Protein AF-A0A977PJN6-F1 (afdb_monomer)

Structure (mmCIF, N/CA/C/O backbone):
data_AF-A0A977PJN6-F1
#
_entry.id   AF-A0A977PJN6-F1
#
loop_
_atom_site.group_PDB
_atom_site.id
_atom_site.type_symbol
_atom_site.label_atom_id
_atom_site.label_alt_id
_atom_site.label_comp_id
_atom_site.label_asym_id
_atom_site.label_entity_id
_atom_site.label_seq_id
_atom_site.pdbx_PDB_ins_code
_atom_site.Cartn_x
_atom_site.Cartn_y
_atom_site.Cartn_z
_atom_site.occupancy
_atom_site.B_iso_or_equiv
_atom_site.auth_seq_id
_atom_site.auth_comp_id
_atom_site.auth_asym_id
_atom_site.auth_atom_id
_atom_site.pdbx_PDB_model_num
ATOM 1 N N . MET A 1 1 ? -22.874 15.555 20.069 1.00 63.44 1 MET A N 1
ATOM 2 C CA . MET A 1 1 ? -21.931 14.521 20.545 1.00 63.44 1 MET A CA 1
ATOM 3 C C . MET A 1 1 ? -20.586 14.813 19.922 1.00 63.44 1 MET A C 1
ATOM 5 O O . MET A 1 1 ? -20.568 15.215 18.762 1.00 63.44 1 MET A O 1
ATOM 9 N N . LYS A 1 2 ? -19.494 14.680 20.675 1.00 82.12 2 LYS A N 1
ATOM 10 C CA . LYS A 1 2 ? -18.153 14.865 20.120 1.00 82.12 2 LYS A CA 1
ATOM 11 C C . LYS A 1 2 ? -17.818 13.752 19.132 1.00 82.12 2 LYS A C 1
ATOM 13 O O . LYS A 1 2 ? -18.318 12.632 19.255 1.00 82.12 2 LYS A O 1
ATOM 18 N N . MET A 1 3 ? -16.994 14.097 18.150 1.00 92.12 3 MET A N 1
ATOM 19 C CA . MET A 1 3 ? -16.410 13.151 17.208 1.00 92.12 3 MET A CA 1
ATOM 20 C C . MET A 1 3 ? -15.090 12.651 17.791 1.00 92.12 3 MET A C 1
ATOM 22 O O . MET A 1 3 ? -14.146 13.425 17.964 1.00 92.12 3 MET A O 1
ATOM 26 N N . THR A 1 4 ? -15.030 11.356 18.067 1.00 97.44 4 THR A N 1
ATOM 27 C CA . THR A 1 4 ? -13.854 10.690 18.620 1.00 97.44 4 THR A CA 1
ATOM 28 C C . THR A 1 4 ? -13.229 9.807 17.551 1.00 97.44 4 THR A C 1
ATOM 30 O O . THR A 1 4 ? -13.922 9.043 16.880 1.00 97.44 4 THR A O 1
ATOM 33 N N . VAL A 1 5 ? -11.913 9.902 17.382 1.00 98.25 5 VAL A N 1
ATOM 34 C CA . VAL A 1 5 ? -11.160 9.032 16.474 1.00 98.25 5 VAL A CA 1
ATOM 35 C C . VAL A 1 5 ? -10.481 7.949 17.294 1.00 98.25 5 VAL A C 1
ATOM 37 O O . VAL A 1 5 ? -9.797 8.243 18.269 1.00 98.25 5 VAL A O 1
ATOM 40 N N . VAL A 1 6 ? -10.651 6.697 16.879 1.00 98.62 6 VAL A N 1
ATOM 41 C CA . VAL A 1 6 ? -9.994 5.523 17.460 1.00 98.62 6 VAL A CA 1
ATOM 42 C C . VAL A 1 6 ? -9.034 4.955 16.427 1.00 98.62 6 VAL A C 1
ATOM 44 O O . VAL A 1 6 ? -9.407 4.794 15.265 1.00 98.62 6 VAL A O 1
ATOM 47 N N . SER A 1 7 ? -7.811 4.615 16.826 1.00 98.19 7 SER A N 1
ATOM 48 C CA . SER A 1 7 ? -6.846 3.951 15.952 1.00 98.19 7 SER A CA 1
ATOM 49 C C . SER A 1 7 ? -6.126 2.784 16.613 1.00 98.19 7 SER A C 1
ATOM 51 O O . SER A 1 7 ? -5.936 2.751 17.826 1.00 98.19 7 SER A O 1
ATOM 53 N N . LEU A 1 8 ? -5.760 1.791 15.799 1.00 95.94 8 LEU A N 1
ATOM 54 C CA . LEU A 1 8 ? -5.166 0.530 16.228 1.00 95.94 8 LEU A CA 1
ATOM 55 C C . LEU A 1 8 ? -4.079 0.084 15.256 1.00 95.94 8 LEU A C 1
ATOM 57 O O . LEU A 1 8 ? -4.277 0.098 14.041 1.00 95.94 8 LEU A O 1
ATOM 61 N N . ASP A 1 9 ? -2.983 -0.432 15.799 1.00 94.75 9 ASP A N 1
ATOM 62 C CA . ASP A 1 9 ? -1.906 -1.037 15.017 1.00 94.75 9 ASP A CA 1
ATOM 63 C C . ASP A 1 9 ? -1.345 -2.281 15.724 1.00 94.75 9 ASP A C 1
ATOM 65 O O . ASP A 1 9 ? -1.322 -2.377 16.952 1.00 94.75 9 ASP A O 1
ATOM 69 N N . SER A 1 10 ? -0.832 -3.223 14.930 1.00 90.56 10 SER A N 1
ATOM 70 C CA . SER A 1 10 ? -0.009 -4.362 15.357 1.00 90.56 10 SER A CA 1
ATOM 71 C C . SER A 1 10 ? -0.725 -5.366 16.264 1.00 90.56 10 SER A C 1
ATOM 73 O O . SER A 1 10 ? -0.089 -6.051 17.065 1.00 90.56 10 SER A O 1
ATOM 75 N N . PHE A 1 11 ? -2.035 -5.525 16.079 1.00 88.31 11 PHE A N 1
ATOM 76 C CA . PHE A 1 11 ? -2.850 -6.544 16.752 1.00 88.31 11 PHE A CA 1
ATOM 77 C C . PHE A 1 11 ? -2.832 -7.906 16.039 1.00 88.31 11 PHE A C 1
ATOM 79 O O . PHE A 1 11 ? -3.692 -8.757 16.261 1.00 88.31 11 PHE A O 1
ATOM 86 N N . ASP A 1 12 ? -1.848 -8.136 15.168 1.00 82.44 12 ASP A N 1
ATOM 87 C CA . ASP A 1 12 ? -1.747 -9.384 14.424 1.00 82.44 12 ASP A CA 1
ATOM 88 C C . ASP A 1 12 ? -1.302 -10.536 15.338 1.00 82.44 12 ASP A C 1
ATOM 90 O O . ASP A 1 12 ? -0.269 -10.455 16.010 1.00 82.44 12 ASP A O 1
ATOM 94 N N . LEU A 1 13 ? -2.034 -11.644 15.296 1.00 72.62 13 LEU A N 1
ATOM 95 C CA . LEU A 1 13 ? -1.690 -12.926 15.894 1.00 72.62 13 LEU A CA 1
ATOM 96 C C . LEU A 1 13 ? -1.709 -14.010 14.820 1.00 72.62 13 LEU A C 1
ATOM 98 O O . LEU A 1 13 ? -2.738 -14.183 14.159 1.00 72.62 13 LEU A O 1
ATOM 102 N N . PRO A 1 14 ? -0.636 -14.810 14.687 1.00 60.66 14 PRO A N 1
ATOM 103 C CA . PRO A 1 14 ? -0.707 -16.037 13.906 1.00 60.66 14 PRO A CA 1
ATOM 104 C C . PRO A 1 14 ? -1.914 -16.868 14.373 1.00 60.66 14 PRO A C 1
ATOM 106 O O . PRO A 1 14 ? -1.996 -17.207 15.551 1.00 60.66 14 PRO A O 1
ATOM 109 N N . ARG A 1 15 ? -2.853 -17.162 13.462 1.00 57.38 15 ARG A N 1
ATOM 110 C CA . ARG A 1 15 ? -4.050 -18.002 13.686 1.00 57.38 15 ARG A CA 1
ATOM 111 C C . ARG A 1 15 ? -5.150 -17.453 14.607 1.00 57.38 15 ARG A C 1
ATOM 113 O O . ARG A 1 15 ? -6.141 -18.148 14.783 1.00 57.38 15 ARG A O 1
ATOM 120 N N . ALA A 1 16 ? -5.024 -16.248 15.172 1.00 60.56 16 ALA A N 1
ATOM 121 C CA . ALA A 1 16 ? -6.045 -15.705 16.087 1.00 60.56 16 ALA A CA 1
ATOM 122 C C . ALA A 1 16 ? -6.593 -14.317 15.706 1.00 60.56 16 ALA A C 1
ATOM 124 O O . ALA A 1 16 ? -7.636 -13.915 16.216 1.00 60.56 16 ALA A O 1
ATOM 125 N N . GLY A 1 17 ? -5.943 -13.577 14.800 1.00 73.56 17 GLY A N 1
ATOM 126 C CA . GLY A 1 17 ? -6.466 -12.291 14.334 1.00 73.56 17 GLY A CA 1
ATOM 127 C C . GLY A 1 17 ? -5.464 -11.479 13.519 1.00 73.56 17 GLY A C 1
ATOM 128 O O . GLY A 1 17 ? -4.260 -11.681 13.618 1.00 73.56 17 GLY A O 1
ATOM 129 N N . CYS A 1 18 ? -5.952 -10.536 12.721 1.00 87.12 18 CYS A N 1
ATOM 130 C CA . CYS A 1 18 ? -5.145 -9.458 12.148 1.00 87.12 18 CYS A CA 1
ATOM 131 C C . CYS A 1 18 ? -5.692 -8.106 12.616 1.00 87.12 18 CYS A C 1
ATOM 133 O O . CYS A 1 18 ? -6.829 -8.023 13.085 1.00 87.12 18 CYS A O 1
ATOM 135 N N . THR A 1 19 ? -4.906 -7.042 12.475 1.00 92.00 19 THR A N 1
ATOM 136 C CA . THR A 1 19 ? -5.280 -5.696 12.942 1.00 92.00 19 THR A CA 1
ATOM 137 C C . THR A 1 19 ? -6.628 -5.236 12.368 1.00 92.00 19 THR A C 1
ATOM 139 O O . THR A 1 19 ? -7.460 -4.708 13.103 1.00 92.00 19 THR A O 1
ATOM 142 N N . THR A 1 20 ? -6.907 -5.515 11.088 1.00 94.44 20 THR A N 1
ATOM 143 C CA . THR A 1 20 ? -8.197 -5.180 10.460 1.00 94.44 20 THR A CA 1
ATOM 144 C C . THR A 1 20 ? -9.359 -5.970 11.070 1.00 94.44 20 THR A C 1
ATOM 146 O O . THR A 1 20 ? -10.435 -5.410 11.276 1.00 94.44 20 THR A O 1
ATOM 149 N N . HIS A 1 21 ? -9.151 -7.249 11.403 1.00 93.19 21 HIS A N 1
ATOM 150 C CA . HIS A 1 21 ? -10.156 -8.098 12.047 1.00 93.19 21 HIS A CA 1
ATOM 151 C C . HIS A 1 21 ? -10.482 -7.601 13.459 1.00 93.19 21 HIS A C 1
ATOM 153 O O . HIS A 1 21 ? -11.649 -7.400 13.782 1.00 93.19 21 HIS A O 1
ATOM 159 N N . VAL A 1 22 ? -9.457 -7.327 14.273 1.00 93.56 22 VAL A N 1
ATOM 160 C CA . VAL A 1 22 ? -9.628 -6.825 15.648 1.00 93.56 22 VAL A CA 1
ATOM 161 C C . VAL A 1 22 ? -10.332 -5.469 15.655 1.00 93.56 22 VAL A C 1
ATOM 163 O O . VAL A 1 22 ? -11.282 -5.286 16.411 1.00 93.56 22 VAL A O 1
ATOM 166 N N . ALA A 1 23 ? -9.943 -4.549 14.768 1.00 95.88 23 ALA A N 1
ATOM 167 C CA . ALA A 1 23 ? -10.626 -3.264 14.631 1.00 95.88 23 ALA A CA 1
ATOM 168 C C . ALA A 1 23 ? -12.096 -3.428 14.206 1.00 95.88 23 ALA A C 1
ATOM 170 O O . ALA A 1 23 ? -12.966 -2.725 14.713 1.00 95.88 23 ALA A O 1
ATOM 171 N N . SER A 1 24 ? -12.390 -4.386 13.321 1.00 95.94 24 SER A N 1
ATOM 172 C CA . SER A 1 24 ? -13.764 -4.692 12.896 1.00 95.94 24 SER A CA 1
ATOM 173 C C . SER A 1 24 ? -14.629 -5.197 14.053 1.00 95.94 24 SER A C 1
ATOM 175 O O . SER A 1 24 ? -15.756 -4.738 14.226 1.00 95.94 24 SER A O 1
ATOM 177 N N . LEU A 1 25 ? -14.088 -6.089 14.887 1.00 95.25 25 LEU A N 1
ATOM 178 C CA . LEU A 1 25 ? -14.779 -6.570 16.083 1.00 95.25 25 LEU A CA 1
ATOM 179 C C . LEU A 1 25 ? -14.977 -5.455 17.120 1.00 95.25 25 LEU A C 1
ATOM 181 O O . LEU A 1 25 ? -16.052 -5.367 17.711 1.00 95.25 25 LEU A O 1
ATOM 185 N N . LEU A 1 26 ? -13.980 -4.582 17.304 1.00 96.88 26 LEU A N 1
ATOM 186 C CA . LEU A 1 26 ? -14.090 -3.430 18.198 1.00 96.88 26 LEU A CA 1
ATOM 187 C C . LEU A 1 26 ? -15.193 -2.465 17.739 1.00 96.88 26 LEU A C 1
ATOM 189 O O . LEU A 1 26 ? -15.989 -2.032 18.563 1.00 96.88 26 LEU A O 1
ATOM 193 N N . MET A 1 27 ? -15.293 -2.170 16.440 1.00 97.88 27 MET A N 1
ATOM 194 C CA . MET A 1 27 ? -16.377 -1.335 15.902 1.00 97.88 27 MET A CA 1
ATOM 195 C C . MET A 1 27 ? -17.762 -1.928 16.196 1.00 97.88 27 MET A C 1
ATOM 197 O O . MET A 1 27 ? -18.663 -1.207 16.617 1.00 97.88 27 MET A O 1
ATOM 201 N N . ILE A 1 28 ? -17.934 -3.247 16.037 1.00 96.31 28 ILE A N 1
ATOM 202 C CA . ILE A 1 28 ? -19.190 -3.937 16.382 1.00 96.31 28 ILE A CA 1
ATOM 203 C C . ILE A 1 28 ? -19.479 -3.834 17.884 1.00 96.31 28 ILE A C 1
ATOM 205 O O . ILE A 1 28 ? -20.625 -3.622 18.283 1.00 96.31 28 ILE A O 1
ATOM 209 N N . HIS A 1 29 ? -18.456 -4.009 18.721 1.00 97.31 29 HIS A N 1
ATOM 210 C CA . HIS A 1 29 ? -18.577 -3.910 20.173 1.00 97.31 29 HIS A CA 1
ATOM 211 C C . HIS A 1 29 ? -19.000 -2.506 20.617 1.00 97.31 29 HIS A C 1
ATOM 213 O O . HIS A 1 29 ? -19.984 -2.368 21.338 1.00 97.31 29 HIS A O 1
ATOM 219 N N . LEU A 1 30 ? -18.313 -1.473 20.126 1.00 97.50 30 LEU A N 1
ATOM 220 C CA . LEU A 1 30 ? -18.625 -0.072 20.407 1.00 97.50 30 LEU A CA 1
ATOM 221 C C . LEU A 1 30 ? -20.047 0.291 19.956 1.00 97.50 30 LEU A C 1
ATOM 223 O O . LEU A 1 30 ? -20.796 0.889 20.727 1.00 97.50 30 LEU A O 1
ATOM 227 N N . HIS A 1 31 ? -20.472 -0.179 18.780 1.00 96.38 31 HIS A N 1
ATOM 228 C CA . HIS A 1 31 ? -21.843 0.018 18.307 1.00 96.38 31 HIS A CA 1
ATOM 229 C C . HIS A 1 31 ? -22.889 -0.583 19.256 1.00 96.38 31 HIS A C 1
ATOM 231 O O . HIS A 1 31 ? -23.866 0.079 19.597 1.00 96.38 31 HIS A O 1
ATOM 237 N N . LYS A 1 32 ? -22.659 -1.798 19.774 1.00 97.25 32 LYS A N 1
ATOM 238 C CA . LYS A 1 32 ? -23.544 -2.423 20.780 1.00 97.25 32 LYS A CA 1
ATOM 239 C C . LYS A 1 32 ? -23.603 -1.654 22.103 1.00 97.25 32 LYS A C 1
ATOM 241 O O . LYS A 1 32 ? -24.547 -1.840 22.865 1.00 97.25 32 LYS A O 1
ATOM 246 N N . LYS A 1 33 ? -22.598 -0.824 22.388 1.00 97.50 33 LYS A N 1
ATOM 247 C CA . LYS A 1 33 ? -22.528 0.049 23.566 1.00 97.50 33 LYS A CA 1
ATOM 248 C C . LYS A 1 33 ? -23.128 1.438 23.328 1.00 97.50 33 LYS A C 1
ATOM 250 O O . LYS A 1 33 ? -23.164 2.231 24.258 1.00 97.50 33 LYS A O 1
ATOM 255 N N . GLY A 1 34 ? -23.635 1.710 22.124 1.00 96.62 34 GLY A N 1
ATOM 256 C CA . GLY A 1 34 ? -24.249 2.987 21.756 1.00 96.62 34 GLY A CA 1
ATOM 257 C C . GLY A 1 34 ? -23.306 3.969 21.055 1.00 96.62 34 GLY A C 1
ATOM 258 O O . GLY A 1 34 ? -23.731 5.078 20.746 1.00 96.62 34 GLY A O 1
ATOM 259 N N . PHE A 1 35 ? -22.061 3.571 20.770 1.00 96.69 35 PHE A N 1
ATOM 260 C CA . PHE A 1 35 ? -21.110 4.378 20.004 1.00 96.69 35 PHE A CA 1
ATOM 261 C C . PHE A 1 35 ? -21.193 4.023 18.508 1.00 96.69 35 PHE A C 1
ATOM 263 O O . PHE A 1 35 ? -20.710 2.987 18.053 1.00 96.69 35 PHE A O 1
ATOM 270 N N . GLU A 1 36 ? -21.837 4.874 17.723 1.00 94.50 36 GLU A N 1
ATOM 271 C CA . GLU A 1 36 ? -22.025 4.748 16.282 1.00 94.50 36 GLU A CA 1
ATOM 272 C C . GLU A 1 36 ? -20.773 5.148 15.494 1.00 94.50 36 GLU A C 1
ATOM 274 O O . GLU A 1 36 ? -20.259 6.261 15.629 1.00 94.50 36 GLU A O 1
ATOM 279 N N . VAL A 1 37 ? -20.333 4.254 14.604 1.00 94.69 37 VAL A N 1
ATOM 280 C CA . VAL A 1 37 ? -19.271 4.515 13.622 1.00 94.69 37 VAL A CA 1
ATOM 281 C C . VAL A 1 37 ? -19.798 5.441 12.521 1.00 94.69 37 VAL A C 1
ATOM 283 O O . VAL A 1 37 ? -20.848 5.166 11.944 1.00 94.69 37 VAL A O 1
ATOM 286 N N . GLN A 1 38 ? -19.076 6.524 12.225 1.00 93.62 38 GLN A N 1
ATOM 287 C CA . GLN A 1 38 ? -19.598 7.636 11.410 1.00 93.62 38 GLN A CA 1
ATOM 288 C C . GLN A 1 38 ? -19.337 7.507 9.894 1.00 93.62 38 GLN A C 1
ATOM 290 O O . GLN A 1 38 ? -20.147 7.958 9.088 1.00 93.62 38 GLN A O 1
ATOM 295 N N . ASP A 1 39 ? -18.231 6.883 9.481 1.00 94.44 39 ASP A N 1
ATOM 296 C CA . ASP A 1 39 ? -17.871 6.634 8.070 1.00 94.44 39 ASP A CA 1
ATOM 297 C C . ASP A 1 39 ? -17.080 5.313 7.973 1.00 94.44 39 ASP A C 1
ATOM 299 O O . ASP A 1 39 ? -16.794 4.652 8.976 1.00 94.44 39 ASP A O 1
ATOM 303 N N . PHE A 1 40 ? -16.700 4.911 6.762 1.00 96.94 40 PHE A N 1
ATOM 304 C CA . PHE A 1 40 ? -15.821 3.777 6.530 1.00 96.94 40 PHE A CA 1
ATOM 305 C C . PHE A 1 40 ? -14.515 3.904 7.339 1.00 96.94 40 PHE A C 1
ATOM 307 O O . PHE A 1 40 ? -13.831 4.933 7.249 1.00 96.94 40 PHE A O 1
ATOM 314 N N . PRO A 1 41 ? -14.094 2.842 8.049 1.00 98.06 41 PRO A N 1
ATOM 315 C CA . PRO A 1 41 ? -12.787 2.800 8.693 1.00 98.06 41 PRO A CA 1
ATOM 316 C C . PRO A 1 41 ? -11.669 2.976 7.661 1.00 98.06 41 PRO A C 1
ATOM 318 O O . PRO A 1 41 ? -11.770 2.549 6.509 1.00 98.06 41 PRO A O 1
ATOM 321 N N . ARG A 1 42 ? -10.560 3.576 8.076 1.00 98.12 42 ARG A N 1
ATOM 322 C CA . ARG A 1 42 ? -9.386 3.826 7.243 1.00 98.12 42 ARG A CA 1
ATOM 323 C C . ARG A 1 42 ? -8.342 2.746 7.482 1.00 98.12 42 ARG A C 1
ATOM 325 O O . ARG A 1 42 ? -7.829 2.626 8.587 1.00 98.12 42 ARG A O 1
ATOM 332 N N . LEU A 1 43 ? -8.004 1.990 6.441 1.00 97.50 43 LEU A N 1
ATOM 333 C CA . LEU A 1 43 ? -6.870 1.072 6.386 1.00 97.50 43 LEU A CA 1
ATOM 334 C C . LEU A 1 43 ? -5.685 1.784 5.740 1.00 97.50 43 LEU A C 1
ATOM 336 O O . LEU A 1 43 ? -5.644 2.001 4.527 1.00 97.50 43 LEU A O 1
ATOM 340 N N . VAL A 1 44 ? -4.698 2.125 6.559 1.00 97.00 44 VAL A N 1
ATOM 341 C CA . VAL A 1 44 ? -3.564 2.958 6.166 1.00 97.00 44 VAL A CA 1
ATOM 342 C C . VAL A 1 44 ? -2.301 2.114 6.132 1.00 97.00 44 VAL A C 1
ATOM 344 O O . VAL A 1 44 ? -1.832 1.629 7.160 1.00 97.00 44 VAL A O 1
ATOM 347 N N . ARG A 1 45 ? -1.736 1.936 4.938 1.00 94.56 45 ARG A N 1
ATOM 348 C CA . ARG A 1 45 ? -0.412 1.340 4.754 1.00 94.56 45 ARG A CA 1
ATOM 349 C C . ARG A 1 45 ? 0.662 2.375 5.069 1.00 94.56 45 ARG A C 1
ATOM 351 O O . ARG A 1 45 ? 0.542 3.525 4.661 1.00 94.56 45 ARG A O 1
ATOM 358 N N . LEU A 1 46 ? 1.709 1.972 5.772 1.00 93.56 46 LEU A N 1
ATOM 359 C CA . LEU A 1 46 ? 2.819 2.860 6.142 1.00 93.56 46 LEU A CA 1
ATOM 360 C C . LEU A 1 46 ? 4.096 2.473 5.387 1.00 93.56 46 LEU A C 1
ATOM 362 O O . LEU A 1 46 ? 4.048 1.653 4.467 1.00 93.56 46 LEU A O 1
ATOM 366 N N . ASN A 1 47 ? 5.234 3.052 5.777 1.00 93.19 47 ASN A N 1
ATOM 367 C CA . ASN A 1 47 ? 6.505 2.879 5.085 1.00 93.19 47 ASN A CA 1
ATOM 368 C C . ASN A 1 47 ? 6.846 1.385 4.839 1.00 93.19 47 ASN A C 1
ATOM 370 O O . ASN A 1 47 ? 6.968 0.610 5.799 1.00 93.19 47 ASN A O 1
ATOM 374 N N . PRO A 1 48 ? 6.999 0.960 3.566 1.00 89.31 48 PRO A N 1
ATOM 375 C CA . PRO A 1 48 ? 7.261 -0.430 3.192 1.00 89.31 48 PRO A CA 1
ATOM 376 C C . PRO A 1 48 ? 8.706 -0.867 3.481 1.00 89.31 48 PRO A C 1
ATOM 378 O O . PRO A 1 48 ? 9.016 -2.060 3.429 1.00 89.31 48 PRO A O 1
ATOM 381 N N . SER A 1 49 ? 9.596 0.081 3.775 1.00 88.62 49 SER A N 1
ATOM 382 C CA . SER A 1 49 ? 11.006 -0.159 4.071 1.00 88.62 49 SER A CA 1
ATOM 383 C C . SER A 1 49 ? 11.253 -0.580 5.525 1.00 88.62 49 SER A C 1
ATOM 385 O O . SER A 1 49 ? 12.327 -1.101 5.817 1.00 88.62 49 SER A O 1
ATOM 387 N N . VAL A 1 50 ? 10.283 -0.401 6.433 1.00 86.88 50 VAL A N 1
ATOM 388 C CA . VAL A 1 50 ? 10.437 -0.689 7.872 1.00 86.88 50 VAL A CA 1
ATOM 389 C C . VAL A 1 50 ? 10.670 -2.192 8.115 1.00 86.88 50 VAL A C 1
ATOM 391 O O . VAL A 1 50 ? 9.797 -3.002 7.799 1.00 86.88 50 VAL A O 1
ATOM 394 N N . PRO A 1 51 ? 11.805 -2.604 8.715 1.00 79.88 51 PRO A N 1
ATOM 395 C CA . PRO A 1 51 ? 12.225 -4.009 8.717 1.00 79.88 51 PRO A CA 1
ATOM 396 C C . PRO A 1 51 ? 11.504 -4.887 9.751 1.00 79.88 51 PRO A C 1
ATOM 398 O O . PRO A 1 51 ? 11.435 -6.100 9.575 1.00 79.88 51 PRO A O 1
ATOM 401 N N . TRP A 1 52 ? 10.963 -4.304 10.826 1.00 76.31 52 TRP A N 1
ATOM 402 C CA . TRP A 1 52 ? 10.251 -5.040 11.886 1.00 76.31 52 TRP A CA 1
ATOM 403 C C . TRP A 1 52 ? 8.738 -5.149 11.658 1.00 76.31 52 TRP A C 1
ATOM 405 O O . TRP A 1 52 ? 8.022 -5.666 12.517 1.00 76.31 52 TRP A O 1
ATOM 415 N N . LYS A 1 53 ? 8.231 -4.657 10.525 1.00 70.12 53 LYS A N 1
ATOM 416 C CA . LYS A 1 53 ? 6.827 -4.812 10.137 1.00 70.12 53 LYS A CA 1
ATOM 417 C C . LYS A 1 53 ? 6.673 -6.024 9.217 1.00 70.12 53 LYS A C 1
ATOM 419 O O . LYS A 1 53 ? 7.529 -6.319 8.386 1.00 70.12 53 LYS A O 1
ATOM 424 N N . THR A 1 54 ? 5.573 -6.752 9.386 1.00 57.81 54 THR A N 1
ATOM 425 C CA . THR A 1 54 ? 5.197 -7.866 8.507 1.00 57.81 54 THR A CA 1
ATOM 426 C C . THR A 1 54 ? 4.822 -7.351 7.113 1.00 57.81 54 THR A C 1
ATOM 428 O O . THR A 1 54 ? 4.593 -6.155 6.903 1.00 57.81 54 THR A O 1
ATOM 431 N N . ARG A 1 55 ? 4.738 -8.259 6.127 1.00 53.38 55 ARG A N 1
ATOM 432 C CA . ARG A 1 55 ? 4.155 -7.919 4.821 1.00 53.38 55 ARG A CA 1
ATOM 433 C C . ARG A 1 55 ? 2.735 -7.408 5.045 1.00 53.38 55 ARG A C 1
ATOM 435 O O . ARG A 1 55 ? 1.899 -8.137 5.566 1.00 53.38 55 ARG A O 1
ATOM 442 N N . GLY A 1 56 ? 2.493 -6.163 4.645 1.00 58.34 56 GLY A N 1
ATOM 443 C CA . GLY A 1 56 ? 1.202 -5.519 4.818 1.00 58.34 56 GLY A CA 1
ATOM 444 C C . GLY A 1 56 ? 1.072 -4.613 6.046 1.00 58.34 56 GLY A C 1
ATOM 445 O O . GLY A 1 56 ? -0.040 -4.462 6.523 1.00 58.34 56 GLY A O 1
ATOM 446 N N . ASN A 1 57 ? 2.150 -3.991 6.531 1.00 76.81 57 ASN A N 1
ATOM 447 C CA . ASN A 1 57 ? 2.154 -2.875 7.495 1.00 76.81 57 ASN A CA 1
ATOM 448 C C . ASN A 1 57 ? 0.912 -1.952 7.387 1.00 76.81 57 ASN A C 1
ATOM 450 O O . ASN A 1 57 ? 0.927 -1.013 6.593 1.00 76.81 57 ASN A O 1
ATOM 454 N N . ALA A 1 58 ? -0.168 -2.258 8.111 1.00 86.31 58 ALA A N 1
ATOM 455 C CA . ALA A 1 58 ? -1.457 -1.581 8.015 1.00 86.31 58 ALA A CA 1
ATOM 456 C C . ALA A 1 58 ? -1.925 -1.196 9.412 1.00 86.31 58 ALA A C 1
ATOM 458 O O . ALA A 1 58 ? -2.045 -2.055 10.282 1.00 86.31 58 ALA A O 1
ATOM 459 N N . SER A 1 59 ? -2.219 0.086 9.578 1.00 95.12 59 SER A N 1
ATOM 460 C CA . SER A 1 59 ? -2.860 0.633 10.765 1.00 95.12 59 SER A CA 1
ATOM 461 C C . SER A 1 59 ? -4.296 1.023 10.438 1.00 95.12 59 SER A C 1
ATOM 463 O O . SER A 1 59 ? -4.602 1.372 9.292 1.00 95.12 59 SER A O 1
ATOM 465 N N . ILE A 1 60 ? -5.175 0.948 11.432 1.00 98.06 60 ILE A N 1
ATOM 466 C CA . ILE A 1 60 ? -6.598 1.242 11.286 1.00 98.06 60 ILE A CA 1
ATOM 467 C C . ILE A 1 60 ? -6.942 2.495 12.071 1.00 98.06 60 ILE A C 1
ATOM 469 O O . ILE A 1 60 ? -6.495 2.638 13.202 1.00 98.06 60 ILE A O 1
ATOM 473 N N . ALA A 1 61 ? -7.759 3.374 11.496 1.00 98.44 61 ALA A N 1
ATOM 474 C CA . ALA A 1 61 ? -8.398 4.471 12.218 1.00 98.44 61 ALA A CA 1
ATOM 475 C C . ALA A 1 61 ? -9.869 4.600 11.815 1.00 98.44 61 ALA A C 1
ATOM 477 O O . ALA A 1 61 ? -10.197 4.404 10.648 1.00 98.44 61 ALA A O 1
ATOM 478 N N . PHE A 1 62 ? -10.757 4.932 12.744 1.00 98.44 62 PHE A N 1
ATOM 479 C CA . PHE A 1 62 ? -12.178 5.141 12.465 1.00 98.44 62 PHE A CA 1
ATOM 480 C C . PHE A 1 62 ? -12.787 6.168 13.421 1.00 98.44 62 PHE A C 1
ATOM 482 O O . PHE A 1 62 ? -12.264 6.410 14.506 1.00 98.44 62 PHE A O 1
ATOM 489 N N . GLU A 1 63 ? -13.882 6.784 12.986 1.00 97.44 63 GLU A N 1
ATOM 490 C CA . GLU A 1 63 ? -14.621 7.798 13.741 1.00 97.44 63 GLU A CA 1
ATOM 491 C C . GLU A 1 63 ? -15.822 7.163 14.436 1.00 97.44 63 GLU A C 1
ATOM 493 O O . GLU A 1 63 ? -16.565 6.405 13.809 1.00 97.44 63 GLU A O 1
ATOM 498 N N . VAL A 1 64 ? -16.038 7.518 15.700 1.00 97.25 64 VAL A N 1
ATOM 499 C CA . VAL A 1 64 ? -17.247 7.199 16.466 1.00 97.25 64 VAL A CA 1
ATOM 500 C C . VAL A 1 64 ? -17.800 8.451 17.139 1.00 97.25 64 VAL A C 1
ATOM 502 O O . VAL A 1 64 ? -17.057 9.391 17.435 1.00 97.25 64 VAL A O 1
ATOM 505 N N . ASN A 1 65 ? -19.104 8.477 17.400 1.00 96.19 65 ASN A N 1
ATOM 506 C CA . ASN A 1 65 ? -19.663 9.447 18.338 1.00 96.19 65 ASN A CA 1
ATOM 507 C C . ASN A 1 65 ? -19.302 9.044 19.783 1.00 96.19 65 ASN A C 1
ATOM 509 O O . ASN A 1 65 ? -19.121 7.867 20.082 1.00 96.19 65 ASN A O 1
ATOM 513 N N . GLY A 1 66 ? -19.181 10.022 20.679 1.00 95.75 66 GLY A N 1
ATOM 514 C CA . GLY A 1 66 ? -18.953 9.778 22.109 1.00 95.75 66 GLY A CA 1
ATOM 515 C C . GLY A 1 66 ? -17.783 10.575 22.670 1.00 95.75 66 GLY A C 1
ATOM 516 O O . GLY A 1 66 ? -16.977 11.125 21.918 1.00 95.75 66 GLY A O 1
ATOM 517 N N . GLU A 1 67 ? -17.704 10.667 23.997 1.00 96.88 67 GLU A N 1
ATOM 518 C CA . GLU A 1 67 ? -16.596 11.345 24.671 1.00 96.88 67 GLU A CA 1
ATOM 519 C C . GLU A 1 67 ? -15.314 10.488 24.604 1.00 96.88 67 GLU A C 1
ATOM 521 O O . GLU A 1 67 ? -15.376 9.287 24.890 1.00 96.88 67 GLU A O 1
ATOM 526 N N . PRO A 1 68 ? -14.140 11.073 24.281 1.00 97.12 68 PRO A N 1
ATOM 527 C CA . PRO A 1 68 ? -12.898 10.318 24.092 1.00 97.12 68 PRO A CA 1
ATOM 528 C C . PRO A 1 68 ? -12.535 9.390 25.254 1.00 97.12 68 PRO A C 1
ATOM 530 O O . PRO A 1 68 ? -12.101 8.264 25.025 1.00 97.12 68 PRO A O 1
ATOM 533 N N . GLN A 1 69 ? -12.745 9.834 26.497 1.00 97.38 69 GLN A N 1
ATOM 534 C CA . GLN A 1 69 ? -12.423 9.044 27.686 1.00 97.38 69 GLN A CA 1
ATOM 535 C C . GLN A 1 69 ? -13.302 7.792 27.809 1.00 97.38 69 GLN A C 1
ATOM 537 O O . GLN A 1 69 ? -12.795 6.719 28.123 1.00 97.38 69 GLN A O 1
ATOM 542 N N . GLU A 1 70 ? -14.603 7.908 27.538 1.00 97.81 70 GLU A N 1
ATOM 543 C CA . GLU A 1 70 ? -15.541 6.780 27.609 1.00 97.81 70 GLU A CA 1
ATOM 544 C C . GLU A 1 70 ? -15.244 5.754 26.514 1.00 97.81 70 GLU A C 1
ATOM 546 O O . GLU A 1 70 ? -15.125 4.558 26.787 1.00 97.81 70 GLU A O 1
ATOM 551 N N . VAL A 1 71 ? -15.038 6.235 25.283 1.00 98.12 71 VAL A N 1
ATOM 552 C CA . VAL A 1 71 ? -14.662 5.396 24.138 1.00 98.12 71 VAL A CA 1
ATOM 553 C C . VAL A 1 71 ? -13.335 4.685 24.402 1.00 98.12 71 VAL A C 1
ATOM 555 O O . VAL A 1 71 ? -13.198 3.500 24.088 1.00 98.12 71 VAL A O 1
ATOM 558 N N . PHE A 1 72 ? -12.358 5.379 24.992 1.00 98.19 72 PHE A N 1
ATOM 559 C CA . PHE A 1 72 ? -11.059 4.807 25.334 1.00 98.19 72 PHE A CA 1
ATOM 560 C C . PHE A 1 72 ? -11.171 3.701 26.386 1.00 98.19 72 PHE A C 1
ATOM 562 O O . PHE A 1 72 ? -10.630 2.615 26.177 1.00 98.19 72 PHE A O 1
ATOM 569 N N . GLU A 1 73 ? -11.904 3.932 27.477 1.00 98.19 73 GLU A N 1
ATOM 570 C CA . GLU A 1 73 ? -12.086 2.932 28.533 1.00 98.19 73 GLU A CA 1
ATOM 571 C C . GLU A 1 73 ? -12.835 1.688 28.033 1.00 98.19 73 GLU A C 1
ATOM 573 O O . GLU A 1 73 ? -12.403 0.563 28.301 1.00 98.19 73 GLU A O 1
ATOM 578 N N . GLU A 1 74 ? -13.895 1.859 27.237 1.00 98.12 74 GLU A N 1
ATOM 579 C CA . GLU A 1 74 ? -14.631 0.731 26.653 1.00 98.12 74 GLU A CA 1
ATOM 580 C C . GLU A 1 74 ? -13.770 -0.043 25.640 1.00 98.12 74 GLU A C 1
ATOM 582 O O . GLU A 1 74 ? -13.755 -1.278 25.632 1.00 98.12 74 GLU A O 1
ATOM 587 N N . SER A 1 75 ? -12.986 0.667 24.822 1.00 97.62 75 SER A N 1
ATOM 588 C CA . SER A 1 75 ? -12.072 0.036 23.865 1.00 97.62 75 SER A CA 1
ATOM 589 C C . SER A 1 75 ? -10.956 -0.734 24.569 1.00 97.62 75 SER A C 1
ATOM 591 O O . SER A 1 75 ? -10.644 -1.861 24.180 1.00 97.62 75 SER A O 1
ATOM 593 N N . LYS A 1 76 ? -10.380 -0.173 25.638 1.00 96.06 76 LYS A N 1
ATOM 594 C CA . LYS A 1 76 ? -9.403 -0.856 26.494 1.00 96.06 76 LYS A CA 1
ATOM 595 C C . LYS A 1 76 ? -9.999 -2.115 27.111 1.00 96.06 76 LYS A C 1
ATOM 597 O O . LYS A 1 76 ? -9.366 -3.170 27.080 1.00 96.06 76 LYS A O 1
ATOM 602 N N . HIS A 1 77 ? -11.217 -2.021 27.643 1.00 96.06 77 HIS A N 1
ATOM 603 C CA . HIS A 1 77 ? -11.907 -3.159 28.238 1.00 96.06 77 HIS A CA 1
ATOM 604 C C . HIS A 1 77 ? -12.066 -4.308 27.234 1.00 96.06 77 HIS A C 1
ATOM 606 O O . HIS A 1 77 ? -11.684 -5.440 27.536 1.00 96.06 77 HIS A O 1
ATOM 612 N N . PHE A 1 78 ? -12.539 -4.006 26.022 1.00 95.75 78 PHE A N 1
ATOM 613 C CA . PHE A 1 78 ? -12.665 -4.982 24.937 1.00 95.75 78 PHE A CA 1
ATOM 614 C C . PHE A 1 78 ? -11.314 -5.590 24.525 1.00 95.75 78 PHE A C 1
ATOM 616 O O . PHE A 1 78 ? -11.195 -6.798 24.314 1.00 95.75 78 PHE A O 1
ATOM 623 N N . LEU A 1 79 ? -10.275 -4.760 24.417 1.00 93.38 79 LEU A N 1
ATOM 624 C CA . LEU A 1 79 ? -8.961 -5.178 23.934 1.00 93.38 79 LEU A CA 1
ATOM 625 C C . LEU A 1 79 ? -8.088 -5.850 24.997 1.00 93.38 79 LEU A C 1
ATOM 627 O O . LEU A 1 79 ? -7.029 -6.362 24.642 1.00 93.38 79 LEU A O 1
ATOM 631 N N . ARG A 1 80 ? -8.494 -5.892 26.270 1.00 91.12 80 ARG A N 1
ATOM 632 C CA . ARG A 1 80 ? -7.670 -6.402 27.378 1.00 91.12 80 ARG A CA 1
ATOM 633 C C . ARG A 1 80 ? -7.070 -7.781 27.090 1.00 91.12 80 ARG A C 1
ATOM 635 O O . ARG A 1 80 ? -5.858 -7.966 27.202 1.00 91.12 80 ARG A O 1
ATOM 642 N N . ASP A 1 81 ? -7.894 -8.731 26.657 1.00 86.00 81 ASP A N 1
ATOM 643 C CA . ASP A 1 81 ? -7.452 -10.103 26.380 1.00 86.00 81 ASP A CA 1
ATOM 644 C C . ASP A 1 81 ? -6.564 -10.167 25.125 1.00 86.00 81 ASP A C 1
ATOM 646 O O . ASP A 1 81 ? -5.594 -10.933 25.070 1.00 86.00 81 ASP A O 1
ATOM 650 N N . PHE A 1 82 ? -6.843 -9.315 24.130 1.00 85.62 82 PHE A N 1
ATOM 651 C CA . PHE A 1 82 ? -5.983 -9.154 22.961 1.00 85.62 82 PHE A CA 1
ATOM 652 C C . PHE A 1 82 ? -4.625 -8.589 23.357 1.00 85.62 82 PHE A C 1
ATOM 654 O O . PHE A 1 82 ? -3.625 -9.144 22.936 1.00 85.62 82 PHE A O 1
ATOM 661 N N . MET A 1 83 ? -4.549 -7.551 24.188 1.00 83.94 83 MET A N 1
ATOM 662 C CA . MET A 1 83 ? -3.281 -6.949 24.616 1.00 83.94 83 MET A CA 1
ATOM 663 C C . MET A 1 83 ? -2.446 -7.901 25.483 1.00 83.94 83 MET A C 1
ATOM 665 O O . MET A 1 83 ? -1.222 -7.943 25.353 1.00 83.94 83 MET A O 1
ATOM 669 N N . GLN A 1 84 ? -3.089 -8.735 26.308 1.00 82.75 84 GLN A N 1
ATOM 670 C CA . GLN A 1 84 ? -2.394 -9.774 27.078 1.00 82.75 84 GLN A CA 1
ATOM 671 C C . GLN A 1 84 ? -1.722 -10.818 26.173 1.00 82.75 84 GLN A C 1
ATOM 673 O O . GLN A 1 84 ? -0.589 -11.232 26.436 1.00 82.75 84 GLN A O 1
ATOM 678 N N . ARG A 1 85 ? -2.400 -11.222 25.089 1.00 81.75 85 ARG A N 1
ATOM 679 C CA . ARG A 1 85 ? -1.873 -12.167 24.088 1.00 81.75 85 ARG A CA 1
ATOM 680 C C . ARG A 1 85 ? -0.912 -11.490 23.101 1.00 81.75 85 ARG A C 1
ATOM 682 O O . ARG A 1 85 ? 0.085 -12.082 22.695 1.00 81.75 85 ARG A O 1
ATOM 689 N N . VAL A 1 86 ? -1.196 -10.241 22.735 1.00 77.75 86 VAL A N 1
ATOM 690 C CA . VAL A 1 86 ? -0.502 -9.406 21.747 1.00 77.75 86 VAL A CA 1
ATOM 691 C C . VAL A 1 86 ? 0.201 -8.259 22.449 1.00 77.75 86 VAL A C 1
ATOM 693 O O . VAL A 1 86 ? -0.214 -7.105 22.391 1.00 77.75 86 VAL A O 1
ATOM 696 N N . ARG A 1 87 ? 1.356 -8.554 23.041 1.00 80.56 87 ARG A N 1
ATOM 697 C CA . ARG A 1 87 ? 2.185 -7.563 23.754 1.00 80.56 87 ARG A CA 1
ATOM 698 C C . ARG A 1 87 ? 2.804 -6.471 22.864 1.00 80.56 87 ARG A C 1
ATOM 700 O O . ARG A 1 87 ? 3.648 -5.706 23.319 1.00 80.56 87 ARG A O 1
ATOM 707 N N . ARG A 1 88 ? 2.448 -6.433 21.578 1.00 88.00 88 ARG A N 1
ATOM 708 C CA . ARG A 1 88 ? 2.995 -5.511 20.574 1.00 88.00 88 ARG A CA 1
ATOM 709 C C . ARG A 1 88 ? 1.969 -4.541 19.990 1.00 88.00 88 ARG A C 1
ATOM 711 O O . ARG A 1 88 ? 2.385 -3.691 19.217 1.00 88.00 88 ARG A O 1
ATOM 718 N N . GLY A 1 89 ? 0.680 -4.691 20.301 1.00 91.00 89 GLY A N 1
ATOM 719 C CA . GLY A 1 89 ? -0.373 -3.817 19.779 1.00 91.00 89 GLY A CA 1
ATOM 720 C C . GLY A 1 89 ? -0.410 -2.467 20.492 1.00 91.00 89 GLY A C 1
ATOM 721 O O . GLY A 1 89 ? 0.164 -2.323 21.574 1.00 91.00 89 GLY A O 1
ATOM 722 N N . ALA A 1 90 ? -1.077 -1.486 19.891 1.00 94.31 90 ALA A N 1
ATOM 723 C CA . ALA A 1 90 ? -1.420 -0.234 20.560 1.00 94.31 90 ALA A CA 1
ATOM 724 C C . ALA A 1 90 ? -2.748 0.320 20.055 1.00 94.31 90 ALA A C 1
ATOM 726 O O . ALA A 1 90 ? -3.039 0.235 18.859 1.00 94.31 90 ALA A O 1
ATOM 727 N N . ILE A 1 91 ? -3.508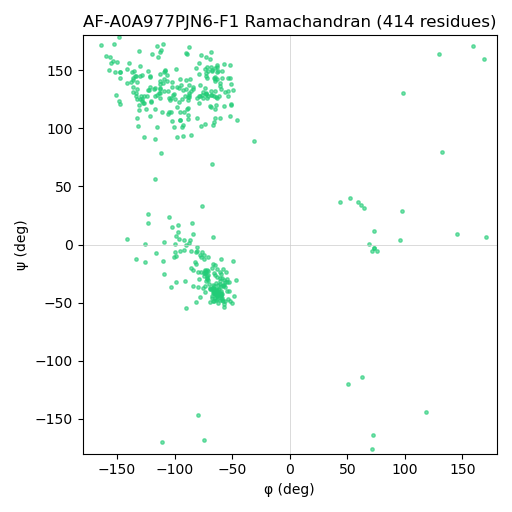 0.911 20.973 1.00 97.12 91 ILE A N 1
ATOM 728 C CA . ILE A 1 91 ? -4.700 1.707 20.692 1.00 97.12 91 ILE A CA 1
ATOM 729 C C . ILE A 1 91 ? -4.433 3.167 21.049 1.00 97.12 91 ILE A C 1
ATOM 731 O O . ILE A 1 91 ? -3.798 3.442 22.067 1.00 97.12 91 ILE A O 1
ATOM 735 N N . ALA A 1 92 ? -4.928 4.085 20.226 1.00 97.75 92 ALA A N 1
ATOM 736 C CA . ALA A 1 92 ? -4.951 5.513 20.507 1.00 97.75 92 ALA A CA 1
ATOM 737 C C . ALA A 1 92 ? -6.353 6.083 20.256 1.00 97.75 92 ALA A C 1
ATOM 739 O O . ALA A 1 92 ? -7.053 5.646 19.342 1.00 97.75 92 ALA A O 1
ATOM 740 N N . VAL A 1 93 ? -6.759 7.057 21.066 1.00 98.38 93 VAL A N 1
ATOM 741 C CA . VAL A 1 93 ? -8.059 7.725 21.008 1.00 98.38 93 VAL A CA 1
ATOM 742 C C . VAL A 1 93 ? -7.868 9.229 21.171 1.00 98.38 93 VAL A C 1
ATOM 744 O O . VAL A 1 93 ? -7.168 9.673 22.080 1.00 98.38 93 VAL A O 1
ATOM 747 N N . SER A 1 94 ? -8.483 10.018 20.295 1.00 97.38 94 SER A N 1
ATOM 748 C CA . SER A 1 94 ? -8.388 11.481 20.310 1.00 97.38 94 SER A CA 1
ATOM 749 C C . SER A 1 94 ? -9.721 12.149 20.002 1.00 97.38 94 SER A C 1
ATOM 751 O O . SER A 1 94 ? -10.585 11.583 19.327 1.00 97.38 94 SER A O 1
ATOM 753 N N . GLU A 1 95 ? -9.868 13.391 20.459 1.00 95.81 95 GLU A N 1
ATOM 754 C CA . GLU A 1 95 ? -10.918 14.283 19.975 1.00 95.81 95 GLU A CA 1
ATOM 755 C C . GLU A 1 95 ? -10.544 14.758 18.561 1.00 95.81 95 GLU A C 1
ATOM 757 O O . GLU A 1 95 ? -9.649 15.582 18.377 1.00 95.81 95 GLU A O 1
ATOM 762 N N . GLY A 1 96 ? -11.196 14.188 17.545 1.00 94.44 96 GLY A N 1
ATOM 763 C CA . GLY A 1 96 ? -10.909 14.467 16.137 1.00 94.44 96 GLY A CA 1
ATOM 764 C C . GLY A 1 96 ? -9.586 13.900 15.597 1.00 94.44 96 GLY A C 1
ATOM 765 O O . GLY A 1 96 ? -8.868 13.153 16.260 1.00 94.44 96 GLY A O 1
ATOM 766 N N . TRP A 1 97 ? -9.294 14.228 14.334 1.00 95.94 97 TRP A N 1
ATOM 767 C CA . TRP A 1 97 ? -8.105 13.774 13.599 1.00 95.94 97 TRP A CA 1
ATOM 768 C C . TRP A 1 97 ? -6.857 14.602 13.937 1.00 95.94 97 TRP A C 1
ATOM 770 O O . TRP A 1 97 ? -6.945 15.793 14.232 1.00 95.94 97 TRP A O 1
ATOM 780 N N . LEU A 1 98 ? -5.677 13.990 13.818 1.00 95.12 98 LEU A N 1
ATOM 781 C CA . LEU A 1 98 ? -4.386 14.658 14.002 1.00 95.12 98 LEU A CA 1
ATOM 782 C C . LEU A 1 98 ? -3.874 15.311 12.705 1.00 95.12 98 LEU A C 1
ATOM 784 O O . LEU A 1 98 ? -4.395 15.077 11.615 1.00 95.12 98 LEU A O 1
ATOM 788 N N . SER A 1 99 ? -2.807 16.115 12.815 1.00 92.94 99 SER A N 1
ATOM 789 C CA . SER A 1 99 ? -2.173 16.751 11.648 1.00 92.94 99 SER A CA 1
ATOM 790 C C . SER A 1 99 ? -1.652 15.716 10.648 1.00 92.94 99 SER A C 1
ATOM 792 O O . SER A 1 99 ? -1.013 14.729 11.032 1.00 92.94 99 SER A O 1
ATOM 794 N N . ARG A 1 100 ? -1.850 16.015 9.357 1.00 95.06 100 ARG A N 1
ATOM 795 C CA . ARG A 1 100 ? -1.397 15.215 8.212 1.00 95.06 100 ARG A CA 1
ATOM 796 C C . ARG A 1 100 ? 0.115 15.015 8.147 1.00 95.06 100 ARG A C 1
ATOM 798 O O . ARG A 1 100 ? 0.579 14.010 7.608 1.00 95.06 100 ARG A O 1
ATOM 805 N N . ASP A 1 101 ? 0.890 15.926 8.725 1.00 93.31 101 ASP A N 1
ATOM 806 C CA . ASP A 1 101 ? 2.356 15.896 8.650 1.00 93.31 101 ASP A CA 1
ATOM 807 C C . ASP A 1 101 ? 2.947 14.612 9.234 1.00 93.31 101 ASP A C 1
ATOM 809 O O . ASP A 1 101 ? 3.919 14.061 8.706 1.00 93.31 101 ASP A O 1
ATOM 813 N N . PHE A 1 102 ? 2.331 14.090 10.297 1.00 94.12 102 PHE A N 1
ATOM 814 C CA . PHE A 1 102 ? 2.805 12.870 10.934 1.00 94.12 102 PHE A CA 1
ATOM 815 C C . PHE A 1 102 ? 2.589 11.635 10.047 1.00 94.12 102 PHE A C 1
ATOM 817 O O . PHE A 1 102 ? 3.480 10.789 9.953 1.00 94.12 102 PHE A O 1
ATOM 824 N N . TYR A 1 103 ? 1.468 11.565 9.320 1.00 95.31 103 TYR A N 1
ATOM 825 C CA . TYR A 1 103 ? 1.238 10.515 8.323 1.00 95.31 103 TYR A CA 1
ATOM 826 C C . TYR A 1 103 ? 2.304 10.555 7.218 1.00 95.31 103 TYR A C 1
ATOM 828 O O . TYR A 1 103 ? 2.914 9.525 6.928 1.00 95.31 103 TYR A O 1
ATOM 836 N N . LEU A 1 104 ? 2.596 11.738 6.660 1.00 94.44 104 LEU A N 1
ATOM 837 C CA . LEU A 1 104 ? 3.625 11.901 5.623 1.00 94.44 104 LEU A CA 1
ATOM 838 C C . LEU A 1 104 ? 5.013 11.464 6.107 1.00 94.44 104 LEU A C 1
ATOM 840 O O . LEU A 1 104 ? 5.753 10.806 5.376 1.00 94.44 104 LEU A O 1
ATOM 844 N N . LYS A 1 105 ? 5.365 11.785 7.359 1.00 93.25 105 LYS A N 1
ATOM 845 C CA . LYS A 1 105 ? 6.615 11.317 7.971 1.00 93.25 105 LYS A CA 1
ATOM 846 C C . LYS A 1 105 ? 6.629 9.787 8.089 1.00 93.25 105 LYS A C 1
ATOM 848 O O . LYS A 1 105 ? 7.615 9.163 7.709 1.00 93.25 105 LYS A O 1
ATOM 853 N N . ALA A 1 106 ? 5.547 9.182 8.577 1.00 94.00 106 ALA A N 1
ATOM 854 C CA . ALA A 1 106 ? 5.466 7.746 8.855 1.00 94.00 106 ALA A CA 1
ATOM 855 C C . ALA A 1 106 ? 5.335 6.850 7.607 1.00 94.00 106 ALA A C 1
ATOM 857 O O . ALA A 1 106 ? 5.682 5.667 7.659 1.00 94.00 106 ALA A O 1
ATOM 858 N N . VAL A 1 107 ? 4.825 7.375 6.488 1.00 94.31 107 VAL A N 1
ATOM 859 C CA . VAL A 1 107 ? 4.700 6.621 5.228 1.00 94.31 107 VAL A CA 1
ATOM 860 C C . VAL A 1 107 ? 5.991 6.631 4.396 1.00 94.31 107 VAL A C 1
ATOM 862 O O . VAL A 1 107 ? 6.218 5.702 3.625 1.00 94.31 107 VAL A O 1
ATOM 865 N N . GLU A 1 108 ? 6.882 7.607 4.597 1.00 93.69 108 GLU A N 1
ATOM 866 C CA . GLU A 1 108 ? 8.151 7.717 3.852 1.00 93.69 108 GLU A CA 1
ATOM 867 C C . GLU A 1 108 ? 9.397 7.399 4.680 1.00 93.69 108 GLU A C 1
ATOM 869 O O . GLU A 1 108 ? 10.413 7.009 4.111 1.00 93.69 108 GLU A O 1
ATOM 874 N N . ARG A 1 109 ? 9.351 7.559 6.009 1.00 93.06 109 ARG A N 1
ATOM 875 C CA . ARG A 1 109 ? 10.527 7.444 6.886 1.00 93.06 109 ARG A CA 1
ATOM 876 C C . ARG A 1 109 ? 10.274 6.541 8.083 1.00 93.06 109 ARG A C 1
ATOM 878 O O . ARG A 1 109 ? 9.141 6.173 8.387 1.00 93.06 109 ARG A O 1
ATOM 885 N N . VAL A 1 110 ? 11.353 6.159 8.757 1.00 91.50 110 VAL A N 1
ATOM 886 C CA . VAL A 1 110 ? 11.276 5.529 10.077 1.00 91.50 110 VAL A CA 1
ATOM 887 C C . VAL A 1 110 ? 11.045 6.621 11.117 1.00 91.50 110 VAL A C 1
ATOM 889 O O . VAL A 1 110 ? 11.778 7.606 11.166 1.00 91.50 110 VAL A O 1
ATOM 892 N N . VAL A 1 111 ? 10.025 6.439 11.950 1.00 91.12 111 VAL A N 1
ATOM 893 C CA . VAL A 1 111 ? 9.741 7.313 13.093 1.00 91.12 111 VAL A CA 1
ATOM 894 C C . VAL A 1 111 ? 10.230 6.623 14.360 1.00 91.12 111 VAL A C 1
ATOM 896 O O . VAL A 1 111 ? 9.901 5.456 14.591 1.00 91.12 111 VAL A O 1
ATOM 899 N N . ASP A 1 112 ? 11.022 7.332 15.165 1.00 88.50 112 ASP A N 1
ATOM 900 C CA . ASP A 1 112 ? 11.471 6.826 16.458 1.00 88.50 112 ASP A CA 1
ATOM 901 C C . ASP A 1 112 ? 10.285 6.810 17.441 1.00 88.50 112 ASP A C 1
ATOM 903 O O . ASP A 1 112 ? 9.618 7.834 17.610 1.00 88.50 112 ASP A O 1
ATOM 907 N N . PRO A 1 113 ? 9.995 5.679 18.110 1.00 86.00 113 PRO A N 1
ATOM 908 C CA . PRO A 1 113 ? 8.926 5.603 19.104 1.00 86.00 113 PRO A CA 1
ATOM 909 C C . PRO A 1 113 ? 9.070 6.593 20.268 1.00 86.00 113 PRO A C 1
ATOM 911 O O . PRO A 1 113 ? 8.087 6.900 20.930 1.00 86.00 113 PRO A O 1
ATOM 914 N N . ARG A 1 114 ? 10.267 7.120 20.541 1.00 83.12 114 ARG A N 1
ATOM 915 C CA . ARG A 1 114 ? 10.465 8.130 21.591 1.00 83.12 114 ARG A CA 1
ATOM 916 C C . ARG A 1 114 ? 9.896 9.492 21.197 1.00 83.12 114 ARG A C 1
ATOM 918 O O . ARG A 1 114 ? 9.431 10.221 22.070 1.00 83.12 114 ARG A O 1
ATOM 925 N N . ASP A 1 115 ? 9.857 9.795 19.900 1.00 83.12 115 ASP A N 1
ATOM 926 C CA . ASP A 1 115 ? 9.382 11.081 19.378 1.00 83.12 115 ASP A CA 1
ATOM 927 C C . ASP A 1 115 ? 7.859 11.237 19.507 1.00 83.12 115 ASP A C 1
ATOM 929 O O . ASP A 1 115 ? 7.342 12.353 19.501 1.00 83.12 115 ASP A O 1
ATOM 933 N N . VAL A 1 116 ? 7.112 10.131 19.616 1.00 87.44 116 VAL A N 1
ATOM 934 C CA . VAL A 1 116 ? 5.641 10.191 19.583 1.00 87.44 116 VAL A CA 1
ATOM 935 C C . VAL A 1 116 ? 5.014 10.575 20.922 1.00 87.44 116 VAL A C 1
ATOM 937 O O . VAL A 1 116 ? 3.863 11.002 20.948 1.00 87.44 116 VAL A O 1
ATOM 940 N N . LYS A 1 117 ? 5.756 10.482 22.034 1.00 82.38 117 LYS A N 1
ATOM 941 C CA . LYS A 1 117 ? 5.242 10.844 23.369 1.00 82.38 117 LYS A CA 1
ATOM 942 C C . LYS A 1 117 ? 4.865 12.317 23.474 1.00 82.38 117 LYS A C 1
ATOM 944 O O . LYS A 1 117 ? 3.854 12.634 24.093 1.00 82.38 117 LYS A O 1
ATOM 949 N N . LEU A 1 118 ? 5.650 13.190 22.844 1.00 83.56 118 LEU A N 1
ATOM 950 C CA . LEU A 1 118 ? 5.373 14.626 22.803 1.00 83.56 118 LEU A CA 1
ATOM 951 C C . LEU A 1 118 ? 4.058 14.900 22.068 1.00 83.56 118 LEU A C 1
ATOM 953 O O . LEU A 1 118 ? 3.208 15.612 22.586 1.00 83.56 118 LEU A O 1
ATOM 957 N N . ILE A 1 119 ? 3.840 14.237 20.926 1.00 86.19 119 ILE A N 1
ATOM 958 C CA . ILE A 1 119 ? 2.602 14.360 20.140 1.00 86.19 119 ILE A CA 1
ATOM 959 C C . ILE A 1 119 ? 1.390 13.950 20.978 1.00 86.19 119 ILE A C 1
ATOM 961 O O . ILE A 1 119 ? 0.384 14.652 20.991 1.00 86.19 119 ILE A O 1
ATOM 965 N N . VAL A 1 120 ? 1.489 12.827 21.692 1.00 92.25 120 VAL A N 1
ATOM 966 C CA . VAL A 1 120 ? 0.415 12.340 22.565 1.00 92.25 120 VAL A CA 1
ATOM 967 C C . VAL A 1 120 ? 0.069 13.363 23.645 1.00 92.25 120 VAL A C 1
ATOM 969 O O . VAL A 1 120 ? -1.108 13.661 23.837 1.00 92.25 120 VAL A O 1
ATOM 972 N N . GLN A 1 121 ? 1.077 13.910 24.329 1.00 88.44 121 GLN A N 1
ATOM 973 C CA . GLN A 1 121 ? 0.879 14.877 25.410 1.00 88.44 121 GLN A CA 1
ATOM 974 C C . GLN A 1 121 ? 0.297 16.198 24.897 1.00 88.44 121 GLN A C 1
ATOM 976 O O . GLN A 1 121 ? -0.694 16.678 25.437 1.00 88.44 121 GLN A O 1
ATOM 981 N N . GLU A 1 122 ? 0.869 16.760 23.831 1.00 89.00 122 GLU A N 1
ATOM 982 C CA . GLU A 1 122 ? 0.428 18.032 23.246 1.00 89.00 122 GLU A CA 1
ATOM 983 C C . GLU A 1 122 ? -0.994 17.971 22.683 1.00 89.00 122 GLU A C 1
ATOM 985 O O . GLU A 1 122 ? -1.707 18.974 22.683 1.00 89.00 122 GLU A O 1
ATOM 990 N N . LYS A 1 123 ? -1.398 16.811 22.157 1.00 89.75 123 LYS A N 1
ATOM 991 C CA . LYS A 1 123 ? -2.696 16.623 21.495 1.00 89.75 123 LYS A CA 1
ATOM 992 C C . LYS A 1 123 ? -3.746 15.966 22.387 1.00 89.75 123 LYS A C 1
ATOM 994 O O . LYS A 1 123 ? -4.861 15.759 21.923 1.00 89.75 123 LYS A O 1
ATOM 999 N N . GLY A 1 124 ? -3.407 15.639 23.636 1.00 93.00 124 GLY A N 1
ATOM 1000 C CA . GLY A 1 124 ? -4.327 14.988 24.571 1.00 93.00 124 GLY A CA 1
ATOM 1001 C C . GLY A 1 124 ? -4.799 13.610 24.096 1.00 93.00 124 GLY A C 1
ATOM 1002 O O . GLY A 1 124 ? -5.947 13.242 24.328 1.00 93.00 124 GLY A O 1
ATOM 1003 N N . VAL A 1 125 ? -3.942 12.862 23.395 1.00 96.94 125 VAL A N 1
ATOM 1004 C CA . VAL A 1 125 ? -4.286 11.524 22.893 1.00 96.94 125 VAL A CA 1
ATOM 1005 C C . VAL A 1 125 ? -4.253 10.530 24.054 1.00 96.94 125 VAL A C 1
ATOM 1007 O O . VAL A 1 125 ? -3.244 10.394 24.745 1.00 96.94 125 VAL A O 1
ATOM 1010 N N . LEU A 1 126 ? -5.340 9.795 24.252 1.00 97.44 126 LEU A N 1
ATOM 1011 C CA . LEU A 1 126 ? -5.399 8.673 25.185 1.00 97.44 126 LEU A CA 1
ATOM 1012 C C . LEU A 1 126 ? -4.865 7.431 24.483 1.00 97.44 126 LEU A C 1
ATOM 1014 O O . LEU A 1 126 ? -5.226 7.174 23.338 1.00 97.44 126 LEU A O 1
ATOM 1018 N N . TRP A 1 127 ? -3.997 6.652 25.121 1.00 96.50 127 TRP A N 1
ATOM 1019 C CA . TRP A 1 127 ? -3.425 5.480 24.464 1.00 96.50 127 TRP A CA 1
ATOM 1020 C C . TRP A 1 127 ? -2.999 4.397 25.450 1.00 96.50 127 TRP A C 1
ATOM 1022 O O . TRP A 1 127 ? -2.726 4.666 26.619 1.00 96.50 127 TRP A O 1
ATOM 1032 N N . GLU A 1 128 ? -2.905 3.168 24.949 1.00 94.94 128 GLU A N 1
ATOM 1033 C CA . GLU A 1 128 ? -2.337 2.032 25.672 1.00 94.94 128 GLU A CA 1
ATOM 1034 C C . GLU A 1 128 ? -1.642 1.071 24.703 1.00 94.94 128 GLU A C 1
ATOM 1036 O O . GLU A 1 128 ? -2.052 0.915 23.549 1.00 94.94 128 GLU A O 1
ATOM 1041 N N . GLY A 1 129 ? -0.585 0.410 25.181 1.00 92.56 129 GLY A N 1
ATOM 1042 C CA . GLY A 1 129 ? 0.117 -0.649 24.464 1.00 92.56 129 GLY A CA 1
ATOM 1043 C C . GLY A 1 129 ? 1.580 -0.314 24.182 1.00 92.56 129 GLY A C 1
ATOM 1044 O O . GLY A 1 129 ? 2.275 0.283 25.000 1.00 92.56 129 GLY A O 1
ATOM 1045 N N . SER A 1 130 ? 2.084 -0.750 23.029 1.00 91.44 130 SER A N 1
ATOM 1046 C CA . SER A 1 130 ? 3.484 -0.564 22.638 1.00 91.44 130 SER A CA 1
ATOM 1047 C C . SER A 1 130 ? 3.728 0.783 21.954 1.00 91.44 130 SER A C 1
ATOM 1049 O O . SER A 1 130 ? 3.088 1.093 20.952 1.00 91.44 130 SER A O 1
ATOM 1051 N N . GLU A 1 131 ? 4.760 1.518 22.379 1.00 90.75 131 GLU A N 1
ATOM 1052 C CA . GLU A 1 131 ? 5.205 2.762 21.719 1.00 90.75 131 GLU A CA 1
ATOM 1053 C C . GLU A 1 131 ? 5.508 2.569 20.221 1.00 90.75 131 GLU A C 1
ATOM 1055 O O . GLU A 1 131 ? 5.287 3.459 19.405 1.00 90.75 131 GLU A O 1
ATOM 1060 N N . ARG A 1 132 ? 5.983 1.381 19.824 1.00 90.00 132 ARG A N 1
ATOM 1061 C CA . ARG A 1 132 ? 6.259 1.072 18.411 1.00 90.00 132 ARG A CA 1
ATOM 1062 C C . ARG A 1 132 ? 4.991 0.976 17.569 1.00 90.00 132 ARG A C 1
ATOM 1064 O O . ARG A 1 132 ? 5.014 1.376 16.410 1.00 90.00 132 ARG A O 1
ATOM 1071 N N . ALA A 1 133 ? 3.920 0.410 18.119 1.00 92.19 133 ALA A N 1
ATOM 1072 C CA . ALA A 1 133 ? 2.632 0.330 17.436 1.00 92.19 133 ALA A CA 1
ATOM 1073 C C . ALA A 1 133 ? 1.876 1.659 17.513 1.00 92.19 133 ALA A C 1
ATOM 1075 O O . ALA A 1 133 ? 1.179 2.022 16.571 1.00 92.19 133 ALA A O 1
ATOM 1076 N N . LEU A 1 134 ? 2.096 2.436 18.575 1.00 94.44 134 LEU A N 1
ATOM 1077 C CA . LEU A 1 134 ? 1.557 3.784 18.700 1.00 94.44 134 LEU A CA 1
ATOM 1078 C C . LEU A 1 134 ? 1.966 4.672 17.514 1.00 94.44 134 LEU A C 1
ATOM 1080 O O . LEU A 1 134 ? 1.140 5.433 17.024 1.00 94.44 134 LEU A O 1
ATOM 1084 N N . VAL A 1 135 ? 3.188 4.520 16.982 1.00 94.75 135 VAL A N 1
ATOM 1085 C CA . VAL A 1 135 ? 3.613 5.195 15.740 1.00 94.75 135 VAL A CA 1
ATOM 1086 C C . VAL A 1 135 ? 2.612 4.965 14.605 1.00 94.75 135 VAL A C 1
ATOM 1088 O O . VAL A 1 135 ? 2.219 5.917 13.938 1.00 94.75 135 VAL A O 1
ATOM 1091 N N . GLY A 1 136 ? 2.191 3.722 14.358 1.00 94.88 136 GLY A N 1
ATOM 1092 C CA . GLY A 1 136 ? 1.261 3.457 13.265 1.00 94.88 136 GLY A CA 1
ATOM 1093 C C . GLY A 1 136 ? -0.168 3.872 13.588 1.00 94.88 136 GLY A C 1
ATOM 1094 O O . GLY A 1 136 ? -0.817 4.460 12.723 1.00 94.88 136 GLY A O 1
ATOM 1095 N N . ALA A 1 137 ? -0.614 3.677 14.833 1.00 95.94 137 ALA A N 1
ATOM 1096 C CA . ALA A 1 137 ? -1.920 4.139 15.300 1.00 95.94 137 ALA A CA 1
ATOM 1097 C C . ALA A 1 137 ? -2.075 5.659 15.092 1.00 95.94 137 ALA A C 1
ATOM 1099 O O . ALA A 1 137 ? -3.041 6.115 14.467 1.00 95.94 137 ALA A O 1
ATOM 1100 N N . LEU A 1 138 ? -1.076 6.441 15.512 1.00 96.69 138 LEU A N 1
ATOM 1101 C CA . LEU A 1 138 ? -1.023 7.884 15.277 1.00 96.69 138 LEU A CA 1
ATOM 1102 C C . LEU A 1 138 ? -0.937 8.210 13.780 1.00 96.69 138 LEU A C 1
ATOM 1104 O O . LEU A 1 138 ? -1.623 9.111 13.313 1.00 96.69 138 LEU A O 1
ATOM 1108 N N . ALA A 1 139 ? -0.174 7.450 12.990 1.00 95.94 139 ALA A N 1
ATOM 1109 C CA . ALA A 1 139 ? -0.063 7.691 11.551 1.00 95.94 139 ALA A CA 1
ATOM 1110 C C . ALA A 1 139 ? -1.399 7.500 10.818 1.00 95.94 139 ALA A C 1
ATOM 1112 O O . ALA A 1 139 ? -1.749 8.318 9.971 1.00 95.94 139 ALA A O 1
ATOM 1113 N N . SER A 1 140 ? -2.184 6.472 11.159 1.00 97.31 140 SER A N 1
ATOM 1114 C CA . SER A 1 140 ? -3.533 6.310 10.600 1.00 97.31 140 SER A CA 1
ATOM 1115 C C . SER A 1 140 ? -4.497 7.408 11.056 1.00 97.31 140 SER A C 1
ATOM 1117 O O . SER A 1 140 ? -5.290 7.889 10.246 1.00 97.31 140 SER A O 1
ATOM 1119 N N . MET A 1 141 ? -4.383 7.843 12.315 1.00 97.06 141 MET A N 1
ATOM 1120 C CA . MET A 1 141 ? -5.145 8.947 12.922 1.00 97.06 141 MET A CA 1
ATOM 1121 C C . MET A 1 141 ? -4.730 10.334 12.391 1.00 97.06 141 MET A C 1
ATOM 1123 O O . MET A 1 141 ? -5.418 11.326 12.611 1.00 97.06 141 MET A O 1
ATOM 1127 N N . SER A 1 142 ? -3.631 10.403 11.646 1.00 96.94 142 SER A N 1
ATOM 1128 C CA . SER A 1 142 ? -3.148 11.592 10.944 1.00 96.94 142 SER A CA 1
ATOM 1129 C C . SER A 1 142 ? -3.515 11.608 9.459 1.00 96.94 142 SER A C 1
ATOM 1131 O O . SER A 1 142 ? -3.025 12.448 8.717 1.00 96.94 142 SER A O 1
ATOM 1133 N N . THR A 1 143 ? -4.331 10.679 8.963 1.00 96.88 143 THR A N 1
ATOM 1134 C CA . THR A 1 143 ? -4.722 10.702 7.544 1.00 96.88 143 THR A CA 1
ATOM 1135 C C . THR A 1 143 ? -5.819 11.720 7.263 1.00 96.88 143 THR A C 1
ATOM 1137 O O . THR A 1 143 ? -6.628 12.055 8.127 1.00 96.88 143 THR A O 1
ATOM 1140 N N . THR A 1 144 ? -5.901 12.160 6.010 1.00 95.62 144 THR A N 1
ATOM 1141 C CA . THR A 1 144 ? -7.049 12.900 5.473 1.00 95.62 144 THR A CA 1
ATOM 1142 C C . THR A 1 144 ? -7.783 12.065 4.423 1.00 95.62 144 THR A C 1
ATOM 1144 O O . THR A 1 144 ? -7.255 11.071 3.926 1.00 95.62 144 THR A O 1
ATOM 1147 N N . LEU A 1 145 ? -9.003 12.458 4.043 1.00 92.00 145 LEU A N 1
ATOM 1148 C CA . LEU A 1 145 ? -9.780 11.724 3.033 1.00 92.00 145 LEU A CA 1
ATOM 1149 C C . LEU A 1 145 ? -9.086 11.662 1.662 1.00 92.00 145 LEU A C 1
ATOM 1151 O O . LEU A 1 145 ? -9.279 10.693 0.930 1.00 92.00 145 LEU A O 1
ATOM 1155 N N . SER A 1 146 ? -8.266 12.661 1.319 1.00 91.69 146 SER A N 1
ATOM 1156 C CA . SER A 1 146 ? -7.484 12.660 0.078 1.00 91.69 146 SER A CA 1
ATOM 1157 C C . SER A 1 146 ? -6.319 11.668 0.111 1.00 91.69 146 SER A C 1
ATOM 1159 O O . SER A 1 146 ? -5.907 11.195 -0.947 1.00 91.69 146 SER A O 1
ATOM 1161 N N . ASP A 1 147 ? -5.826 11.302 1.300 1.00 93.56 147 ASP A N 1
ATOM 1162 C CA . ASP A 1 147 ? -4.793 10.274 1.460 1.00 93.56 147 ASP A CA 1
ATOM 1163 C C . ASP A 1 147 ? -5.351 8.861 1.260 1.00 93.56 147 ASP A C 1
ATOM 1165 O O . ASP A 1 147 ? -4.618 7.972 0.829 1.00 93.56 147 ASP A O 1
ATOM 1169 N N . VAL A 1 148 ? -6.648 8.656 1.524 1.00 93.81 148 VAL A N 1
ATOM 1170 C CA . VAL A 1 148 ? -7.337 7.356 1.440 1.00 93.81 148 VAL A CA 1
ATOM 1171 C C . VAL A 1 148 ? -8.456 7.326 0.376 1.00 93.81 148 VAL A C 1
ATOM 1173 O O . VAL A 1 148 ? -9.610 7.027 0.692 1.00 93.81 148 VAL A O 1
ATOM 1176 N N . PRO A 1 149 ? -8.161 7.628 -0.905 1.00 91.94 149 PRO A N 1
ATOM 1177 C CA . PRO A 1 149 ? -9.181 7.822 -1.941 1.00 91.94 149 PRO A CA 1
ATOM 1178 C C . PRO A 1 149 ? -9.803 6.516 -2.461 1.00 91.94 149 PRO A C 1
ATOM 1180 O O . PRO A 1 149 ? -10.710 6.557 -3.295 1.00 91.94 149 PRO A O 1
ATOM 1183 N N . ASN A 1 150 ? -9.280 5.368 -2.033 1.00 92.69 150 ASN A N 1
ATOM 1184 C CA . ASN A 1 150 ? -9.623 4.051 -2.551 1.00 92.69 150 ASN A CA 1
ATOM 1185 C C . ASN A 1 150 ? -10.295 3.203 -1.475 1.00 92.69 150 ASN A C 1
ATOM 1187 O O . ASN A 1 150 ? -10.311 3.579 -0.307 1.00 92.69 150 ASN A O 1
ATOM 1191 N N . PHE A 1 151 ? -10.829 2.048 -1.861 1.00 94.75 151 PHE A N 1
ATOM 1192 C CA . PHE A 1 151 ? -11.530 1.144 -0.962 1.00 94.75 151 PHE A CA 1
ATOM 1193 C C . PHE A 1 151 ? -10.993 -0.282 -1.055 1.00 94.75 151 PHE A C 1
ATOM 1195 O O . PHE A 1 151 ? -10.626 -0.751 -2.132 1.00 94.75 151 PHE A O 1
ATOM 1202 N N . GLU A 1 152 ? -10.999 -0.986 0.072 1.00 95.56 152 GLU A N 1
ATOM 1203 C CA . GLU A 1 152 ? -10.768 -2.428 0.148 1.00 95.56 152 GLU A CA 1
ATOM 1204 C C . GLU A 1 152 ? -11.867 -3.060 1.004 1.00 95.56 152 GLU A C 1
ATOM 1206 O O . GLU A 1 152 ? -12.030 -2.716 2.174 1.00 95.56 152 GLU A O 1
ATOM 1211 N N . MET A 1 153 ? -12.639 -3.976 0.422 1.00 97.19 153 MET A N 1
ATOM 1212 C CA . MET A 1 153 ? -13.571 -4.815 1.170 1.00 97.19 153 MET A CA 1
ATOM 1213 C C . MET A 1 153 ? -12.838 -6.063 1.630 1.00 97.19 153 MET A C 1
ATOM 1215 O O . MET A 1 153 ? -12.419 -6.858 0.792 1.00 97.19 153 MET A O 1
ATOM 1219 N N . LEU A 1 154 ? -12.725 -6.252 2.941 1.00 96.06 154 LEU A N 1
ATOM 1220 C CA . LEU A 1 154 ? -12.184 -7.465 3.542 1.00 96.06 154 LEU A CA 1
ATOM 1221 C C . LEU A 1 154 ? -13.327 -8.307 4.093 1.00 96.06 154 LEU A C 1
ATOM 1223 O O . LEU A 1 154 ? -14.115 -7.836 4.913 1.00 96.06 154 LEU A O 1
ATOM 1227 N N . ALA A 1 155 ? -13.398 -9.554 3.646 1.00 95.62 155 ALA A N 1
ATOM 1228 C CA . ALA A 1 155 ? -14.286 -10.567 4.189 1.00 95.62 155 ALA A CA 1
ATOM 1229 C C . ALA A 1 155 ? -13.485 -11.503 5.096 1.00 95.62 155 ALA A C 1
ATOM 1231 O O . ALA A 1 155 ? -12.356 -11.859 4.761 1.00 95.62 155 ALA A O 1
ATOM 1232 N N . TYR A 1 156 ? -14.054 -11.909 6.228 1.00 93.12 156 TYR A N 1
ATOM 1233 C CA . TYR A 1 156 ? -13.386 -12.732 7.237 1.00 93.12 156 TYR A CA 1
ATOM 1234 C C . TYR A 1 156 ? -14.012 -14.120 7.324 1.00 93.12 156 TYR A C 1
ATOM 1236 O O . TYR A 1 156 ? -1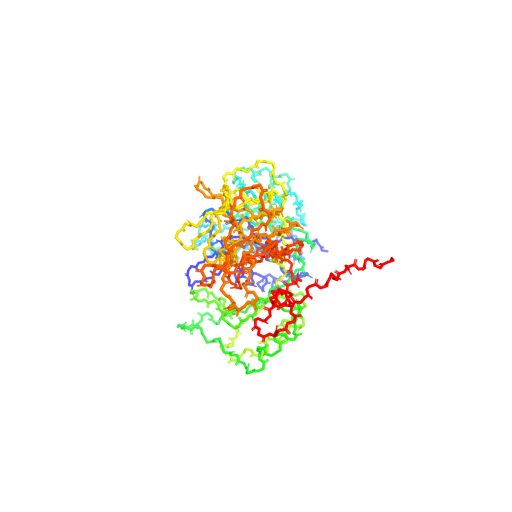5.214 -14.289 7.107 1.00 93.12 156 TYR A O 1
ATOM 1244 N N . ARG A 1 157 ? -13.183 -15.120 7.623 1.00 91.62 157 ARG A N 1
ATOM 1245 C CA . ARG A 1 157 ? -13.626 -16.500 7.837 1.00 91.62 157 ARG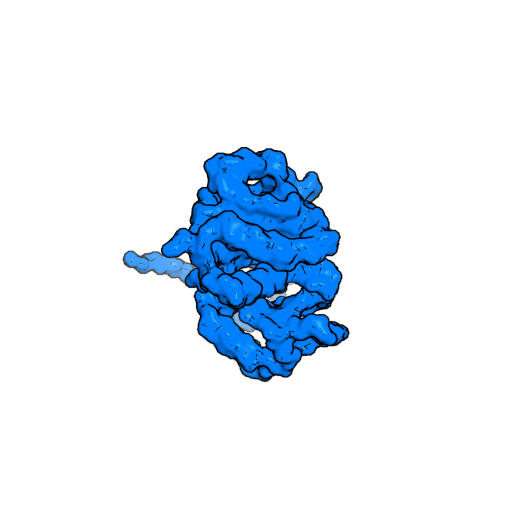 A CA 1
ATOM 1246 C C . ARG A 1 157 ? -14.424 -16.614 9.132 1.00 91.62 157 ARG A C 1
ATOM 1248 O O . ARG A 1 157 ? -14.305 -15.785 10.035 1.00 91.62 157 ARG A O 1
ATOM 1255 N N . ASP A 1 158 ? -15.213 -17.671 9.221 1.00 87.69 158 ASP A N 1
ATOM 1256 C CA . ASP A 1 158 ? -15.725 -18.130 10.506 1.00 87.69 158 ASP A CA 1
ATOM 1257 C C . ASP A 1 158 ? -14.543 -18.478 11.442 1.00 87.69 158 ASP A C 1
ATOM 1259 O O . ASP A 1 158 ? -13.596 -19.118 10.972 1.00 87.69 158 ASP A O 1
ATOM 1263 N N . PRO A 1 159 ? -14.535 -18.045 12.718 1.00 83.31 159 PRO A N 1
ATOM 1264 C CA . PRO A 1 159 ? -13.492 -18.413 13.678 1.00 83.31 159 PRO A CA 1
ATOM 1265 C C . PRO A 1 159 ? -13.291 -19.926 13.835 1.00 83.31 159 PRO A C 1
ATOM 1267 O O . PRO A 1 159 ? -12.166 -20.359 14.089 1.00 83.31 159 PRO A O 1
ATOM 1270 N N . ASP A 1 160 ? -14.346 -20.719 13.631 1.00 84.06 160 ASP A N 1
ATOM 1271 C CA . ASP A 1 160 ? -14.303 -22.181 13.710 1.00 84.06 160 ASP A CA 1
ATOM 1272 C C . ASP A 1 160 ? -13.858 -22.827 12.382 1.00 84.06 160 ASP A C 1
ATOM 1274 O O . ASP A 1 160 ? -13.636 -24.042 12.298 1.00 84.06 160 ASP A O 1
ATOM 1278 N N . ALA A 1 161 ? -13.687 -22.033 11.315 1.00 83.75 161 ALA A N 1
ATOM 1279 C CA . ALA A 1 161 ? -13.218 -22.532 10.030 1.00 83.75 161 ALA A CA 1
ATOM 1280 C C . ALA A 1 161 ? -11.748 -22.959 10.110 1.00 83.75 161 ALA A C 1
ATOM 1282 O O . ALA A 1 161 ? -10.833 -22.159 10.313 1.00 83.75 161 ALA A O 1
ATOM 1283 N N . SER A 1 162 ? -11.506 -24.239 9.841 1.00 77.88 162 SER A N 1
ATOM 1284 C CA . SER A 1 162 ? -10.169 -24.825 9.799 1.00 77.88 162 SER A CA 1
ATOM 1285 C C . SER A 1 162 ? -9.769 -25.246 8.381 1.00 77.88 162 SER A C 1
ATOM 1287 O O . SER A 1 162 ? -10.568 -25.263 7.440 1.00 77.88 162 SER A O 1
ATOM 1289 N N . GLY A 1 163 ? -8.483 -25.547 8.204 1.00 82.38 163 GLY A N 1
ATOM 1290 C CA . GLY A 1 163 ? -7.941 -26.005 6.928 1.00 82.38 163 GLY A CA 1
ATOM 1291 C C . GLY A 1 163 ? -7.849 -24.916 5.854 1.00 82.38 163 GLY A C 1
ATOM 1292 O O . GLY A 1 163 ? -7.883 -23.710 6.123 1.00 82.38 163 GLY A O 1
ATOM 1293 N N . ARG A 1 164 ? -7.678 -25.365 4.606 1.00 84.62 164 ARG A N 1
ATOM 1294 C CA . ARG A 1 164 ? -7.442 -24.498 3.445 1.00 84.62 164 ARG A CA 1
ATOM 1295 C C . ARG A 1 164 ? -8.684 -23.666 3.122 1.00 84.62 164 ARG A C 1
ATOM 1297 O O . ARG A 1 164 ? -9.764 -24.229 2.971 1.00 84.62 164 ARG A O 1
ATOM 1304 N N . ARG A 1 165 ? -8.495 -22.356 2.919 1.00 87.94 165 ARG A N 1
ATOM 1305 C CA . ARG A 1 165 ? -9.551 -21.450 2.441 1.00 87.94 165 ARG A CA 1
ATOM 1306 C C . ARG A 1 165 ? -10.179 -21.959 1.151 1.00 87.94 165 ARG A C 1
ATOM 1308 O O . ARG A 1 165 ? -9.480 -22.183 0.158 1.00 87.94 165 ARG A O 1
ATOM 1315 N N . LYS A 1 166 ? -11.502 -22.051 1.152 1.00 88.44 166 LYS A N 1
ATOM 1316 C CA . LYS A 1 166 ? -12.335 -22.286 -0.022 1.00 88.44 166 LYS A CA 1
ATOM 1317 C C . LYS A 1 166 ? -12.765 -20.936 -0.576 1.00 88.44 166 LYS A C 1
ATOM 1319 O O . LYS A 1 166 ? -13.746 -20.348 -0.136 1.00 88.44 166 LYS A O 1
ATOM 1324 N N . CYS A 1 167 ? -11.994 -20.437 -1.529 1.00 87.88 167 CYS A N 1
ATOM 1325 C CA . CYS A 1 167 ? -12.247 -19.182 -2.221 1.00 87.88 167 CYS A CA 1
ATOM 1326 C C . CYS A 1 167 ? -12.482 -19.526 -3.694 1.00 87.88 167 CYS A C 1
ATOM 1328 O O . CYS A 1 167 ? -11.535 -19.715 -4.457 1.00 87.88 167 CYS A O 1
ATOM 1330 N N . TYR A 1 168 ? -13.747 -19.760 -4.039 1.00 90.69 168 TYR A N 1
ATOM 1331 C CA . TYR A 1 168 ? -14.168 -20.192 -5.369 1.00 90.69 168 TYR A CA 1
ATOM 1332 C C . TYR A 1 168 ? -14.882 -19.056 -6.082 1.00 90.69 168 TYR A C 1
ATOM 1334 O O . TYR A 1 168 ? -15.559 -18.249 -5.447 1.00 90.69 168 TYR A O 1
ATOM 1342 N N . PHE A 1 169 ? -14.766 -19.026 -7.403 1.00 91.88 169 PHE A N 1
ATOM 1343 C CA . PHE A 1 169 ? -15.293 -17.949 -8.228 1.00 91.88 169 PHE A CA 1
ATOM 1344 C C . PHE A 1 169 ? -16.347 -18.481 -9.177 1.00 91.88 169 PHE A C 1
ATOM 1346 O O . PHE A 1 169 ? -16.145 -19.498 -9.841 1.00 91.88 169 PHE A O 1
ATOM 1353 N N . HIS A 1 170 ? -17.468 -17.774 -9.254 1.00 94.56 170 HIS A N 1
ATOM 1354 C CA . HIS A 1 170 ? -18.426 -17.978 -10.323 1.00 94.56 170 HIS A CA 1
ATOM 1355 C C . HIS A 1 170 ? -17.732 -17.731 -11.679 1.00 94.56 170 HIS A C 1
ATOM 1357 O O . HIS A 1 170 ? -16.933 -16.798 -11.772 1.00 94.56 170 HIS A O 1
ATOM 1363 N N . PRO A 1 171 ? -18.048 -18.478 -12.755 1.00 91.88 171 PRO A N 1
ATOM 1364 C CA . PRO A 1 171 ? -17.399 -18.307 -14.063 1.00 91.88 171 PRO A CA 1
ATOM 1365 C C . PRO A 1 171 ? -17.459 -16.884 -14.648 1.00 91.88 171 PRO A C 1
ATOM 1367 O O . PRO A 1 171 ? -16.614 -16.506 -15.451 1.00 91.88 171 PRO A O 1
ATOM 1370 N N . LEU A 1 172 ? -18.442 -16.080 -14.229 1.00 92.25 172 LEU A N 1
ATOM 1371 C CA . LEU A 1 172 ? -18.587 -14.676 -14.639 1.00 92.25 172 LEU A CA 1
ATOM 1372 C C . LEU A 1 172 ? -17.626 -13.711 -13.925 1.00 92.25 172 LEU A C 1
ATOM 1374 O O . LEU A 1 172 ? -17.553 -12.551 -14.321 1.00 92.25 172 LEU A O 1
ATOM 1378 N N . PHE A 1 173 ? -16.923 -14.156 -12.878 1.00 91.69 173 PHE A N 1
ATOM 1379 C CA . PHE A 1 173 ? -16.088 -13.295 -12.040 1.00 91.69 173 PHE A CA 1
ATOM 1380 C C . PHE A 1 173 ? -15.024 -12.565 -12.859 1.00 91.69 173 PHE A C 1
ATOM 1382 O O . PHE A 1 173 ? -14.979 -11.342 -12.830 1.00 91.69 173 PHE A O 1
ATOM 1389 N N . GLU A 1 174 ? -14.221 -13.302 -13.629 1.00 87.56 174 GLU A N 1
ATOM 1390 C CA . GLU A 1 174 ? -13.112 -12.725 -14.402 1.00 87.56 174 GLU A CA 1
ATOM 1391 C C . GLU A 1 174 ? -13.627 -11.764 -15.486 1.00 87.56 174 GLU A C 1
ATOM 1393 O O . GLU A 1 174 ? -13.139 -10.645 -15.612 1.00 87.56 174 GLU A O 1
ATOM 1398 N N . MET A 1 175 ? -14.698 -12.139 -16.198 1.00 88.12 175 MET A N 1
ATOM 1399 C CA . MET A 1 175 ? -15.314 -11.278 -17.216 1.00 88.12 175 MET A CA 1
ATOM 1400 C C . MET A 1 175 ? -15.813 -9.953 -16.625 1.00 88.12 175 MET A C 1
ATOM 1402 O O . MET A 1 175 ? -15.626 -8.895 -17.232 1.00 88.12 175 MET A O 1
ATOM 1406 N N . LEU A 1 176 ? -16.467 -10.006 -15.460 1.00 89.38 176 LEU A N 1
ATOM 1407 C CA . LEU A 1 176 ? -16.983 -8.814 -14.797 1.00 89.38 176 LEU A CA 1
ATOM 1408 C C . LEU A 1 176 ? -15.853 -7.986 -14.179 1.00 89.38 176 LEU A C 1
ATOM 1410 O O . LEU A 1 176 ? -15.881 -6.766 -14.290 1.00 89.38 176 LEU A O 1
ATOM 1414 N N . HIS A 1 177 ? -14.857 -8.627 -13.565 1.00 88.00 177 HIS A N 1
ATOM 1415 C CA . HIS A 1 177 ? -13.657 -7.969 -13.050 1.00 88.00 177 HIS A CA 1
ATOM 1416 C C . HIS A 1 177 ? -12.970 -7.137 -14.143 1.00 88.00 177 HIS A C 1
ATOM 1418 O O . HIS A 1 177 ? -12.704 -5.955 -13.926 1.00 88.00 177 HIS A O 1
ATOM 1424 N N . ASP A 1 178 ? -12.789 -7.708 -15.337 1.00 85.56 178 ASP A N 1
ATOM 1425 C CA . ASP A 1 178 ? -12.176 -7.016 -16.475 1.00 85.56 178 ASP A CA 1
ATOM 1426 C C . ASP A 1 178 ? -13.019 -5.822 -16.957 1.00 85.56 178 ASP A C 1
ATOM 1428 O O . ASP A 1 178 ? -12.478 -4.750 -17.229 1.00 85.56 178 ASP A O 1
ATOM 1432 N N . HIS A 1 179 ? -14.350 -5.960 -17.009 1.00 87.88 179 HIS A N 1
ATOM 1433 C CA . HIS A 1 179 ? -15.254 -4.864 -17.393 1.00 87.88 179 HIS A CA 1
ATOM 1434 C C . HIS A 1 179 ? -15.359 -3.760 -16.339 1.00 87.88 179 HIS A C 1
ATOM 1436 O O . HIS A 1 179 ? -15.606 -2.602 -16.675 1.00 87.88 179 HIS A O 1
ATOM 1442 N N . LEU A 1 180 ? -15.206 -4.110 -15.062 1.00 86.31 180 LEU A N 1
ATOM 1443 C CA . LEU A 1 180 ? -15.250 -3.159 -13.959 1.00 86.31 180 LEU A CA 1
ATOM 1444 C C . LEU A 1 180 ? -13.927 -2.418 -13.780 1.00 86.31 180 LEU A C 1
ATOM 1446 O O . LEU A 1 180 ? -13.875 -1.496 -12.970 1.00 86.31 180 LEU A O 1
ATOM 1450 N N . TYR A 1 181 ? -12.867 -2.746 -14.517 1.00 82.44 181 TYR A N 1
ATOM 1451 C CA . TYR A 1 181 ? -11.644 -1.956 -14.483 1.00 82.44 181 TYR A CA 1
ATOM 1452 C C . TYR A 1 181 ? -11.888 -0.535 -15.040 1.00 82.44 181 TYR A C 1
ATOM 1454 O O . TYR A 1 181 ? -12.468 -0.390 -16.116 1.00 82.44 181 TYR A O 1
ATOM 1462 N N . PRO A 1 182 ? -11.440 0.551 -14.369 1.00 78.62 182 PRO A N 1
ATOM 1463 C CA . PRO A 1 182 ? -10.620 0.599 -13.151 1.00 78.62 182 PRO A CA 1
ATOM 1464 C C . PRO A 1 182 ? -11.402 0.795 -11.834 1.00 78.62 182 PRO A C 1
ATOM 1466 O O . PRO A 1 182 ? -10.799 1.094 -10.796 1.00 78.62 182 PRO A O 1
ATOM 1469 N N . LEU A 1 183 ? -12.735 0.692 -11.855 1.00 86.12 183 LEU A N 1
ATOM 1470 C CA . LEU A 1 183 ? -13.590 0.782 -10.662 1.00 86.12 183 LEU A CA 1
ATOM 1471 C C . LEU A 1 183 ? -13.268 -0.320 -9.645 1.00 86.12 183 LEU A C 1
ATOM 1473 O O . LEU A 1 183 ? -13.328 -0.056 -8.445 1.00 86.12 183 LEU A O 1
ATOM 1477 N N . VAL A 1 184 ? -12.887 -1.502 -10.129 1.00 85.94 184 VAL A N 1
ATOM 1478 C CA . VAL A 1 184 ? -12.264 -2.603 -9.381 1.00 85.94 184 VAL A CA 1
ATOM 1479 C C . VAL A 1 184 ? -10.913 -2.915 -10.029 1.00 85.94 184 VAL A C 1
ATOM 1481 O O . VAL A 1 184 ? -10.748 -2.746 -11.236 1.00 85.94 184 VAL A O 1
ATOM 1484 N N . HIS A 1 185 ? -9.914 -3.299 -9.241 1.00 77.06 185 HIS A N 1
ATOM 1485 C CA . HIS A 1 185 ? -8.552 -3.540 -9.732 1.00 77.06 185 HIS A CA 1
ATOM 1486 C C . HIS A 1 185 ? -7.773 -4.426 -8.765 1.00 77.06 185 HIS A C 1
ATOM 1488 O O . HIS A 1 185 ? -8.137 -4.559 -7.596 1.00 77.06 185 HIS A O 1
ATOM 1494 N N . GLU A 1 186 ? -6.679 -5.010 -9.261 1.00 74.31 186 GLU A N 1
ATOM 1495 C CA . GLU A 1 186 ? -5.804 -5.923 -8.507 1.00 74.31 186 GLU A CA 1
ATOM 1496 C C . GLU A 1 186 ? -6.595 -6.945 -7.681 1.00 74.31 186 GLU A C 1
ATOM 1498 O O . GLU A 1 186 ? -6.267 -7.246 -6.531 1.00 74.31 186 GLU A O 1
ATOM 1503 N N . SER A 1 187 ? -7.709 -7.388 -8.272 1.00 77.31 187 SER A N 1
ATOM 1504 C CA . SER A 1 187 ? -8.713 -8.228 -7.645 1.00 77.31 187 SER A CA 1
ATOM 1505 C C . SER A 1 187 ? -8.928 -9.525 -8.428 1.00 77.31 187 SER A C 1
ATOM 1507 O O . SER A 1 187 ? -9.997 -10.129 -8.349 1.00 77.31 187 SER A O 1
ATOM 1509 N N . SER A 1 188 ? -7.904 -9.968 -9.165 1.00 77.62 188 SER A N 1
ATOM 1510 C CA . SER A 1 188 ? -7.912 -11.277 -9.815 1.00 77.62 188 SER A CA 1
ATOM 1511 C C . SER A 1 188 ? -7.992 -12.399 -8.775 1.00 77.62 188 SER A C 1
ATOM 1513 O O . SER A 1 188 ? -7.468 -12.282 -7.657 1.00 77.62 188 SER A O 1
ATOM 1515 N N . GLY A 1 189 ? -8.621 -13.520 -9.141 1.00 74.44 189 GLY A N 1
ATOM 1516 C CA . GLY A 1 189 ? -8.855 -14.635 -8.219 1.00 74.44 189 GLY A CA 1
ATOM 1517 C C . GLY A 1 189 ? -7.626 -15.087 -7.402 1.00 74.44 189 GLY A C 1
ATOM 1518 O O . GLY A 1 189 ? -7.737 -15.262 -6.185 1.00 74.44 189 GLY A O 1
ATOM 1519 N N . PRO A 1 190 ? -6.423 -15.227 -7.998 1.00 73.56 190 PRO A N 1
ATOM 1520 C CA . PRO A 1 190 ? -5.213 -15.633 -7.275 1.00 73.56 190 PRO A CA 1
ATOM 1521 C C . PRO A 1 190 ? -4.685 -14.631 -6.237 1.00 73.56 190 PRO A C 1
ATOM 1523 O O . PRO A 1 190 ? -3.829 -15.014 -5.432 1.00 73.56 190 PRO A O 1
ATOM 1526 N N . ILE A 1 191 ? -5.123 -13.371 -6.292 1.00 79.31 191 ILE A N 1
ATOM 1527 C CA . ILE A 1 191 ? -4.604 -12.265 -5.475 1.00 79.31 191 ILE A CA 1
ATOM 1528 C C . ILE A 1 191 ? -5.542 -11.925 -4.328 1.00 79.31 191 ILE A C 1
ATOM 1530 O O . ILE A 1 191 ? -5.071 -11.647 -3.224 1.00 79.31 191 ILE A O 1
ATOM 1534 N N . ILE A 1 192 ? -6.852 -12.011 -4.553 1.00 86.38 192 ILE A N 1
ATOM 1535 C CA . ILE A 1 192 ? -7.836 -11.642 -3.533 1.00 86.38 192 ILE A CA 1
ATOM 1536 C C . ILE A 1 192 ? -7.955 -12.656 -2.407 1.00 86.38 192 ILE A C 1
ATOM 1538 O O . ILE A 1 192 ? -8.341 -12.270 -1.310 1.00 86.38 192 ILE A O 1
ATOM 1542 N N . CYS A 1 193 ? -7.607 -13.926 -2.633 1.00 88.06 193 CYS A N 1
ATOM 1543 C CA . CYS A 1 193 ? -7.647 -14.959 -1.599 1.00 88.06 193 CYS A CA 1
ATOM 1544 C C . CYS A 1 193 ? -6.258 -15.121 -0.950 1.00 88.06 193 CYS A C 1
ATOM 1546 O O . CYS A 1 193 ? -5.351 -15.695 -1.572 1.00 88.06 193 CYS A O 1
ATOM 1548 N N . PRO A 1 194 ? -6.053 -14.671 0.300 1.00 83.81 194 PRO A N 1
ATOM 1549 C CA . PRO A 1 194 ? -4.776 -14.832 0.978 1.00 83.81 194 PRO A CA 1
ATOM 1550 C C . PRO A 1 194 ? -4.459 -16.312 1.229 1.00 83.81 194 PRO A C 1
ATOM 1552 O O . PRO A 1 194 ? -5.335 -17.169 1.383 1.00 83.81 194 PRO A O 1
ATOM 1555 N N . ARG A 1 195 ? -3.160 -16.625 1.279 1.00 79.69 195 ARG A N 1
ATOM 1556 C CA . ARG A 1 195 ? -2.651 -17.996 1.466 1.00 79.69 195 ARG A CA 1
ATOM 1557 C C . ARG A 1 195 ? -2.206 -18.312 2.896 1.00 79.69 195 ARG A C 1
ATOM 1559 O O . ARG A 1 195 ? -1.927 -19.472 3.162 1.00 79.69 195 ARG A O 1
ATOM 1566 N N . GLY A 1 196 ? -2.094 -17.311 3.776 1.00 78.12 196 GLY A N 1
ATOM 1567 C CA . GLY A 1 196 ? -1.582 -17.473 5.147 1.00 78.12 196 GLY A CA 1
ATOM 1568 C C . GLY A 1 196 ? -2.574 -18.157 6.087 1.00 78.12 196 GLY A C 1
ATOM 1569 O O . GLY A 1 196 ? -3.598 -18.642 5.639 1.00 78.12 196 GLY A O 1
ATOM 1570 N N . ASP A 1 197 ? -2.336 -18.154 7.394 1.00 79.81 197 ASP A N 1
ATOM 1571 C CA . ASP A 1 197 ? -3.315 -18.644 8.387 1.00 79.81 197 ASP A CA 1
ATOM 1572 C C . ASP A 1 197 ? -4.147 -17.493 9.003 1.00 79.81 197 ASP A C 1
ATOM 1574 O O . ASP A 1 197 ? -4.720 -17.623 10.081 1.00 79.81 197 ASP A O 1
ATOM 1578 N N . ASP A 1 198 ? -4.152 -16.319 8.367 1.00 84.06 198 ASP A N 1
ATOM 1579 C CA . ASP A 1 198 ? -4.842 -15.119 8.846 1.00 84.06 198 ASP A CA 1
ATOM 1580 C C . ASP A 1 198 ? -6.385 -15.218 8.708 1.00 84.06 198 ASP A C 1
ATOM 1582 O O . ASP A 1 198 ? -6.893 -16.041 7.946 1.00 84.06 198 ASP A O 1
ATOM 1586 N N . PRO A 1 199 ? -7.180 -14.404 9.422 1.00 89.06 199 PRO A N 1
ATOM 1587 C CA . PRO A 1 199 ? -8.639 -14.538 9.391 1.00 89.06 199 PRO A CA 1
ATOM 1588 C C . PRO A 1 199 ? -9.287 -14.027 8.094 1.00 89.06 199 PRO A C 1
ATOM 1590 O O . PRO A 1 199 ? -10.487 -14.223 7.912 1.00 89.06 199 PRO A O 1
ATOM 1593 N N . VAL A 1 200 ? -8.556 -13.356 7.195 1.00 91.44 200 VAL A N 1
ATOM 1594 C CA . VAL A 1 200 ? -9.142 -12.803 5.967 1.00 91.44 200 VAL A CA 1
ATOM 1595 C C . VAL A 1 200 ? -9.470 -13.954 5.017 1.00 91.44 200 VAL A C 1
ATOM 1597 O O . VAL A 1 200 ? -8.620 -14.782 4.704 1.00 91.44 200 VAL A O 1
ATOM 1600 N N . LEU A 1 201 ? -10.716 -14.028 4.558 1.00 92.69 201 LEU A N 1
ATOM 1601 C CA . LEU A 1 201 ? -11.173 -14.979 3.548 1.00 92.69 201 LEU A CA 1
ATOM 1602 C C . LEU A 1 201 ? -10.827 -14.489 2.137 1.00 92.69 201 LEU A C 1
ATOM 1604 O O . LEU A 1 201 ? -10.247 -15.243 1.356 1.00 92.69 201 LEU A O 1
ATOM 1608 N N . TYR A 1 202 ? -11.164 -13.234 1.833 1.00 93.69 202 TYR A N 1
ATOM 1609 C CA . TYR A 1 202 ? -10.761 -12.542 0.610 1.00 93.69 202 TYR A CA 1
ATOM 1610 C C . TYR A 1 202 ? -10.767 -11.017 0.793 1.00 93.69 202 TYR A C 1
ATOM 1612 O O . TYR A 1 202 ? -11.421 -10.496 1.700 1.00 93.69 202 TYR A O 1
ATOM 1620 N N . GLY A 1 203 ? -10.063 -10.305 -0.090 1.00 94.06 203 GLY A N 1
ATOM 1621 C CA . GLY A 1 203 ? -10.047 -8.843 -0.156 1.00 94.06 203 GLY A CA 1
ATOM 1622 C C . GLY A 1 203 ? -10.234 -8.322 -1.580 1.00 94.06 203 GLY A C 1
ATOM 1623 O O . GLY A 1 203 ? -9.470 -8.708 -2.454 1.00 94.06 203 GLY A O 1
ATOM 1624 N N . ILE A 1 204 ? -11.217 -7.449 -1.822 1.00 94.25 204 ILE A N 1
ATOM 1625 C CA . ILE A 1 204 ? -11.467 -6.833 -3.142 1.00 94.25 204 ILE A CA 1
ATOM 1626 C C . ILE A 1 204 ? -11.176 -5.336 -3.069 1.00 94.25 204 ILE A C 1
ATOM 1628 O O . ILE A 1 204 ? -11.683 -4.652 -2.178 1.00 94.25 204 ILE A O 1
ATOM 1632 N N . ARG A 1 205 ? -10.392 -4.821 -4.021 1.00 91.62 205 ARG A N 1
ATOM 1633 C CA . ARG A 1 205 ? -9.959 -3.417 -4.073 1.00 91.62 205 ARG A CA 1
ATOM 1634 C C . ARG A 1 205 ? -10.622 -2.668 -5.216 1.00 91.62 205 ARG A C 1
ATOM 1636 O O . ARG A 1 205 ? -10.787 -3.191 -6.317 1.00 91.62 205 ARG A O 1
ATOM 1643 N N . GLY A 1 206 ? -11.025 -1.434 -4.945 1.00 89.75 206 GLY A N 1
ATOM 1644 C CA . GLY A 1 206 ? -11.756 -0.627 -5.908 1.00 89.75 206 GLY A CA 1
ATOM 1645 C C . GLY A 1 206 ? -11.783 0.855 -5.562 1.00 89.75 206 GLY A C 1
ATOM 1646 O O . GLY A 1 206 ? -11.381 1.289 -4.488 1.00 89.75 206 GLY A O 1
ATOM 1647 N N . ARG A 1 207 ? -12.288 1.654 -6.498 1.00 89.44 207 ARG A N 1
ATOM 1648 C CA . ARG A 1 207 ? -12.673 3.057 -6.270 1.00 89.44 207 ARG A CA 1
ATOM 1649 C C . ARG A 1 207 ? -14.174 3.214 -6.050 1.00 89.44 207 ARG A C 1
ATOM 1651 O O . ARG A 1 207 ? -14.632 4.303 -5.726 1.00 89.44 207 ARG A O 1
ATOM 1658 N N . ASN A 1 208 ? -14.938 2.150 -6.285 1.00 91.19 208 ASN A N 1
ATOM 1659 C CA . ASN A 1 208 ? -16.389 2.161 -6.223 1.00 91.19 208 ASN A CA 1
ATOM 1660 C C . ASN A 1 208 ? -16.885 0.984 -5.379 1.00 91.19 208 ASN A C 1
ATOM 1662 O O . ASN A 1 208 ? -16.711 -0.177 -5.746 1.00 91.19 208 ASN A O 1
ATOM 1666 N N . THR A 1 209 ? -17.519 1.289 -4.251 1.00 93.44 209 THR A N 1
ATOM 1667 C CA . THR A 1 209 ? -17.994 0.288 -3.288 1.00 93.44 209 THR A CA 1
ATOM 1668 C C . THR A 1 209 ? -19.100 -0.602 -3.857 1.00 93.44 209 THR A C 1
ATOM 1670 O O . THR A 1 209 ? -19.099 -1.801 -3.597 1.00 93.44 209 THR A O 1
ATOM 1673 N N . ALA A 1 210 ? -19.997 -0.073 -4.696 1.00 94.25 210 ALA A N 1
ATOM 1674 C CA . ALA A 1 210 ? -21.050 -0.867 -5.334 1.00 94.25 210 ALA A CA 1
ATOM 1675 C C . ALA A 1 210 ? -20.481 -1.905 -6.318 1.00 94.25 210 ALA A C 1
ATOM 1677 O O . ALA A 1 210 ? -20.927 -3.054 -6.330 1.00 94.25 210 ALA A O 1
ATOM 1678 N N . ALA A 1 211 ? -19.462 -1.535 -7.098 1.00 92.62 211 ALA A N 1
ATOM 1679 C CA . ALA A 1 211 ? -18.746 -2.446 -7.987 1.00 92.62 211 ALA A CA 1
ATOM 1680 C C . ALA A 1 211 ? -18.007 -3.539 -7.195 1.00 92.62 211 ALA A C 1
ATOM 1682 O O . ALA A 1 211 ? -18.118 -4.718 -7.528 1.00 92.62 211 ALA A O 1
ATOM 1683 N N . ILE A 1 212 ? -17.338 -3.161 -6.097 1.00 94.06 212 ILE A N 1
ATOM 1684 C CA . ILE A 1 212 ? -16.682 -4.098 -5.171 1.00 94.06 212 ILE A CA 1
ATOM 1685 C C . ILE A 1 212 ? -17.688 -5.118 -4.617 1.00 94.06 212 ILE A C 1
ATOM 1687 O O . ILE A 1 212 ? -17.458 -6.322 -4.703 1.00 94.06 212 ILE A O 1
ATOM 1691 N N . VAL A 1 213 ? -18.826 -4.654 -4.089 1.00 95.00 213 VAL A N 1
ATOM 1692 C CA . VAL A 1 213 ? -19.871 -5.524 -3.524 1.00 95.00 213 VAL A CA 1
ATOM 1693 C C . VAL A 1 213 ? -20.487 -6.425 -4.596 1.00 95.00 213 VAL A C 1
ATOM 1695 O O . VAL A 1 213 ? -20.763 -7.595 -4.335 1.00 95.00 213 VAL A O 1
ATOM 1698 N N . SER A 1 214 ? -20.685 -5.908 -5.810 1.00 93.62 214 SER A N 1
ATOM 1699 C CA . SER A 1 214 ? -21.212 -6.691 -6.934 1.00 93.62 214 SER A CA 1
ATOM 1700 C C . SER A 1 214 ? -20.274 -7.837 -7.306 1.00 93.62 214 SER A C 1
ATOM 1702 O O . SER A 1 214 ? -20.733 -8.962 -7.492 1.00 93.62 214 SER A O 1
ATOM 1704 N N . LEU A 1 215 ? -18.962 -7.580 -7.338 1.00 93.06 215 LEU A N 1
ATOM 1705 C CA . LEU A 1 215 ? -17.967 -8.615 -7.601 1.00 93.06 215 LEU A CA 1
ATOM 1706 C C . LEU A 1 215 ? -17.854 -9.614 -6.435 1.00 93.06 215 LEU A C 1
ATOM 1708 O O . LEU A 1 215 ? -17.754 -10.816 -6.671 1.00 93.06 215 LEU A O 1
ATOM 1712 N N . ALA A 1 216 ? -17.957 -9.153 -5.182 1.00 94.00 216 ALA A N 1
ATOM 1713 C CA . ALA A 1 216 ? -17.940 -10.019 -3.998 1.00 94.00 216 ALA A CA 1
ATOM 1714 C C . ALA A 1 216 ? -19.053 -11.080 -4.016 1.00 94.00 216 ALA A C 1
ATOM 1716 O O . ALA A 1 216 ? -18.831 -12.209 -3.588 1.00 94.00 216 ALA A O 1
ATOM 1717 N N . LYS A 1 217 ? -20.233 -10.752 -4.563 1.00 93.62 217 LYS A N 1
ATOM 1718 C CA . LYS A 1 217 ? -21.356 -11.699 -4.710 1.00 93.62 217 LYS A CA 1
ATOM 1719 C C . LYS A 1 217 ? -21.063 -12.862 -5.664 1.00 93.62 217 LYS A C 1
ATOM 1721 O O . LYS A 1 217 ? -21.769 -13.864 -5.618 1.00 93.62 217 LYS A O 1
ATOM 1726 N N . LEU A 1 218 ? -20.047 -12.742 -6.519 1.00 94.38 218 LEU A N 1
ATOM 1727 C CA . LEU A 1 218 ? -19.612 -13.803 -7.431 1.00 94.38 218 LEU A CA 1
ATOM 1728 C C . LEU A 1 218 ? -18.582 -14.752 -6.798 1.00 94.38 218 LEU A C 1
ATOM 1730 O O . LEU A 1 218 ? -18.126 -15.685 -7.460 1.00 94.38 218 LEU A O 1
ATOM 1734 N N . ILE A 1 219 ? -18.218 -14.547 -5.530 1.00 93.00 219 ILE A N 1
ATOM 1735 C CA . ILE A 1 219 ? -17.371 -15.467 -4.771 1.00 93.00 219 ILE A CA 1
ATOM 1736 C C . ILE A 1 219 ? -18.276 -16.508 -4.105 1.00 93.00 219 ILE A C 1
ATOM 1738 O O . ILE A 1 219 ? -19.040 -16.205 -3.194 1.00 93.00 219 ILE A O 1
ATOM 1742 N N . VAL A 1 220 ? -18.187 -17.752 -4.573 1.00 93.00 220 VAL A N 1
ATOM 1743 C CA . VAL A 1 220 ? -19.063 -18.883 -4.202 1.00 93.00 220 VAL A CA 1
ATOM 1744 C C . VAL A 1 220 ? -18.376 -19.874 -3.250 1.00 93.00 220 VAL A C 1
ATOM 1746 O O . VAL A 1 220 ? -18.698 -21.059 -3.214 1.00 93.00 220 VAL A O 1
ATOM 1749 N N . GLY A 1 221 ? -17.369 -19.393 -2.518 1.00 90.12 221 GLY A N 1
ATOM 1750 C CA . GLY A 1 221 ? -16.584 -20.161 -1.554 1.00 90.12 221 GLY A CA 1
ATOM 1751 C C . GLY A 1 221 ? -17.259 -20.358 -0.191 1.00 90.12 221 GLY A C 1
ATOM 1752 O O . GLY A 1 221 ? -18.477 -20.472 -0.075 1.00 90.12 221 GLY A O 1
ATOM 1753 N N . GLU A 1 222 ? -16.439 -20.399 0.862 1.00 91.69 222 GLU A N 1
ATOM 1754 C CA . GLU A 1 222 ? -16.900 -20.266 2.251 1.00 91.69 222 GLU A CA 1
ATOM 1755 C C . GLU A 1 222 ? -17.739 -18.989 2.423 1.00 91.69 222 GLU A C 1
ATOM 1757 O O . GLU A 1 222 ? -17.434 -17.947 1.839 1.00 91.69 222 GLU A O 1
ATOM 1762 N N . ARG A 1 223 ? -18.789 -19.051 3.251 1.00 91.19 223 ARG A N 1
ATOM 1763 C CA . ARG A 1 223 ? -19.530 -17.845 3.632 1.00 91.19 223 ARG A CA 1
ATOM 1764 C C . ARG A 1 223 ? -18.702 -17.052 4.644 1.00 91.19 223 ARG A C 1
ATOM 1766 O O . ARG A 1 223 ? -18.237 -17.649 5.614 1.00 91.19 223 ARG A O 1
ATOM 1773 N N . PRO A 1 224 ? -18.518 -15.738 4.451 1.00 93.94 224 PRO A N 1
ATOM 1774 C CA . PRO A 1 224 ? -17.826 -14.929 5.437 1.00 93.94 224 PRO A CA 1
ATOM 1775 C C . PRO A 1 224 ? -18.686 -14.730 6.688 1.00 93.94 224 PRO A C 1
ATOM 1777 O O . PRO A 1 224 ? -19.899 -14.548 6.584 1.00 93.94 224 PRO A O 1
ATOM 1780 N N . SER A 1 225 ? -18.051 -14.718 7.860 1.00 93.38 225 SER A N 1
ATOM 1781 C CA . SER A 1 225 ? -18.698 -14.378 9.140 1.00 93.38 225 SER A CA 1
ATOM 1782 C C . SER A 1 225 ? -19.013 -12.884 9.235 1.00 93.38 225 SER A C 1
ATOM 1784 O O . SER A 1 225 ? -19.977 -12.466 9.872 1.00 93.38 225 SER A O 1
ATOM 1786 N N . MET A 1 226 ? -18.189 -12.074 8.572 1.00 94.38 226 MET A N 1
ATOM 1787 C CA . MET A 1 226 ? -18.253 -10.622 8.545 1.00 94.38 226 MET A CA 1
ATOM 1788 C C . MET A 1 226 ? -17.547 -10.112 7.292 1.00 94.38 226 MET A C 1
ATOM 1790 O O . MET A 1 226 ? -16.569 -10.706 6.829 1.00 94.38 226 MET A O 1
ATOM 1794 N N . ALA A 1 227 ? -17.987 -8.967 6.779 1.00 96.06 227 ALA A N 1
ATOM 1795 C CA . ALA A 1 227 ? -17.221 -8.199 5.812 1.00 96.06 227 ALA A CA 1
ATOM 1796 C C . ALA A 1 227 ? -17.259 -6.709 6.152 1.00 96.06 227 ALA A C 1
ATOM 1798 O O . ALA A 1 227 ? -18.291 -6.194 6.575 1.00 96.06 227 ALA A O 1
ATOM 1799 N N . VAL A 1 228 ? -16.133 -6.026 5.955 1.00 97.38 228 VAL A N 1
ATOM 1800 C CA . VAL A 1 228 ? -15.982 -4.592 6.227 1.00 97.38 228 VAL A CA 1
ATOM 1801 C C . VAL A 1 228 ? -15.310 -3.926 5.035 1.00 97.38 228 VAL A C 1
ATOM 1803 O O . VAL A 1 228 ? -14.325 -4.437 4.501 1.00 97.38 228 VAL A O 1
ATOM 1806 N N . ILE A 1 229 ? -15.854 -2.786 4.613 1.00 98.12 229 ILE A N 1
ATOM 1807 C CA . ILE A 1 229 ? -15.253 -1.929 3.590 1.00 98.12 229 ILE A CA 1
ATOM 1808 C C . ILE A 1 229 ? -14.410 -0.871 4.294 1.00 98.12 229 ILE A C 1
ATOM 1810 O O . ILE A 1 229 ? -14.916 -0.132 5.132 1.00 98.12 229 ILE A O 1
ATOM 1814 N N . PHE A 1 230 ? -13.138 -0.788 3.925 1.00 98.00 230 PHE A N 1
ATOM 1815 C CA . PHE A 1 230 ? -12.208 0.221 4.411 1.00 98.00 230 PHE A CA 1
ATOM 1816 C C . PHE A 1 230 ? -11.934 1.247 3.319 1.00 98.00 230 PHE A C 1
ATOM 1818 O O . PHE A 1 230 ? -11.733 0.863 2.168 1.00 98.00 230 PHE A O 1
ATOM 1825 N N . ARG A 1 231 ? -11.832 2.530 3.675 1.00 96.75 231 ARG A N 1
ATOM 1826 C CA . ARG A 1 231 ? -11.088 3.509 2.867 1.00 96.75 231 ARG A CA 1
ATOM 1827 C C . ARG A 1 231 ? -9.597 3.239 3.015 1.00 96.75 231 ARG A C 1
ATOM 1829 O O . ARG A 1 231 ? -9.149 2.854 4.089 1.00 96.75 231 ARG A O 1
ATOM 1836 N N . THR A 1 232 ? -8.797 3.438 1.979 1.00 95.81 232 THR A N 1
ATOM 1837 C CA . THR A 1 232 ? -7.379 3.084 2.028 1.00 95.81 232 THR A CA 1
ATOM 1838 C C . THR A 1 232 ? -6.505 3.941 1.119 1.00 95.81 232 THR A C 1
ATOM 1840 O O . THR A 1 232 ? -6.934 4.395 0.058 1.00 95.81 232 THR A O 1
ATOM 1843 N N . ASN A 1 233 ? -5.257 4.149 1.550 1.00 93.88 233 ASN A N 1
ATOM 1844 C CA . ASN A 1 233 ? -4.183 4.791 0.781 1.00 93.88 233 ASN A CA 1
ATOM 1845 C C . ASN A 1 233 ? -3.460 3.808 -0.155 1.00 93.88 233 ASN A C 1
ATOM 1847 O O . ASN A 1 233 ? -2.393 4.084 -0.708 1.00 93.88 233 ASN A O 1
ATOM 1851 N N . GLN A 1 234 ? -4.016 2.609 -0.274 1.00 91.25 234 GLN A N 1
ATOM 1852 C CA . GLN A 1 234 ? -3.539 1.608 -1.190 1.00 91.25 234 GLN A CA 1
ATOM 1853 C C . GLN A 1 234 ? -3.650 2.129 -2.623 1.00 91.25 234 GLN A C 1
ATOM 1855 O O . GLN A 1 234 ? -4.724 2.554 -3.038 1.00 91.25 234 GLN A O 1
ATOM 1860 N N . HIS A 1 235 ? -2.544 2.065 -3.372 1.00 87.25 235 HIS A N 1
ATOM 1861 C CA . HIS A 1 235 ? -2.450 2.392 -4.795 1.00 87.25 235 HIS A CA 1
ATOM 1862 C C . HIS A 1 235 ? -2.872 3.852 -5.069 1.00 87.25 235 HIS A C 1
ATOM 1864 O O . HIS A 1 235 ? -3.532 4.186 -6.056 1.00 87.25 235 HIS A O 1
ATOM 1870 N N . SER A 1 236 ? -2.531 4.746 -4.143 1.00 87.38 236 SER A N 1
ATOM 1871 C CA . SER A 1 236 ? -2.732 6.191 -4.279 1.00 87.38 236 SER A CA 1
ATOM 1872 C C . SER A 1 236 ? -1.508 7.002 -3.888 1.00 87.38 236 SER A C 1
ATOM 1874 O O . SER A 1 236 ? -1.469 8.194 -4.185 1.00 87.38 236 SER A O 1
ATOM 1876 N N . TYR A 1 237 ? -0.513 6.386 -3.247 1.00 91.00 237 TYR A N 1
ATOM 1877 C CA . TYR A 1 237 ? 0.639 7.114 -2.749 1.00 91.00 237 TYR A CA 1
ATOM 1878 C C . TYR A 1 237 ? 1.719 7.244 -3.822 1.00 91.00 237 TYR A C 1
ATOM 1880 O O . TYR A 1 237 ? 2.135 6.263 -4.448 1.00 91.00 237 TYR A O 1
ATOM 1888 N N . ASP A 1 238 ? 2.184 8.474 -4.002 1.00 89.50 238 ASP A N 1
ATOM 1889 C CA . ASP A 1 238 ? 3.337 8.817 -4.818 1.00 89.50 238 ASP A CA 1
ATOM 1890 C C . ASP A 1 238 ? 4.350 9.519 -3.902 1.00 89.50 238 ASP A C 1
ATOM 1892 O O . ASP A 1 238 ? 4.049 10.604 -3.398 1.00 89.50 238 ASP A O 1
ATOM 1896 N N . PRO A 1 239 ? 5.498 8.887 -3.600 1.00 92.69 239 PRO A N 1
ATOM 1897 C CA . PRO A 1 239 ? 6.439 9.427 -2.634 1.00 92.69 239 PRO A CA 1
ATOM 1898 C C . PRO A 1 239 ? 7.108 10.697 -3.158 1.00 92.69 239 PRO A C 1
ATOM 1900 O O . PRO A 1 239 ? 7.281 10.890 -4.368 1.00 92.69 239 PRO A O 1
ATOM 1903 N N . ARG A 1 240 ? 7.526 11.554 -2.226 1.00 93.06 240 ARG A N 1
ATOM 1904 C CA . ARG A 1 240 ? 8.262 12.778 -2.545 1.00 93.06 240 ARG A CA 1
ATOM 1905 C C . ARG A 1 240 ? 9.606 12.469 -3.192 1.00 93.06 240 ARG A C 1
ATOM 1907 O O . ARG A 1 240 ? 10.252 11.461 -2.897 1.00 93.06 240 ARG A O 1
ATOM 1914 N N . GLU A 1 241 ? 10.035 13.373 -4.067 1.00 95.31 241 GLU A N 1
ATOM 1915 C CA . GLU A 1 241 ? 11.405 13.376 -4.564 1.00 95.31 241 GLU A CA 1
ATOM 1916 C C . GLU A 1 241 ? 12.348 13.761 -3.423 1.00 95.31 241 GLU A C 1
ATOM 1918 O O . GLU A 1 241 ? 12.111 14.741 -2.717 1.00 95.31 241 GLU A O 1
ATOM 1923 N N . LEU A 1 242 ? 13.380 12.948 -3.211 1.00 93.00 242 LEU A N 1
ATOM 1924 C CA . LEU A 1 242 ? 14.347 13.148 -2.137 1.00 93.00 242 LEU A CA 1
ATOM 1925 C C . LEU A 1 242 ? 15.720 13.434 -2.739 1.00 93.00 242 LEU A C 1
ATOM 1927 O O . LEU A 1 242 ? 16.205 12.655 -3.560 1.00 93.00 242 LEU A O 1
ATOM 1931 N N . GLU A 1 243 ? 16.381 14.505 -2.305 1.00 90.12 243 GLU A N 1
ATOM 1932 C CA . GLU A 1 243 ? 17.769 14.808 -2.692 1.00 90.12 243 GLU A CA 1
ATOM 1933 C C . GLU A 1 243 ? 18.743 13.785 -2.103 1.00 90.12 243 GLU A C 1
ATOM 1935 O O . GLU A 1 243 ? 19.556 13.199 -2.817 1.00 90.12 243 GLU A O 1
ATOM 1940 N N . GLU A 1 244 ? 18.560 13.448 -0.831 1.00 90.94 244 GLU A N 1
ATOM 1941 C CA . GLU A 1 244 ? 19.290 12.400 -0.123 1.00 90.94 244 GLU A CA 1
ATOM 1942 C C . GLU A 1 244 ? 18.320 11.347 0.409 1.00 90.94 244 GLU A C 1
ATOM 1944 O O . GLU A 1 244 ? 17.197 11.660 0.801 1.00 90.94 244 GLU A O 1
ATOM 1949 N N . MET A 1 245 ? 18.744 10.082 0.402 1.00 91.94 245 MET A N 1
ATOM 1950 C CA . MET A 1 245 ? 17.966 8.980 0.968 1.00 91.94 245 MET A CA 1
ATOM 1951 C C . MET A 1 245 ? 18.759 8.304 2.071 1.00 91.94 245 MET A C 1
ATOM 1953 O O . MET A 1 245 ? 19.842 7.770 1.821 1.00 91.94 245 MET A O 1
ATOM 1957 N N . TYR A 1 246 ? 18.172 8.250 3.259 1.00 93.12 246 TYR A N 1
ATOM 1958 C CA . TYR A 1 246 ? 18.706 7.502 4.384 1.00 93.12 246 TYR A CA 1
ATOM 1959 C C . TYR A 1 246 ? 18.186 6.069 4.371 1.00 93.12 246 TYR A C 1
ATOM 1961 O O . TYR A 1 246 ? 17.242 5.709 3.656 1.00 93.12 246 TYR A O 1
ATOM 1969 N N . THR A 1 247 ? 18.851 5.209 5.133 1.00 93.12 247 THR A N 1
ATOM 1970 C CA . THR A 1 247 ? 18.442 3.817 5.291 1.00 93.12 247 THR A CA 1
ATOM 1971 C C . THR A 1 247 ? 17.004 3.748 5.802 1.00 93.12 247 THR A C 1
ATOM 1973 O O . THR A 1 247 ? 16.665 4.377 6.799 1.00 93.12 247 THR A O 1
ATOM 1976 N N . TYR A 1 248 ? 16.189 2.929 5.140 1.00 93.44 248 TYR A N 1
ATOM 1977 C CA . TYR A 1 248 ? 14.752 2.747 5.352 1.00 93.44 248 TYR A CA 1
ATOM 1978 C C . TYR A 1 248 ? 13.843 3.880 4.863 1.00 93.44 248 TYR A C 1
ATOM 1980 O O . TYR A 1 248 ? 12.642 3.844 5.137 1.00 93.44 248 TYR A O 1
ATOM 1988 N N . ASP A 1 249 ? 14.357 4.825 4.080 1.00 94.94 249 ASP A N 1
ATOM 1989 C CA . ASP A 1 249 ? 13.495 5.766 3.372 1.00 94.94 249 ASP A CA 1
ATOM 1990 C C . ASP A 1 249 ? 12.764 5.087 2.204 1.00 94.94 249 ASP A C 1
ATOM 1992 O O . ASP A 1 249 ? 13.271 4.168 1.544 1.00 94.94 249 ASP A O 1
ATOM 1996 N N . PHE A 1 250 ? 11.553 5.566 1.945 1.00 95.12 250 PHE A N 1
ATOM 1997 C CA . PHE A 1 250 ? 10.785 5.316 0.736 1.00 95.12 250 PHE A CA 1
ATOM 1998 C C . PHE A 1 250 ? 10.577 6.653 0.018 1.00 95.12 250 PHE A C 1
ATOM 2000 O O . PHE A 1 250 ? 9.968 7.569 0.566 1.00 95.12 250 PHE A O 1
ATOM 2007 N N . GLY A 1 251 ? 11.132 6.781 -1.186 1.00 95.44 251 GLY A N 1
ATOM 2008 C CA . GLY A 1 251 ? 11.257 8.067 -1.873 1.00 95.44 251 GLY A CA 1
ATOM 2009 C C . GLY A 1 251 ? 11.293 7.936 -3.387 1.00 95.44 251 GLY A C 1
ATOM 2010 O O . GLY A 1 251 ? 11.390 6.833 -3.921 1.00 95.44 251 GLY A O 1
ATOM 2011 N N . LYS A 1 252 ? 11.249 9.071 -4.083 1.00 96.06 252 LYS A N 1
ATOM 2012 C CA . LYS A 1 252 ? 11.407 9.160 -5.537 1.00 96.06 252 LYS A CA 1
ATOM 2013 C C . LYS A 1 252 ? 12.767 9.752 -5.912 1.00 96.06 252 LYS A C 1
ATOM 2015 O O . LYS A 1 252 ? 13.285 10.631 -5.224 1.00 96.06 252 LYS A O 1
ATOM 2020 N N . LYS A 1 253 ? 13.332 9.278 -7.022 1.00 97.00 253 LYS A N 1
ATOM 2021 C CA . LYS A 1 253 ? 14.569 9.774 -7.635 1.00 97.00 253 LYS A CA 1
ATOM 2022 C C . LYS A 1 253 ? 14.385 9.985 -9.130 1.00 97.00 253 LYS A C 1
ATOM 2024 O O . LYS A 1 253 ? 13.790 9.145 -9.803 1.00 97.00 253 LYS A O 1
ATOM 2029 N N . ARG A 1 254 ? 14.953 11.067 -9.659 1.00 96.44 254 ARG A N 1
ATOM 2030 C CA . ARG A 1 254 ? 15.172 11.239 -11.098 1.00 96.44 254 ARG A CA 1
ATOM 2031 C C . ARG A 1 254 ? 16.543 10.701 -11.467 1.00 96.44 254 ARG A C 1
ATOM 2033 O O . ARG A 1 254 ? 17.538 11.058 -10.842 1.00 96.44 254 ARG A O 1
ATOM 2040 N N . VAL A 1 255 ? 16.590 9.834 -12.468 1.00 96.19 255 VAL A N 1
ATOM 2041 C CA . VAL A 1 255 ? 17.826 9.199 -12.929 1.00 96.19 255 VAL A CA 1
ATOM 2042 C C . VAL A 1 255 ? 17.912 9.261 -14.444 1.00 96.19 255 VAL A C 1
ATOM 2044 O O . VAL A 1 255 ? 16.901 9.168 -15.139 1.00 96.19 255 VAL A O 1
ATOM 2047 N N . LYS A 1 256 ? 19.135 9.416 -14.943 1.00 96.81 256 LYS A N 1
ATOM 2048 C CA . LYS A 1 256 ? 19.458 9.245 -16.356 1.00 96.81 256 LYS A CA 1
ATOM 2049 C C . LYS A 1 256 ? 20.187 7.926 -16.499 1.00 96.81 256 LYS A C 1
ATOM 2051 O O . LYS A 1 256 ? 21.074 7.657 -15.699 1.00 96.81 256 LYS A O 1
ATOM 2056 N N . ILE A 1 257 ? 19.765 7.116 -17.459 1.00 96.62 257 ILE A N 1
ATOM 2057 C CA . ILE A 1 257 ? 20.299 5.781 -17.696 1.00 96.62 257 ILE A CA 1
ATOM 2058 C C . ILE A 1 257 ? 20.717 5.666 -19.157 1.00 96.62 257 ILE A C 1
ATOM 2060 O O . ILE A 1 257 ? 19.929 5.916 -20.077 1.00 96.62 257 ILE A O 1
ATOM 2064 N N . THR A 1 258 ? 21.956 5.242 -19.342 1.00 96.25 258 THR A N 1
ATOM 2065 C CA . THR A 1 258 ? 22.586 4.904 -20.616 1.00 96.25 258 THR A CA 1
ATOM 2066 C C . THR A 1 258 ? 22.819 3.399 -20.734 1.00 96.25 258 THR A C 1
ATOM 2068 O O . THR A 1 258 ? 22.604 2.653 -19.779 1.00 96.25 258 THR A O 1
ATOM 2071 N N . GLU A 1 259 ? 23.251 2.916 -21.901 1.00 93.25 259 GLU A N 1
ATOM 2072 C CA . GLU A 1 259 ? 23.515 1.488 -22.121 1.00 93.25 259 GLU A CA 1
ATOM 2073 C C . GLU A 1 259 ? 24.528 0.873 -21.142 1.00 93.25 259 GLU A C 1
ATOM 2075 O O . GLU A 1 259 ? 24.383 -0.294 -20.785 1.00 93.25 259 GLU A O 1
ATOM 2080 N N . GLU A 1 260 ? 25.510 1.647 -20.674 1.00 93.88 260 GLU A N 1
ATOM 2081 C CA . GLU A 1 2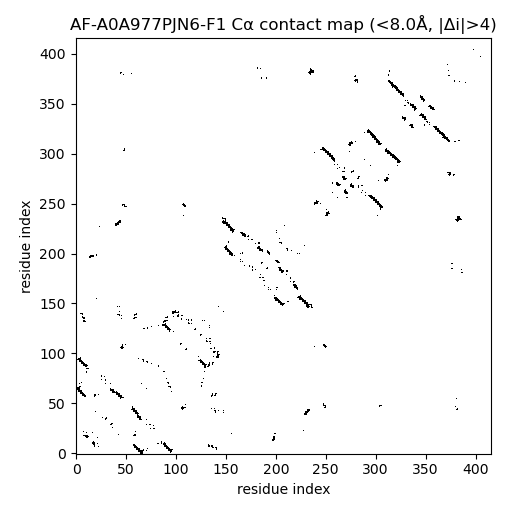60 ? 26.555 1.188 -19.747 1.00 93.88 260 GLU A CA 1
ATOM 2082 C C . GLU A 1 260 ? 26.028 0.999 -18.317 1.00 93.88 260 GLU A C 1
ATOM 2084 O O . GLU A 1 260 ? 26.579 0.227 -17.533 1.00 93.88 260 GLU A O 1
ATOM 2089 N N . GLU A 1 261 ? 24.929 1.675 -17.980 1.00 95.69 261 GLU A N 1
ATOM 2090 C CA . GLU A 1 261 ? 24.339 1.676 -16.642 1.00 95.69 261 GLU A CA 1
ATOM 2091 C C . GLU A 1 261 ? 23.275 0.588 -16.457 1.00 95.69 261 GLU A C 1
ATOM 2093 O O . GLU A 1 261 ? 22.764 0.424 -15.348 1.00 95.69 261 GLU A O 1
ATOM 2098 N N . ILE A 1 262 ? 22.936 -0.162 -17.513 1.00 95.31 262 ILE A N 1
ATOM 2099 C CA . ILE A 1 262 ? 22.001 -1.291 -17.456 1.00 95.31 262 ILE A CA 1
ATOM 2100 C C . ILE A 1 262 ? 22.797 -2.595 -17.408 1.00 95.31 262 ILE A C 1
ATOM 2102 O O . ILE A 1 262 ? 23.241 -3.110 -18.433 1.00 95.31 262 ILE A O 1
ATOM 2106 N N . VAL A 1 263 ? 22.925 -3.175 -16.216 1.00 95.69 263 VAL A N 1
ATOM 2107 C CA . VAL A 1 263 ? 23.745 -4.372 -15.986 1.00 95.69 263 VAL A CA 1
ATOM 2108 C C . VAL A 1 263 ? 22.876 -5.539 -15.525 1.00 95.69 263 VAL A C 1
ATOM 2110 O O . VAL A 1 263 ? 22.112 -5.423 -14.569 1.00 95.69 263 VAL A O 1
ATOM 2113 N N . GLU A 1 264 ? 22.990 -6.684 -16.197 1.00 94.81 264 GLU A N 1
ATOM 2114 C CA . GLU A 1 264 ? 22.340 -7.929 -15.771 1.00 94.81 264 GLU A CA 1
ATOM 2115 C C . GLU A 1 264 ? 23.105 -8.552 -14.594 1.00 94.81 264 GLU A C 1
ATOM 2117 O O . GLU A 1 264 ? 24.317 -8.751 -14.671 1.00 94.81 264 GLU A O 1
ATOM 2122 N N . ILE A 1 265 ? 22.398 -8.878 -13.509 1.00 93.31 265 ILE A N 1
ATOM 2123 C CA . ILE A 1 265 ? 22.951 -9.562 -12.334 1.00 93.31 265 ILE A CA 1
ATOM 2124 C C . ILE A 1 265 ? 22.086 -10.794 -12.063 1.00 93.31 265 ILE A C 1
ATOM 2126 O O . ILE A 1 265 ? 21.055 -10.728 -11.396 1.00 93.31 265 ILE A O 1
ATOM 2130 N N . GLY A 1 266 ? 22.483 -11.934 -12.631 1.00 93.12 266 GLY A N 1
ATOM 2131 C CA . GLY A 1 266 ? 21.654 -13.139 -12.618 1.00 93.12 266 GLY A CA 1
ATOM 2132 C C . GLY A 1 266 ? 20.338 -12.912 -13.370 1.00 93.12 266 GLY A C 1
ATOM 2133 O O . GLY A 1 266 ? 20.333 -12.728 -14.581 1.00 93.12 266 GLY A O 1
ATOM 2134 N N . GLU A 1 267 ? 19.209 -12.935 -12.661 1.00 92.12 267 GLU A N 1
ATOM 2135 C CA . GLU A 1 267 ? 17.889 -12.619 -13.238 1.00 92.12 267 GLU A CA 1
ATOM 2136 C C . GLU A 1 267 ? 17.418 -11.181 -12.947 1.00 92.12 267 GLU A C 1
ATOM 2138 O O . GLU A 1 267 ? 16.396 -10.742 -13.495 1.00 92.12 267 GLU A O 1
ATOM 2143 N N . ASP A 1 268 ? 18.169 -10.462 -12.113 1.00 95.75 268 ASP A N 1
ATOM 2144 C CA . ASP A 1 268 ? 17.922 -9.080 -11.720 1.00 95.75 268 ASP A CA 1
ATOM 2145 C C . ASP A 1 268 ? 18.628 -8.109 -12.676 1.00 95.75 268 ASP A C 1
ATOM 2147 O O . ASP A 1 268 ? 19.501 -8.485 -13.466 1.00 95.75 268 ASP A O 1
ATOM 2151 N N . VAL A 1 269 ? 18.233 -6.837 -12.629 1.00 95.94 269 VAL A N 1
ATOM 2152 C CA . VAL A 1 269 ? 18.840 -5.775 -13.439 1.00 95.94 269 VAL A CA 1
ATOM 2153 C C . VAL A 1 269 ? 19.239 -4.624 -12.533 1.00 95.94 269 VAL A C 1
ATOM 2155 O O . VAL A 1 269 ? 18.401 -4.052 -11.840 1.00 95.94 269 VAL A O 1
ATOM 2158 N N . LYS A 1 270 ? 20.516 -4.254 -12.572 1.00 96.56 270 LYS A N 1
ATOM 2159 C CA . LYS A 1 270 ? 21.032 -3.038 -11.953 1.00 96.56 270 LYS A CA 1
ATOM 2160 C C . LYS A 1 270 ? 20.908 -1.882 -12.950 1.00 96.56 270 LYS A C 1
ATOM 2162 O O . LYS A 1 270 ? 21.309 -2.021 -14.103 1.00 96.56 270 LYS A O 1
ATOM 2167 N N . LEU A 1 271 ? 20.313 -0.779 -12.503 1.00 94.88 271 LEU A N 1
ATOM 2168 C CA . LEU A 1 271 ? 20.184 0.491 -13.214 1.00 94.88 271 LEU A CA 1
ATOM 2169 C C . LEU A 1 271 ? 20.965 1.553 -12.445 1.00 94.88 271 LEU A C 1
ATOM 2171 O O . LEU A 1 271 ? 20.476 2.044 -11.425 1.00 94.88 271 LEU A O 1
ATOM 2175 N N . ASN A 1 272 ? 22.169 1.889 -12.908 1.00 93.56 272 ASN A N 1
ATOM 2176 C CA . ASN A 1 272 ? 23.106 2.718 -12.145 1.00 93.56 272 ASN A CA 1
ATOM 2177 C C . ASN A 1 272 ? 23.259 2.147 -10.712 1.00 93.56 272 ASN A C 1
ATOM 2179 O O . ASN A 1 272 ? 23.587 0.973 -10.582 1.00 93.56 272 ASN A O 1
ATOM 2183 N N . ASP A 1 273 ? 22.951 2.880 -9.640 1.00 93.56 273 ASP A N 1
ATOM 2184 C CA . ASP A 1 273 ? 23.037 2.391 -8.250 1.00 93.56 273 ASP A CA 1
ATOM 2185 C C . ASP A 1 273 ? 21.790 1.656 -7.729 1.00 93.56 273 ASP A C 1
ATOM 2187 O O . ASP A 1 273 ? 21.726 1.277 -6.554 1.00 93.56 273 ASP A O 1
ATOM 2191 N N . TYR A 1 274 ? 20.781 1.453 -8.574 1.00 96.88 274 TYR A N 1
ATOM 2192 C CA . TYR A 1 274 ? 19.478 0.936 -8.167 1.00 96.88 274 TYR A CA 1
ATOM 2193 C C . TYR A 1 274 ? 19.253 -0.489 -8.666 1.00 96.88 274 TYR A C 1
ATOM 2195 O O . TYR A 1 274 ? 19.633 -0.848 -9.777 1.00 96.88 274 TYR A O 1
ATOM 2203 N N . MET A 1 275 ? 18.603 -1.313 -7.847 1.00 96.94 275 MET A N 1
ATOM 2204 C CA . MET A 1 275 ? 18.328 -2.712 -8.160 1.00 96.94 275 MET A CA 1
ATOM 2205 C C . MET A 1 275 ? 16.874 -2.912 -8.570 1.00 96.94 275 MET A C 1
ATOM 2207 O O . MET A 1 275 ? 15.960 -2.590 -7.811 1.00 96.94 275 MET A O 1
ATOM 2211 N N . LEU A 1 276 ? 16.651 -3.514 -9.734 1.00 95.56 276 LEU A N 1
ATOM 2212 C CA . LEU A 1 276 ? 15.355 -4.030 -10.145 1.00 95.56 276 LEU A CA 1
ATOM 2213 C C . LEU A 1 276 ? 15.348 -5.553 -10.047 1.00 95.56 276 LEU A C 1
ATOM 2215 O O . LEU A 1 276 ? 15.987 -6.248 -10.836 1.00 95.56 276 LEU A O 1
ATOM 2219 N N . PHE A 1 277 ? 14.563 -6.063 -9.108 1.00 94.25 277 PHE A N 1
ATOM 2220 C CA . PHE A 1 277 ? 14.451 -7.495 -8.871 1.00 94.25 277 PHE A CA 1
ATOM 2221 C C . PHE A 1 277 ? 13.533 -8.194 -9.879 1.00 94.25 277 PHE A C 1
ATOM 2223 O O . PHE A 1 277 ? 12.514 -7.635 -10.306 1.00 94.25 277 PHE A O 1
ATOM 2230 N N . LYS A 1 278 ? 13.844 -9.445 -10.224 1.00 91.81 278 LYS A N 1
ATOM 2231 C CA . LYS A 1 278 ? 13.076 -10.275 -11.166 1.00 91.81 278 LYS A CA 1
ATOM 2232 C C . LYS A 1 278 ? 11.618 -10.453 -10.757 1.00 91.81 278 LYS A C 1
ATOM 2234 O O . LYS A 1 278 ? 10.750 -10.562 -11.623 1.00 91.81 278 LYS A O 1
ATOM 2239 N N . GLU A 1 279 ? 11.329 -10.445 -9.455 1.00 87.00 279 GLU A N 1
ATOM 2240 C CA . GLU A 1 279 ? 9.984 -10.588 -8.898 1.00 87.00 279 GLU A CA 1
ATOM 2241 C C . GLU A 1 279 ? 9.058 -9.471 -9.365 1.00 87.00 279 GLU A C 1
ATOM 2243 O O . GLU A 1 279 ? 7.851 -9.679 -9.409 1.00 87.00 279 GLU A O 1
ATOM 2248 N N . THR A 1 280 ? 9.596 -8.314 -9.757 1.00 84.81 280 THR A N 1
ATOM 2249 C CA . THR A 1 280 ? 8.793 -7.236 -10.346 1.00 84.81 280 THR A CA 1
ATOM 2250 C C . THR A 1 280 ? 8.192 -7.632 -11.697 1.00 84.81 280 THR A C 1
ATOM 2252 O O . THR A 1 280 ? 7.193 -7.062 -12.121 1.00 84.81 280 THR A O 1
ATOM 2255 N N . GLY A 1 281 ? 8.795 -8.592 -12.406 1.00 85.38 281 GLY A N 1
ATOM 2256 C CA . GLY A 1 281 ? 8.452 -8.945 -13.785 1.00 85.38 281 GLY A CA 1
ATOM 2257 C C . GLY A 1 281 ? 8.912 -7.919 -14.831 1.00 85.38 281 GLY A C 1
ATOM 2258 O O . GLY A 1 281 ? 8.768 -8.168 -16.029 1.00 85.38 281 GLY A O 1
ATOM 2259 N N . LEU A 1 282 ? 9.508 -6.800 -14.403 1.00 86.94 282 LEU A N 1
ATOM 2260 C CA . LEU A 1 282 ? 9.953 -5.709 -15.272 1.00 86.94 282 LEU A CA 1
ATOM 2261 C C . LEU A 1 282 ? 11.357 -5.935 -15.853 1.00 86.94 282 LEU A C 1
ATOM 2263 O O . LEU A 1 282 ? 11.682 -5.376 -16.902 1.00 86.94 282 LEU A O 1
ATOM 2267 N N . THR A 1 283 ? 12.173 -6.807 -15.248 1.00 87.44 283 THR A N 1
ATOM 2268 C CA . THR A 1 283 ? 13.543 -7.097 -15.719 1.00 87.44 283 THR A CA 1
ATOM 2269 C C . THR A 1 283 ? 13.567 -7.589 -17.166 1.00 87.44 283 THR A C 1
ATOM 2271 O O . THR A 1 283 ? 14.445 -7.208 -17.936 1.00 87.44 283 THR A O 1
ATOM 2274 N N . LYS A 1 284 ? 12.548 -8.351 -17.595 1.00 85.88 284 LYS A N 1
ATOM 2275 C CA . LYS A 1 284 ? 12.399 -8.817 -18.987 1.00 85.88 284 LYS A CA 1
ATOM 2276 C C . LYS A 1 284 ? 12.354 -7.670 -19.996 1.00 85.88 284 LYS A C 1
ATOM 2278 O O . LYS A 1 284 ? 12.850 -7.827 -21.110 1.00 85.88 284 LYS A O 1
ATOM 2283 N N . LEU A 1 285 ? 11.744 -6.539 -19.641 1.00 85.94 285 LEU A N 1
ATOM 2284 C CA . LEU A 1 285 ? 11.683 -5.369 -20.513 1.00 85.94 285 LEU A CA 1
ATOM 2285 C C . LEU A 1 285 ? 13.070 -4.733 -20.659 1.00 85.94 285 LEU A C 1
ATOM 2287 O O . LEU A 1 285 ? 13.523 -4.536 -21.783 1.00 85.94 285 LEU A O 1
ATOM 2291 N N . LEU A 1 286 ? 13.769 -4.495 -19.547 1.00 86.44 286 LEU A N 1
ATOM 2292 C CA . LEU A 1 286 ? 15.101 -3.881 -19.560 1.00 86.44 286 LEU A CA 1
ATOM 2293 C C . LEU A 1 286 ? 16.154 -4.770 -20.227 1.00 86.44 286 LEU A C 1
ATOM 2295 O O . LEU A 1 286 ? 16.953 -4.289 -21.025 1.00 86.44 286 LEU A O 1
ATOM 2299 N N . ARG A 1 287 ? 16.096 -6.089 -20.019 1.00 86.94 287 ARG A N 1
ATOM 2300 C CA . ARG A 1 287 ? 16.957 -7.050 -20.732 1.00 86.94 287 ARG A CA 1
ATOM 2301 C C . ARG A 1 287 ? 16.733 -7.010 -22.245 1.00 86.94 287 ARG A C 1
ATOM 2303 O O . ARG A 1 287 ? 17.664 -7.182 -23.025 1.00 86.94 287 ARG A O 1
ATOM 2310 N N . ARG A 1 288 ? 15.509 -6.712 -22.703 1.00 87.69 288 ARG A N 1
ATOM 2311 C CA . ARG A 1 288 ? 15.248 -6.462 -24.132 1.00 87.69 288 ARG A CA 1
ATOM 2312 C C . ARG A 1 288 ? 15.839 -5.140 -24.613 1.00 87.69 288 ARG A C 1
ATOM 2314 O O . ARG A 1 288 ? 16.045 -5.024 -25.819 1.00 87.69 288 ARG A O 1
ATOM 2321 N N . PHE A 1 289 ? 16.086 -4.165 -23.739 1.00 88.62 289 PHE A N 1
ATOM 2322 C CA . PHE A 1 289 ? 16.745 -2.915 -24.117 1.00 88.62 289 PHE A CA 1
ATOM 2323 C C . PHE A 1 289 ? 18.239 -3.120 -24.376 1.00 88.62 289 PHE A C 1
ATOM 2325 O O . PHE A 1 289 ? 18.760 -2.527 -25.308 1.00 88.62 289 PHE A O 1
ATOM 2332 N N . MET A 1 290 ? 18.894 -4.063 -23.692 1.00 88.94 290 MET A N 1
ATOM 2333 C CA . MET A 1 290 ? 20.317 -4.392 -23.904 1.00 88.94 290 MET A CA 1
ATOM 2334 C C . MET A 1 290 ? 20.657 -4.865 -25.334 1.00 88.94 290 MET A C 1
ATOM 2336 O O . MET A 1 290 ? 21.821 -4.945 -25.708 1.00 88.94 290 MET A O 1
ATOM 2340 N N . ARG A 1 291 ? 19.655 -5.176 -26.173 1.00 89.06 291 ARG A N 1
ATOM 2341 C CA . ARG A 1 291 ? 19.855 -5.472 -27.606 1.00 89.06 291 ARG A CA 1
ATOM 2342 C C . ARG A 1 291 ? 20.073 -4.221 -28.467 1.00 89.06 291 ARG A C 1
ATOM 2344 O O . ARG A 1 291 ? 20.248 -4.364 -29.679 1.00 89.06 291 ARG A O 1
ATOM 2351 N N . TYR A 1 292 ? 19.882 -3.032 -27.896 1.00 90.50 292 TYR A N 1
ATOM 2352 C CA . TYR A 1 292 ? 20.060 -1.758 -28.577 1.00 90.50 292 TYR A CA 1
ATOM 2353 C C . TYR A 1 292 ? 21.464 -1.228 -28.332 1.00 90.50 292 TYR A C 1
ATOM 2355 O O . TYR A 1 292 ? 21.971 -1.290 -27.219 1.00 90.50 292 TYR A O 1
ATOM 2363 N N . ASN A 1 293 ? 22.080 -0.704 -29.387 1.00 89.81 293 ASN A N 1
ATOM 2364 C CA . ASN A 1 293 ? 23.445 -0.192 -29.328 1.00 89.81 293 ASN A CA 1
ATOM 2365 C C . ASN A 1 293 ? 23.563 1.121 -28.547 1.00 89.81 293 ASN A C 1
ATOM 2367 O O . ASN A 1 293 ? 24.654 1.433 -28.092 1.00 89.81 293 ASN A O 1
ATOM 2371 N N . ARG A 1 294 ? 22.493 1.922 -28.490 1.00 93.25 294 ARG A N 1
ATOM 2372 C CA . ARG A 1 294 ? 22.434 3.165 -27.713 1.00 93.25 294 ARG A CA 1
ATOM 2373 C C . ARG A 1 294 ? 21.111 3.252 -26.984 1.00 93.25 294 ARG A C 1
ATOM 2375 O O . ARG A 1 294 ? 20.061 2.997 -27.586 1.00 93.25 294 ARG A O 1
ATOM 2382 N N . ILE A 1 295 ? 21.169 3.636 -25.721 1.00 95.12 295 ILE A N 1
ATOM 2383 C CA . ILE A 1 295 ? 20.020 3.747 -24.834 1.00 95.12 295 ILE A CA 1
ATOM 2384 C C . ILE A 1 295 ? 20.131 5.090 -24.123 1.00 95.12 295 ILE A C 1
ATOM 2386 O O . ILE A 1 295 ? 21.164 5.405 -23.554 1.00 95.12 295 ILE A O 1
ATOM 2390 N N . LEU A 1 296 ? 19.075 5.896 -24.169 1.00 95.94 296 LEU A N 1
ATOM 2391 C CA . LEU A 1 296 ? 18.989 7.147 -23.420 1.00 95.94 296 LEU A CA 1
ATOM 2392 C C . LEU A 1 296 ? 17.632 7.192 -22.737 1.00 95.94 296 LEU A C 1
ATOM 2394 O O . LEU A 1 296 ? 16.616 7.329 -23.419 1.00 95.94 296 LEU A O 1
ATOM 2398 N N . LEU A 1 297 ? 17.617 7.046 -21.416 1.00 96.38 297 LEU A N 1
ATOM 2399 C CA . LEU A 1 297 ? 16.400 7.053 -20.612 1.00 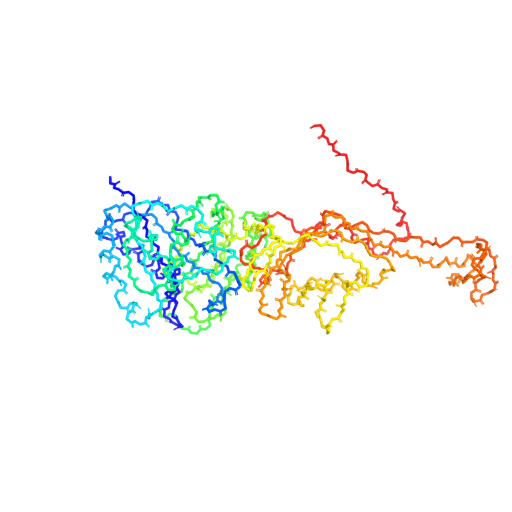96.38 297 LEU A CA 1
ATOM 2400 C C . LEU A 1 297 ? 16.517 8.110 -19.512 1.00 96.38 297 LEU A C 1
ATOM 2402 O O . LEU A 1 297 ? 17.346 7.981 -18.618 1.00 96.38 297 LEU A O 1
ATOM 2406 N N . ASP A 1 298 ? 15.650 9.114 -19.549 1.00 97.44 298 ASP A N 1
ATOM 2407 C CA . ASP A 1 298 ? 15.327 9.936 -18.388 1.00 97.44 298 ASP A CA 1
ATOM 2408 C C . ASP A 1 298 ? 14.164 9.255 -17.654 1.00 97.44 298 ASP A C 1
ATOM 2410 O O . ASP A 1 298 ? 13.125 8.942 -18.250 1.00 97.44 298 ASP A O 1
ATOM 2414 N N . MET A 1 299 ? 14.347 8.973 -16.366 1.00 95.50 299 MET A N 1
ATOM 2415 C CA . MET A 1 299 ? 13.409 8.174 -15.584 1.00 95.50 299 MET A CA 1
ATOM 2416 C C . MET A 1 299 ? 13.110 8.810 -14.227 1.00 95.50 299 MET A C 1
ATOM 2418 O O . MET A 1 299 ? 13.990 9.362 -13.572 1.00 95.50 299 MET A O 1
ATOM 2422 N N . GLU A 1 300 ? 11.872 8.661 -13.770 1.00 96.00 300 GLU A N 1
ATOM 2423 C CA . GLU A 1 300 ? 11.491 8.779 -12.364 1.00 96.00 300 GLU A CA 1
ATOM 2424 C C . GLU A 1 300 ? 11.366 7.370 -11.783 1.00 96.00 300 GLU A C 1
ATOM 2426 O O . GLU A 1 300 ? 10.627 6.541 -12.314 1.00 96.00 300 GLU A O 1
ATOM 2431 N N . ILE A 1 301 ? 12.077 7.080 -10.699 1.00 95.50 301 ILE A N 1
ATOM 2432 C CA . ILE A 1 301 ? 12.011 5.793 -10.007 1.00 95.50 301 ILE A CA 1
ATOM 2433 C C . ILE A 1 301 ? 11.583 6.001 -8.560 1.00 95.50 301 ILE A C 1
ATOM 2435 O O . ILE A 1 301 ? 12.094 6.884 -7.873 1.00 95.50 301 ILE A O 1
ATOM 2439 N N . ASN A 1 302 ? 10.670 5.162 -8.085 1.00 95.44 302 ASN A N 1
ATOM 2440 C CA . ASN A 1 302 ? 10.420 5.033 -6.659 1.00 95.44 302 ASN A CA 1
ATOM 2441 C C . ASN A 1 302 ? 11.379 3.994 -6.088 1.00 95.44 302 ASN A C 1
ATOM 2443 O O . ASN A 1 302 ? 11.616 2.941 -6.690 1.00 95.44 302 ASN A O 1
ATOM 2447 N N . VAL A 1 303 ? 11.939 4.310 -4.929 1.00 95.75 303 VAL A N 1
ATOM 2448 C CA . VAL A 1 303 ? 13.054 3.598 -4.326 1.00 95.75 303 VAL A CA 1
ATOM 2449 C C . VAL A 1 303 ? 12.709 3.259 -2.886 1.00 95.75 303 VAL A C 1
ATOM 2451 O O . VAL A 1 303 ? 12.362 4.128 -2.089 1.00 95.75 303 VAL A O 1
ATOM 2454 N N . ILE A 1 304 ? 12.865 1.984 -2.545 1.00 94.56 304 ILE A N 1
ATOM 2455 C CA . ILE A 1 304 ? 12.964 1.507 -1.166 1.00 94.56 304 ILE A CA 1
ATOM 2456 C C . ILE A 1 304 ? 14.454 1.392 -0.851 1.00 94.56 304 ILE A C 1
ATOM 2458 O O . ILE A 1 304 ? 15.152 0.559 -1.438 1.00 94.56 304 ILE A O 1
ATOM 2462 N N . ASN A 1 305 ? 14.943 2.215 0.074 1.00 94.88 305 ASN A N 1
ATOM 2463 C CA . ASN A 1 305 ? 16.336 2.178 0.496 1.00 94.88 305 ASN A CA 1
ATOM 2464 C C . ASN A 1 305 ? 16.505 1.252 1.706 1.00 94.88 305 ASN A C 1
ATOM 2466 O O . ASN A 1 305 ? 16.001 1.533 2.787 1.00 94.88 305 ASN A O 1
ATOM 2470 N N . LYS A 1 306 ? 17.215 0.137 1.551 1.00 91.94 306 LYS A N 1
ATOM 2471 C CA . LYS A 1 306 ? 17.578 -0.789 2.638 1.00 91.94 306 LYS A CA 1
ATOM 2472 C C . LYS A 1 306 ? 19.098 -0.775 2.833 1.00 91.94 306 LYS A C 1
ATOM 2474 O O . LYS A 1 306 ? 19.792 -0.402 1.893 1.00 91.94 306 LYS A O 1
ATOM 2479 N N . PRO A 1 307 ? 19.636 -1.230 3.988 1.00 89.19 307 PRO A N 1
ATOM 2480 C CA . PRO A 1 307 ? 21.050 -1.054 4.353 1.00 89.19 307 PRO A CA 1
ATOM 2481 C C . PRO A 1 307 ? 22.083 -1.389 3.266 1.00 89.19 307 PRO A C 1
ATOM 2483 O O . PRO A 1 307 ? 23.131 -0.763 3.225 1.00 89.19 307 PRO A O 1
ATOM 2486 N N . ASN A 1 308 ? 21.776 -2.335 2.370 1.00 88.38 308 ASN A N 1
ATOM 2487 C CA . ASN A 1 308 ? 22.684 -2.782 1.309 1.00 88.38 308 ASN A CA 1
ATOM 2488 C C . ASN A 1 308 ? 22.087 -2.697 -0.105 1.00 88.38 308 ASN A C 1
ATOM 2490 O O . ASN A 1 308 ? 22.727 -3.118 -1.065 1.00 88.38 308 ASN A O 1
ATOM 2494 N N . VAL A 1 309 ? 20.840 -2.239 -0.257 1.00 93.25 309 VAL A N 1
ATOM 2495 C CA . VAL A 1 309 ? 20.161 -2.266 -1.557 1.00 93.25 309 VAL A CA 1
ATOM 2496 C C . VAL A 1 309 ? 19.137 -1.147 -1.692 1.00 93.25 309 VAL A C 1
ATOM 2498 O O . VAL A 1 309 ? 18.242 -0.998 -0.862 1.00 93.25 309 VAL A O 1
ATOM 2501 N N . LYS A 1 310 ? 19.243 -0.399 -2.793 1.00 95.94 310 LYS A N 1
ATOM 2502 C CA . LYS A 1 310 ? 18.261 0.596 -3.233 1.00 95.94 310 LYS A CA 1
ATOM 2503 C C . LYS A 1 310 ? 17.369 -0.045 -4.286 1.00 95.94 310 LYS A C 1
ATOM 2505 O O . LYS A 1 310 ? 17.727 -0.090 -5.459 1.00 95.94 310 LYS A O 1
ATOM 2510 N N . SER A 1 311 ? 16.246 -0.618 -3.871 1.00 95.44 311 SER A N 1
ATOM 2511 C CA . SER A 1 311 ? 15.391 -1.378 -4.783 1.00 95.44 311 SER A CA 1
ATOM 2512 C C . SER A 1 311 ? 14.346 -0.498 -5.454 1.00 95.44 311 SER A C 1
ATOM 2514 O O . SER A 1 311 ? 13.662 0.261 -4.767 1.00 95.44 311 SER A O 1
ATOM 2516 N N . ILE A 1 312 ? 14.187 -0.652 -6.766 1.00 95.19 312 ILE A N 1
ATOM 2517 C CA . ILE A 1 312 ? 13.166 0.037 -7.553 1.00 95.19 312 ILE A CA 1
ATOM 2518 C C . ILE A 1 312 ? 11.824 -0.665 -7.353 1.00 95.19 312 ILE A C 1
ATOM 2520 O O . ILE A 1 312 ? 11.690 -1.855 -7.647 1.00 95.19 312 ILE A O 1
ATOM 2524 N N . SER A 1 313 ? 10.826 0.076 -6.878 1.00 91.62 313 SER A N 1
ATOM 2525 C CA . SER A 1 313 ? 9.457 -0.417 -6.688 1.00 91.6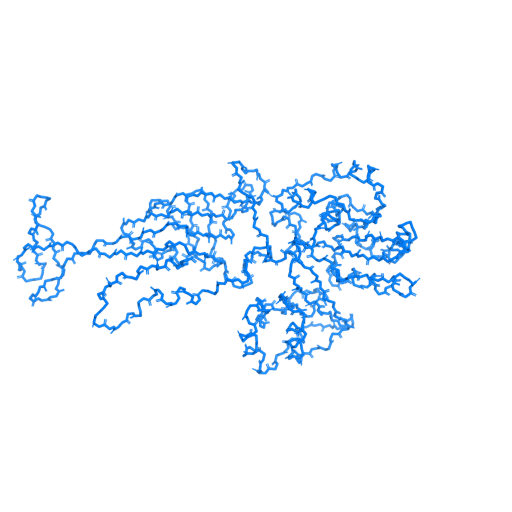2 313 SER A CA 1
ATOM 2526 C C . SER A 1 313 ? 8.522 -0.035 -7.837 1.00 91.62 313 SER A C 1
ATOM 2528 O O . SER A 1 313 ? 7.664 -0.825 -8.228 1.00 91.62 313 SER A O 1
ATOM 2530 N N . LYS A 1 314 ? 8.754 1.128 -8.448 1.00 90.00 314 LYS A N 1
ATOM 2531 C CA . LYS A 1 314 ? 8.025 1.659 -9.606 1.00 90.00 314 LYS A CA 1
ATOM 2532 C C . LYS A 1 314 ? 8.983 2.482 -10.462 1.00 90.00 314 LYS A C 1
ATOM 2534 O O . LYS A 1 314 ? 9.888 3.116 -9.924 1.00 90.00 314 LYS A O 1
ATOM 2539 N N . MET A 1 315 ? 8.776 2.510 -11.778 1.00 90.38 315 MET A N 1
ATOM 2540 C CA . MET A 1 315 ? 9.518 3.410 -12.664 1.00 90.38 315 MET A CA 1
ATOM 2541 C C . MET A 1 315 ? 8.607 4.069 -13.702 1.00 90.38 315 MET A C 1
ATOM 2543 O O . MET A 1 315 ? 7.649 3.465 -14.176 1.00 90.38 315 MET A O 1
ATOM 2547 N N . LYS A 1 316 ? 8.937 5.295 -14.094 1.00 91.19 316 LYS A N 1
ATOM 2548 C CA . LYS A 1 316 ? 8.351 6.019 -15.218 1.00 91.19 316 LYS A CA 1
ATOM 2549 C C . LYS A 1 316 ? 9.485 6.501 -16.109 1.00 91.19 316 LYS A C 1
ATOM 2551 O O . LYS A 1 316 ? 10.345 7.242 -15.653 1.00 91.19 316 LYS A O 1
ATOM 2556 N N . ILE A 1 317 ? 9.482 6.099 -17.372 1.00 90.62 317 ILE A N 1
ATOM 2557 C CA . ILE A 1 317 ? 10.349 6.675 -18.396 1.00 90.62 317 ILE A CA 1
ATOM 2558 C C . ILE A 1 317 ? 9.671 7.967 -18.845 1.00 90.62 317 ILE A C 1
ATOM 2560 O O . ILE A 1 317 ? 8.611 7.923 -19.467 1.00 90.62 317 ILE A O 1
ATOM 2564 N N . THR A 1 318 ? 10.238 9.115 -18.485 1.00 94.06 318 THR A N 1
ATOM 2565 C CA . THR A 1 318 ? 9.719 10.420 -18.917 1.00 94.06 318 THR A CA 1
ATOM 2566 C C . THR A 1 318 ? 10.143 10.680 -20.356 1.00 94.06 318 THR A C 1
ATOM 2568 O O . THR A 1 318 ? 9.310 10.977 -21.207 1.00 94.06 318 THR A O 1
ATOM 2571 N N . ARG A 1 319 ? 11.415 10.424 -20.670 1.00 94.69 319 ARG A N 1
ATOM 2572 C CA . ARG A 1 319 ? 11.955 10.482 -22.029 1.00 94.69 319 ARG A CA 1
ATOM 2573 C C . ARG A 1 319 ? 12.805 9.255 -22.297 1.00 94.69 319 ARG A C 1
ATOM 2575 O O . ARG A 1 319 ? 13.674 8.930 -21.499 1.00 94.69 319 ARG A O 1
ATOM 2582 N N . GLY A 1 320 ? 12.578 8.572 -23.414 1.00 93.12 320 GLY A N 1
ATOM 2583 C CA . GLY A 1 320 ? 13.300 7.337 -23.700 1.00 93.12 320 GLY A CA 1
ATOM 2584 C C . GLY A 1 320 ? 13.528 7.115 -25.180 1.00 93.12 320 GLY A C 1
ATOM 2585 O O . GLY A 1 320 ? 12.570 7.034 -25.935 1.00 93.12 320 GLY A O 1
ATOM 2586 N N . ILE A 1 321 ? 14.782 6.960 -25.594 1.00 93.06 321 ILE A N 1
ATOM 2587 C CA . ILE A 1 321 ? 15.143 6.638 -26.976 1.00 93.06 321 ILE A CA 1
ATOM 2588 C C . ILE A 1 321 ? 16.083 5.434 -26.983 1.00 93.06 321 ILE A C 1
ATOM 2590 O O . ILE A 1 321 ? 17.140 5.446 -26.353 1.00 93.06 321 ILE A O 1
ATOM 2594 N N . LEU A 1 322 ? 15.706 4.400 -27.733 1.00 91.12 322 LEU A N 1
ATOM 2595 C CA . LEU A 1 322 ? 16.527 3.216 -27.982 1.00 91.12 322 LEU A CA 1
ATOM 2596 C C . LEU A 1 322 ? 16.916 3.194 -29.457 1.00 91.12 322 LEU A C 1
ATOM 2598 O O . LEU A 1 322 ? 16.040 3.248 -30.324 1.00 91.12 322 LEU A O 1
ATOM 2602 N N . VAL A 1 323 ? 18.209 3.092 -29.759 1.00 90.12 323 VAL A N 1
ATOM 2603 C CA . VAL A 1 323 ? 18.708 3.133 -31.138 1.00 90.12 323 VAL A CA 1
ATOM 2604 C C . VAL A 1 323 ? 19.515 1.892 -31.464 1.00 90.12 323 VAL A C 1
ATOM 2606 O O . VAL A 1 323 ? 20.420 1.485 -30.737 1.00 90.12 323 VAL A O 1
ATOM 2609 N N . ASN A 1 324 ? 19.212 1.314 -32.620 1.00 87.56 324 ASN A N 1
ATOM 2610 C CA . ASN A 1 324 ? 19.974 0.241 -33.221 1.00 87.56 324 ASN A CA 1
ATOM 2611 C C . ASN A 1 324 ? 20.467 0.622 -34.607 1.00 87.56 324 ASN A C 1
ATOM 2613 O O . ASN A 1 324 ? 19.702 1.065 -35.462 1.00 87.56 324 ASN A O 1
ATOM 2617 N N . GLU A 1 325 ? 21.745 0.361 -34.864 1.00 84.00 325 GLU A N 1
ATOM 2618 C CA . GLU A 1 325 ? 22.316 0.521 -36.193 1.00 84.00 325 GLU A CA 1
ATOM 2619 C C . GLU A 1 325 ? 22.459 -0.839 -36.871 1.00 84.00 325 GLU A C 1
ATOM 2621 O O . GLU A 1 325 ? 23.357 -1.627 -36.563 1.00 84.00 325 GLU A O 1
ATOM 2626 N N . ARG A 1 326 ? 21.595 -1.124 -37.846 1.00 82.12 326 ARG A N 1
ATOM 2627 C CA . ARG A 1 326 ? 21.648 -2.380 -38.595 1.00 82.12 326 ARG A CA 1
ATOM 2628 C C . ARG A 1 326 ? 22.417 -2.206 -39.894 1.00 82.12 326 ARG A C 1
ATOM 2630 O O . ARG A 1 326 ? 22.201 -1.268 -40.666 1.00 82.12 326 ARG A O 1
ATOM 2637 N N . ALA A 1 327 ? 23.302 -3.161 -40.171 1.00 82.75 327 ALA A N 1
ATOM 2638 C CA . ALA A 1 327 ? 23.955 -3.244 -41.469 1.00 82.75 327 ALA A CA 1
ATOM 2639 C C . ALA A 1 327 ? 22.892 -3.433 -42.575 1.00 82.75 327 ALA A C 1
ATOM 2641 O O . ALA A 1 327 ? 21.969 -4.238 -42.398 1.00 82.75 327 ALA A O 1
ATOM 2642 N N . PRO A 1 328 ? 23.004 -2.727 -43.715 1.00 86.94 328 PRO A N 1
ATOM 2643 C CA . PRO A 1 328 ? 22.078 -2.911 -44.820 1.00 86.94 328 PRO A CA 1
ATOM 2644 C C . PRO A 1 328 ? 22.186 -4.335 -45.380 1.00 86.94 328 PRO A C 1
ATOM 2646 O O . PRO A 1 328 ? 23.223 -5.003 -45.275 1.00 86.94 328 PRO A O 1
ATOM 2649 N N . ARG A 1 329 ? 21.083 -4.811 -45.959 1.00 88.50 329 ARG A N 1
ATOM 2650 C CA . ARG A 1 329 ? 20.996 -6.123 -46.607 1.00 88.50 329 ARG A CA 1
ATOM 2651 C C . ARG A 1 329 ? 21.356 -5.984 -48.083 1.00 88.50 329 ARG A C 1
ATOM 2653 O O . ARG A 1 329 ? 20.996 -4.999 -48.716 1.00 88.50 329 ARG A O 1
ATOM 2660 N N . CYS A 1 330 ? 22.076 -6.965 -48.617 1.00 89.88 330 CYS A N 1
ATOM 2661 C CA . CYS A 1 330 ? 22.470 -6.988 -50.017 1.00 89.88 330 CYS A CA 1
ATOM 2662 C C . CYS A 1 330 ? 21.234 -7.127 -50.921 1.00 89.88 330 CYS A C 1
ATOM 2664 O O . CYS A 1 330 ? 20.495 -8.097 -50.742 1.00 89.88 330 CYS A O 1
ATOM 2666 N N . PRO A 1 331 ? 21.044 -6.248 -51.921 1.00 89.69 331 PRO A N 1
ATOM 2667 C CA . PRO A 1 331 ? 19.894 -6.323 -52.824 1.00 89.69 331 PRO A CA 1
ATOM 2668 C C . PRO A 1 331 ? 19.924 -7.558 -53.736 1.00 89.69 331 PRO A C 1
ATOM 2670 O O . PRO A 1 331 ? 18.883 -7.966 -54.227 1.00 89.69 331 PRO A O 1
ATOM 2673 N N . ARG A 1 332 ? 21.094 -8.186 -53.943 1.00 91.69 332 ARG A N 1
ATOM 2674 C CA . ARG A 1 332 ? 21.226 -9.391 -54.783 1.00 91.69 332 ARG A CA 1
ATOM 2675 C C . ARG A 1 332 ? 20.910 -10.704 -54.066 1.00 91.69 332 ARG A C 1
ATOM 2677 O O . ARG A 1 332 ? 20.430 -11.631 -54.695 1.00 91.69 332 ARG A O 1
ATOM 2684 N N . CYS A 1 333 ? 21.252 -10.834 -52.781 1.00 92.56 333 CYS A N 1
ATOM 2685 C CA . CYS A 1 333 ? 21.191 -12.133 -52.084 1.00 92.56 333 CYS A CA 1
ATOM 2686 C C . CYS A 1 333 ? 20.704 -12.067 -50.628 1.00 92.56 333 CYS A C 1
ATOM 2688 O O . CYS A 1 333 ? 20.782 -13.064 -49.910 1.00 92.56 333 CYS A O 1
ATOM 2690 N N . GLY A 1 334 ? 20.297 -10.890 -50.139 1.00 88.88 334 GLY A N 1
ATOM 2691 C CA . GLY A 1 334 ? 19.776 -10.693 -48.780 1.00 88.88 334 GLY A CA 1
ATOM 2692 C C . GLY A 1 334 ? 20.803 -10.788 -47.640 1.00 88.88 334 GLY A C 1
ATOM 2693 O O . GLY A 1 334 ? 20.473 -10.502 -46.487 1.00 88.88 334 GLY A O 1
ATOM 2694 N N . ALA A 1 335 ? 22.061 -11.147 -47.907 1.00 90.94 335 ALA A N 1
ATOM 2695 C CA . ALA A 1 335 ? 23.094 -11.241 -46.872 1.00 90.94 335 ALA A CA 1
ATOM 2696 C C . ALA A 1 335 ? 23.516 -9.850 -46.336 1.00 90.94 335 ALA A C 1
ATOM 2698 O O . ALA A 1 335 ? 23.479 -8.868 -47.082 1.00 90.94 335 ALA A O 1
ATOM 2699 N N . PRO A 1 336 ? 23.931 -9.732 -45.059 1.00 88.69 336 PRO A N 1
ATOM 2700 C CA . PRO A 1 336 ? 24.352 -8.457 -44.477 1.00 88.69 336 PRO A CA 1
ATOM 2701 C C . PRO A 1 336 ? 25.623 -7.908 -45.146 1.00 88.69 336 PRO A C 1
ATOM 2703 O O . PRO A 1 336 ? 26.527 -8.661 -45.528 1.00 88.69 336 PRO A O 1
ATOM 2706 N N . MET A 1 337 ? 25.695 -6.583 -45.281 1.00 90.31 337 MET A N 1
ATOM 2707 C CA . MET A 1 337 ? 26.832 -5.881 -45.882 1.00 90.31 337 MET A CA 1
ATOM 2708 C C . MET A 1 337 ? 27.740 -5.245 -44.818 1.00 90.31 337 MET A C 1
ATOM 2710 O O . MET A 1 337 ? 27.262 -4.597 -43.883 1.00 90.31 337 MET A O 1
ATOM 2714 N N . VAL A 1 338 ? 29.057 -5.389 -44.979 1.00 89.44 338 VAL A N 1
ATOM 2715 C CA . VAL A 1 338 ? 30.095 -4.836 -44.089 1.00 89.44 338 VAL A CA 1
ATOM 2716 C C . VAL A 1 338 ? 30.696 -3.547 -44.631 1.00 89.44 338 VAL A C 1
ATOM 2718 O O . VAL A 1 338 ? 30.751 -3.356 -45.843 1.00 89.44 338 VAL A O 1
ATOM 2721 N N . SER A 1 339 ? 31.151 -2.669 -43.731 1.00 88.19 339 SER A N 1
ATOM 2722 C CA . SER A 1 339 ? 31.856 -1.439 -44.113 1.00 88.19 339 SER A CA 1
ATOM 2723 C C . SER A 1 339 ? 33.202 -1.748 -44.767 1.00 88.19 339 SER A C 1
ATOM 2725 O O . SER A 1 339 ? 33.882 -2.675 -44.332 1.00 88.19 339 SER A O 1
ATOM 2727 N N . MET A 1 340 ? 33.595 -0.960 -45.771 1.00 89.44 340 MET A N 1
ATOM 2728 C CA . MET A 1 340 ? 34.920 -1.047 -46.403 1.00 89.44 340 MET A CA 1
ATOM 2729 C C . MET A 1 340 ? 35.945 -0.049 -45.837 1.00 89.44 340 MET A C 1
ATOM 2731 O O . MET A 1 340 ? 37.058 0.040 -46.338 1.00 89.44 340 MET A O 1
ATOM 2735 N N . GLY A 1 341 ? 35.590 0.701 -44.795 1.00 81.19 341 GLY A N 1
ATOM 2736 C CA . GLY A 1 341 ? 36.483 1.650 -44.130 1.00 81.19 341 GLY A CA 1
ATOM 2737 C C . GLY A 1 341 ? 35.702 2.703 -43.351 1.00 81.19 341 GLY A C 1
ATOM 2738 O O . GLY A 1 341 ? 34.480 2.778 -43.460 1.00 81.19 341 GLY A O 1
ATOM 2739 N N . ARG A 1 342 ? 36.391 3.521 -42.546 1.00 71.06 342 ARG A N 1
ATOM 2740 C CA . ARG A 1 342 ? 35.754 4.613 -41.781 1.00 71.06 342 ARG A CA 1
ATOM 2741 C C . ARG A 1 342 ? 35.427 5.844 -42.641 1.00 71.06 342 ARG A C 1
ATOM 2743 O O . ARG A 1 342 ? 34.527 6.590 -42.288 1.00 71.06 342 ARG A O 1
ATOM 2750 N N . ARG A 1 343 ? 36.124 6.037 -43.771 1.00 80.38 343 ARG A N 1
ATOM 2751 C CA . ARG A 1 343 ? 35.995 7.205 -44.672 1.00 80.38 343 ARG A CA 1
ATOM 2752 C C . ARG A 1 343 ? 35.177 6.937 -45.946 1.00 80.38 343 ARG A C 1
ATOM 2754 O O . ARG A 1 343 ? 35.263 7.696 -46.900 1.00 80.38 343 ARG A O 1
ATOM 2761 N N . THR A 1 344 ? 34.420 5.841 -46.006 1.00 79.56 344 THR A N 1
ATOM 2762 C CA . THR A 1 344 ? 33.612 5.496 -47.187 1.00 79.56 344 THR A CA 1
ATOM 2763 C C . THR A 1 344 ? 32.236 4.986 -46.781 1.00 79.56 344 THR A C 1
ATOM 2765 O O . THR A 1 344 ? 32.104 4.209 -45.836 1.00 79.56 344 THR A O 1
ATOM 2768 N N . LEU A 1 345 ? 31.205 5.394 -47.523 1.00 81.00 345 LEU A N 1
ATOM 2769 C CA . LEU A 1 345 ? 29.850 4.842 -47.406 1.00 81.00 345 LEU A CA 1
ATOM 2770 C C . LEU A 1 345 ? 29.699 3.513 -48.164 1.00 81.00 345 LEU A C 1
ATOM 2772 O O . LEU A 1 345 ? 28.633 2.893 -48.143 1.00 81.00 345 LEU A O 1
ATOM 2776 N N . THR A 1 346 ? 30.762 3.072 -48.841 1.00 89.00 346 THR A N 1
ATOM 2777 C CA . THR A 1 346 ? 30.777 1.829 -49.607 1.00 89.00 346 THR A CA 1
ATOM 2778 C C . THR A 1 346 ? 30.801 0.630 -48.674 1.00 89.00 346 THR A C 1
ATOM 2780 O O . THR A 1 346 ? 31.629 0.516 -47.764 1.00 89.00 346 THR A O 1
ATOM 2783 N N . ARG A 1 347 ? 29.895 -0.309 -48.934 1.00 90.00 347 ARG A N 1
ATOM 2784 C CA . ARG A 1 347 ? 29.790 -1.573 -48.216 1.00 90.00 347 ARG A CA 1
ATOM 2785 C C . ARG A 1 347 ? 29.899 -2.746 -49.166 1.00 90.00 347 ARG A C 1
ATOM 2787 O O . ARG A 1 347 ? 29.442 -2.673 -50.302 1.00 90.00 347 ARG A O 1
ATOM 2794 N N . ARG A 1 348 ? 30.442 -3.855 -48.668 1.00 91.94 348 ARG A N 1
ATOM 2795 C CA . ARG A 1 348 ? 30.569 -5.121 -49.397 1.00 91.94 348 ARG A CA 1
ATOM 2796 C C . ARG A 1 348 ? 29.669 -6.182 -48.777 1.00 91.94 348 ARG A C 1
ATOM 2798 O O . ARG A 1 348 ? 29.661 -6.369 -47.563 1.00 91.94 348 ARG A O 1
ATOM 2805 N N . CYS A 1 349 ? 28.926 -6.914 -49.596 1.00 93.06 349 CYS A N 1
ATOM 2806 C CA . CYS A 1 349 ? 28.200 -8.101 -49.162 1.00 93.06 349 CYS A CA 1
ATOM 2807 C C . CYS A 1 349 ? 29.180 -9.222 -48.788 1.00 93.06 349 CYS A C 1
ATOM 2809 O O . CYS A 1 349 ? 30.026 -9.587 -49.605 1.00 93.06 349 CYS A O 1
ATOM 2811 N N . LYS A 1 350 ? 29.025 -9.816 -47.594 1.00 90.00 350 LYS A N 1
ATOM 2812 C CA . LYS A 1 350 ? 29.860 -10.954 -47.165 1.00 90.00 350 LYS A CA 1
ATOM 2813 C C . LYS A 1 350 ? 29.691 -12.205 -48.041 1.00 90.00 350 LYS A C 1
ATOM 2815 O O . LYS A 1 350 ? 30.625 -12.984 -48.134 1.00 90.00 350 LYS A O 1
ATOM 2820 N N . ARG A 1 351 ? 28.518 -12.401 -48.662 1.00 94.00 351 ARG A N 1
ATOM 2821 C CA . ARG A 1 351 ? 28.168 -13.635 -49.392 1.00 94.00 351 ARG A CA 1
ATOM 2822 C C . ARG A 1 351 ? 28.542 -13.598 -50.874 1.00 94.00 351 ARG A C 1
ATOM 2824 O O . ARG A 1 351 ? 29.226 -14.487 -51.345 1.00 94.00 351 ARG A O 1
ATOM 2831 N N . CYS A 1 352 ? 28.090 -12.581 -51.608 1.00 94.56 352 CYS A N 1
ATOM 2832 C CA . CYS A 1 352 ? 28.278 -12.501 -53.067 1.00 94.56 352 CYS A CA 1
ATOM 2833 C C . CYS A 1 352 ? 29.279 -11.422 -53.506 1.00 94.56 352 CYS A C 1
ATOM 2835 O O . CYS A 1 352 ? 29.440 -11.169 -54.693 1.00 94.56 352 CYS A O 1
ATOM 2837 N N . GLY A 1 353 ? 29.900 -10.709 -52.561 1.00 91.31 353 GLY A N 1
ATOM 2838 C CA . GLY A 1 353 ? 30.884 -9.671 -52.868 1.00 91.31 353 GLY A CA 1
ATOM 2839 C C . GLY A 1 353 ? 30.326 -8.368 -53.450 1.00 91.31 353 GLY A C 1
ATOM 2840 O O . GLY A 1 353 ? 31.112 -7.438 -53.605 1.00 91.31 353 GLY A O 1
ATOM 2841 N N . TYR A 1 354 ? 29.014 -8.264 -53.706 1.00 93.31 354 TYR A N 1
ATOM 2842 C CA . TYR A 1 354 ? 28.361 -7.047 -54.207 1.00 93.31 354 TYR A CA 1
ATOM 2843 C C . TYR A 1 354 ? 28.758 -5.805 -53.398 1.00 93.31 354 TYR A C 1
ATOM 2845 O O . TYR A 1 354 ? 28.728 -5.839 -52.163 1.00 93.31 354 TYR A O 1
ATOM 2853 N N . ARG A 1 355 ? 29.108 -4.718 -54.093 1.00 91.25 355 ARG A N 1
ATOM 2854 C CA . ARG A 1 355 ? 29.521 -3.443 -53.500 1.00 91.25 355 ARG A CA 1
ATOM 2855 C C . ARG A 1 355 ? 28.541 -2.348 -53.889 1.00 91.25 355 ARG A C 1
ATOM 2857 O O . ARG A 1 355 ? 28.174 -2.248 -55.052 1.00 91.25 355 ARG A O 1
ATOM 2864 N N . ALA A 1 356 ? 28.140 -1.540 -52.918 1.00 89.19 356 ALA A N 1
ATOM 2865 C CA . ALA A 1 356 ? 27.325 -0.354 -53.148 1.00 89.19 356 ALA A CA 1
ATOM 2866 C C . ALA A 1 356 ? 27.534 0.654 -52.021 1.00 89.19 356 ALA A C 1
ATOM 2868 O O . ALA A 1 356 ? 27.895 0.275 -50.900 1.00 89.19 356 ALA A O 1
ATOM 2869 N N . MET A 1 357 ? 27.265 1.927 -52.305 1.00 86.94 357 MET A N 1
ATOM 2870 C CA . MET A 1 357 ? 27.054 2.914 -51.253 1.00 86.94 357 MET A CA 1
ATOM 2871 C C . MET A 1 357 ? 25.747 2.577 -50.541 1.00 86.94 357 MET A C 1
ATOM 2873 O O . MET A 1 357 ? 24.688 2.526 -51.161 1.00 86.94 357 MET A O 1
ATOM 2877 N N . ALA A 1 358 ? 25.829 2.283 -49.247 1.00 81.81 358 ALA A N 1
ATOM 2878 C CA . ALA A 1 358 ? 24.662 1.896 -48.471 1.00 81.81 358 ALA A CA 1
ATOM 2879 C C . ALA A 1 358 ? 24.800 2.370 -47.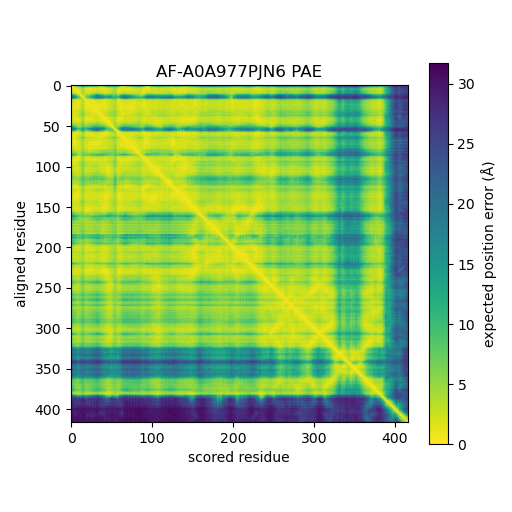024 1.00 81.81 358 ALA A C 1
ATOM 2881 O O . ALA A 1 358 ? 25.731 1.989 -46.301 1.00 81.81 358 ALA A O 1
ATOM 2882 N N . LEU A 1 359 ? 23.838 3.183 -46.595 1.00 81.12 359 LEU A N 1
ATOM 2883 C CA . LEU A 1 359 ? 23.746 3.662 -45.222 1.00 81.12 359 LEU A CA 1
ATOM 2884 C C . LEU A 1 359 ? 23.303 2.533 -44.283 1.00 81.12 359 LEU A C 1
ATOM 2886 O O . LEU A 1 359 ? 22.637 1.573 -44.688 1.00 81.12 359 LEU A O 1
ATOM 2890 N N . ARG A 1 360 ? 23.694 2.632 -43.008 1.00 79.69 360 ARG A N 1
ATOM 2891 C CA . ARG A 1 360 ? 23.101 1.777 -41.972 1.00 79.69 360 ARG A CA 1
ATOM 2892 C C . ARG A 1 360 ? 21.627 2.138 -41.844 1.00 79.69 360 ARG A C 1
ATOM 2894 O O . ARG A 1 360 ? 21.264 3.306 -41.937 1.00 79.69 360 ARG A O 1
ATOM 2901 N N . LYS A 1 361 ? 20.791 1.130 -41.618 1.00 82.06 361 LYS A N 1
ATOM 2902 C CA . LYS A 1 361 ? 19.403 1.370 -41.231 1.00 82.06 361 LYS A CA 1
ATOM 2903 C C . LYS A 1 361 ? 19.385 1.676 -39.741 1.00 82.06 361 LYS A C 1
ATOM 2905 O O . LYS A 1 361 ? 19.922 0.884 -38.963 1.00 82.06 361 LYS A O 1
ATOM 2910 N N . LEU A 1 362 ? 18.785 2.800 -39.373 1.00 86.12 362 LEU A N 1
ATOM 2911 C CA . LEU A 1 362 ? 18.507 3.137 -37.985 1.00 86.12 362 LEU A CA 1
ATOM 2912 C C . LEU A 1 362 ? 17.154 2.546 -37.601 1.00 86.12 362 LEU A C 1
ATOM 2914 O O . LEU A 1 362 ? 16.158 2.740 -38.292 1.00 86.12 362 LEU A O 1
ATOM 2918 N N . GLU A 1 363 ? 17.142 1.789 -36.518 1.00 86.12 363 GLU A N 1
ATOM 2919 C CA . GLU A 1 363 ? 15.935 1.398 -35.802 1.00 86.12 363 GLU A CA 1
ATOM 2920 C C . GLU A 1 363 ? 15.879 2.277 -34.558 1.00 86.12 363 GLU A C 1
ATOM 2922 O O . GLU A 1 363 ? 16.764 2.180 -33.711 1.00 86.12 363 GLU A O 1
ATOM 2927 N N . ILE A 1 364 ? 14.879 3.150 -34.480 1.00 88.56 364 ILE A N 1
ATOM 2928 C CA . ILE A 1 364 ? 14.655 4.035 -33.338 1.00 88.56 364 ILE A CA 1
ATOM 2929 C C . ILE A 1 364 ? 13.348 3.604 -32.685 1.00 88.56 364 ILE A C 1
ATOM 2931 O O . ILE A 1 364 ? 12.342 3.428 -33.373 1.00 88.56 364 ILE A O 1
ATOM 2935 N N . VAL A 1 365 ? 13.373 3.416 -31.371 1.00 88.81 365 VAL A N 1
ATOM 2936 C CA . VAL A 1 365 ? 12.181 3.156 -30.566 1.00 88.81 365 VAL A CA 1
ATOM 2937 C C . VAL A 1 365 ? 12.057 4.253 -29.525 1.00 88.81 365 VAL A C 1
ATOM 2939 O O . VAL A 1 365 ? 12.974 4.453 -28.730 1.00 88.81 365 VAL A O 1
ATOM 2942 N N . ASP A 1 366 ? 10.921 4.942 -29.554 1.00 88.19 366 ASP A N 1
ATOM 2943 C CA . ASP A 1 366 ? 10.534 5.922 -28.547 1.00 88.19 366 ASP A CA 1
ATOM 2944 C C . ASP A 1 366 ? 9.789 5.216 -27.406 1.00 88.19 366 ASP A C 1
ATOM 2946 O O . ASP A 1 366 ? 8.855 4.444 -27.634 1.00 88.19 366 ASP A O 1
ATOM 2950 N N . MET A 1 367 ? 10.258 5.449 -26.187 1.00 87.38 367 MET A N 1
ATOM 2951 C CA . MET A 1 367 ? 9.735 4.918 -24.928 1.00 87.38 367 MET A CA 1
ATOM 2952 C C . MET A 1 367 ? 9.375 6.050 -23.954 1.00 87.38 367 MET A C 1
ATOM 2954 O O . MET A 1 367 ? 9.300 5.819 -22.749 1.00 87.38 367 MET A O 1
ATOM 2958 N N . SER A 1 368 ? 9.202 7.274 -24.453 1.00 86.31 368 SER A N 1
ATOM 2959 C CA . SER A 1 368 ? 8.848 8.443 -23.645 1.00 86.31 368 SER A CA 1
ATOM 2960 C C . SER A 1 368 ? 7.429 8.329 -23.074 1.00 86.31 368 SER A C 1
ATOM 2962 O O . SER A 1 368 ? 6.549 7.717 -23.678 1.00 86.31 368 SER A O 1
ATOM 2964 N N . GLU A 1 369 ? 7.213 8.921 -21.899 1.00 87.50 369 GLU A N 1
ATOM 2965 C CA . GLU A 1 369 ? 5.952 8.882 -21.141 1.00 87.50 369 GLU A CA 1
ATOM 2966 C C . GLU A 1 369 ? 5.390 7.467 -20.886 1.00 87.50 369 GLU A C 1
ATOM 2968 O O . GLU A 1 369 ? 4.179 7.229 -20.923 1.00 87.50 369 GLU A O 1
ATOM 2973 N N . VAL A 1 370 ? 6.273 6.509 -20.587 1.00 84.81 370 VAL A N 1
ATOM 2974 C CA . VAL A 1 370 ? 5.895 5.129 -20.252 1.00 84.81 370 VAL A CA 1
ATOM 2975 C C . VAL A 1 370 ? 6.028 4.890 -18.755 1.00 84.81 370 VAL A C 1
ATOM 2977 O O . VAL A 1 370 ? 7.125 4.863 -18.203 1.00 84.81 370 VAL A O 1
ATOM 2980 N N . GLU A 1 371 ? 4.901 4.656 -18.092 1.00 83.62 371 GLU A N 1
ATOM 2981 C CA . GLU A 1 371 ? 4.857 4.252 -16.688 1.00 83.62 371 GLU A CA 1
ATOM 2982 C C . GLU A 1 371 ? 4.834 2.722 -16.568 1.00 83.62 371 GLU A C 1
ATOM 2984 O O . GLU A 1 371 ? 4.091 2.036 -17.274 1.00 83.62 371 GLU A O 1
ATOM 2989 N N . LEU A 1 372 ? 5.674 2.176 -15.691 1.00 83.50 372 LEU A N 1
ATOM 2990 C CA . LEU A 1 372 ? 5.891 0.744 -15.530 1.00 83.50 372 LEU A CA 1
ATOM 2991 C C . LEU A 1 372 ? 5.688 0.349 -14.069 1.00 83.50 372 LEU A C 1
ATOM 2993 O O . LEU A 1 372 ? 6.387 0.814 -13.163 1.00 83.50 372 LEU A O 1
ATOM 2997 N N . PHE A 1 373 ? 4.751 -0.570 -13.866 1.00 81.62 373 PHE A N 1
ATOM 2998 C CA . PHE A 1 373 ? 4.449 -1.158 -12.568 1.00 81.62 373 PHE A CA 1
ATOM 2999 C C . PHE A 1 373 ? 4.905 -2.611 -12.523 1.00 81.62 373 PHE A C 1
ATOM 3001 O O . PHE A 1 373 ? 4.842 -3.300 -13.548 1.00 81.62 373 PHE A O 1
ATOM 3008 N N . PRO A 1 374 ? 5.315 -3.107 -11.346 1.00 82.62 374 PRO A N 1
ATOM 3009 C CA . PRO A 1 374 ? 5.442 -4.534 -11.132 1.00 82.62 374 PRO A CA 1
ATOM 3010 C C . PRO A 1 374 ? 4.164 -5.280 -11.521 1.00 82.62 374 PRO A C 1
ATOM 3012 O O . PRO A 1 374 ? 3.062 -4.730 -11.466 1.00 82.62 374 PRO A O 1
ATOM 3015 N N . VAL A 1 375 ? 4.312 -6.555 -11.876 1.00 78.44 375 VAL A N 1
ATOM 3016 C CA . VAL A 1 375 ? 3.166 -7.439 -12.124 1.00 78.44 375 VAL A CA 1
ATOM 3017 C C . VAL A 1 375 ? 2.245 -7.520 -10.899 1.00 78.44 375 VAL A C 1
ATOM 3019 O O . VAL A 1 375 ? 2.672 -7.309 -9.759 1.00 78.44 375 VAL A O 1
ATOM 3022 N N . GLU A 1 376 ? 0.974 -7.841 -11.138 1.00 71.94 376 GLU A N 1
ATOM 3023 C CA . GLU A 1 376 ? -0.051 -7.946 -10.094 1.00 71.94 376 GLU A CA 1
ATOM 3024 C C . GLU A 1 376 ? 0.421 -8.844 -8.931 1.00 71.94 376 GLU A C 1
ATOM 3026 O O . GLU A 1 376 ? 1.085 -9.867 -9.131 1.00 71.94 376 GLU A O 1
ATOM 3031 N N . GLY A 1 377 ? 0.143 -8.427 -7.692 1.00 73.12 377 GLY A N 1
ATOM 3032 C CA . GLY A 1 377 ? 0.593 -9.121 -6.477 1.00 73.12 377 GLY A CA 1
ATOM 3033 C C . GLY A 1 377 ? 2.079 -8.939 -6.124 1.00 73.12 377 GLY A C 1
ATOM 3034 O O . GLY A 1 377 ? 2.518 -9.393 -5.064 1.00 73.12 377 GLY A O 1
ATOM 3035 N N . ARG A 1 378 ? 2.869 -8.278 -6.981 1.00 78.94 378 ARG A N 1
ATOM 3036 C CA . ARG A 1 378 ? 4.272 -7.892 -6.719 1.00 78.94 378 ARG A CA 1
ATOM 3037 C C . ARG A 1 378 ? 4.453 -6.390 -6.550 1.00 78.94 378 ARG A C 1
ATOM 3039 O O . ARG A 1 378 ? 5.487 -5.956 -6.047 1.00 78.94 378 ARG A O 1
ATOM 3046 N N . LYS A 1 379 ? 3.443 -5.618 -6.940 1.00 81.50 379 LYS A N 1
ATOM 3047 C CA . LYS A 1 379 ? 3.337 -4.188 -6.677 1.00 81.50 379 LYS A CA 1
ATOM 3048 C C . LYS A 1 379 ? 3.248 -3.934 -5.173 1.00 81.50 379 LYS A C 1
ATOM 3050 O O . LYS A 1 379 ? 2.612 -4.695 -4.441 1.00 81.50 379 LYS A O 1
ATOM 3055 N N . LEU A 1 380 ? 3.884 -2.864 -4.705 1.00 86.00 380 LEU A N 1
ATOM 3056 C CA . LEU A 1 380 ? 3.682 -2.415 -3.333 1.00 86.00 380 LEU A CA 1
ATOM 3057 C C . LEU A 1 380 ? 2.240 -1.950 -3.154 1.00 86.00 380 LEU A C 1
ATOM 3059 O O . LEU A 1 380 ? 1.714 -1.235 -4.001 1.00 86.00 380 LEU A O 1
ATOM 3063 N N . HIS A 1 381 ? 1.647 -2.273 -2.005 1.00 87.75 381 HIS A N 1
ATOM 3064 C CA . HIS A 1 381 ? 0.293 -1.840 -1.662 1.00 87.75 381 HIS A CA 1
ATOM 3065 C C . HIS A 1 381 ? 0.088 -0.325 -1.783 1.00 87.75 381 HIS A C 1
ATOM 3067 O O . HIS A 1 381 ? -1.007 0.106 -2.093 1.00 87.75 381 HIS A O 1
ATOM 3073 N N . LEU A 1 382 ? 1.106 0.496 -1.522 1.00 88.69 382 LEU A N 1
ATOM 3074 C CA . LEU A 1 382 ? 0.995 1.957 -1.588 1.00 88.69 382 LEU A CA 1
ATOM 3075 C C . LEU A 1 382 ? 0.930 2.498 -3.018 1.00 88.69 382 LEU A C 1
ATOM 3077 O O . LEU A 1 382 ? 0.260 3.495 -3.276 1.00 88.69 382 LEU A O 1
ATOM 3081 N N . GLU A 1 383 ? 1.656 1.873 -3.939 1.00 83.75 383 GLU A N 1
ATOM 3082 C CA . GLU A 1 383 ? 2.029 2.528 -5.184 1.00 83.75 383 GLU A CA 1
ATOM 3083 C C . GLU A 1 383 ? 0.978 2.388 -6.275 1.00 83.75 383 GLU A C 1
ATOM 3085 O O . GLU A 1 383 ? 0.421 1.319 -6.513 1.00 83.75 383 GLU A O 1
ATOM 3090 N N . GLY A 1 384 ? 0.829 3.472 -7.034 1.00 67.56 384 GLY A N 1
ATOM 3091 C CA . GLY A 1 384 ? 0.401 3.462 -8.427 1.00 67.56 384 GLY A CA 1
ATOM 3092 C C . GLY A 1 384 ? -1.079 3.758 -8.661 1.00 67.56 384 GLY A C 1
ATOM 3093 O O . GLY A 1 384 ? -1.909 3.089 -8.070 1.00 67.56 384 GLY A O 1
ATOM 3094 N N . PRO A 1 385 ? -1.430 4.678 -9.574 1.00 61.12 385 PRO A N 1
ATOM 3095 C CA . PRO A 1 385 ? -2.817 4.961 -9.918 1.00 61.12 385 PRO A CA 1
ATOM 3096 C C . PRO A 1 385 ? -3.522 3.751 -10.542 1.00 61.12 385 PRO A C 1
ATOM 3098 O O . PRO A 1 385 ? -2.920 2.942 -11.245 1.00 61.12 385 PRO A O 1
ATOM 3101 N N . TYR A 1 386 ? -4.848 3.702 -10.414 1.00 60.66 386 TYR A N 1
ATOM 3102 C CA . TYR A 1 386 ? -5.707 2.788 -11.182 1.00 60.66 386 TYR A CA 1
ATOM 3103 C C . TYR A 1 386 ? -5.928 3.238 -12.630 1.00 60.66 386 TYR A C 1
ATOM 3105 O O . TYR A 1 386 ? -7.006 3.073 -13.189 1.00 60.66 386 TYR A O 1
ATOM 3113 N N . ARG A 1 387 ? -4.935 3.873 -13.253 1.00 43.19 387 ARG A N 1
ATOM 3114 C CA . ARG A 1 387 ? -5.027 4.326 -14.641 1.00 43.19 387 ARG A CA 1
ATOM 3115 C C . ARG A 1 387 ? -3.778 3.896 -15.391 1.00 43.19 387 ARG A C 1
ATOM 3117 O O . ARG A 1 387 ? -2.756 4.556 -15.294 1.00 43.19 387 ARG A O 1
ATOM 3124 N N . GLY A 1 388 ? -3.902 2.828 -16.176 1.00 42.41 388 GLY A N 1
ATOM 3125 C CA . GLY A 1 388 ? -2.953 2.518 -17.243 1.00 42.41 388 GLY A CA 1
ATOM 3126 C C . GLY A 1 388 ? -2.488 1.073 -17.247 1.00 42.41 388 GLY A C 1
ATOM 3127 O O . GLY A 1 388 ? -1.387 0.759 -16.813 1.00 42.41 388 GLY A O 1
ATOM 3128 N N . THR A 1 389 ? -3.322 0.196 -17.790 1.00 37.00 389 THR A N 1
ATOM 3129 C CA . THR A 1 389 ? -2.966 -1.160 -18.194 1.00 37.00 389 THR A CA 1
ATOM 3130 C C . THR A 1 389 ? -1.727 -1.165 -19.100 1.00 37.00 389 THR A C 1
ATOM 3132 O O . THR A 1 389 ? -1.599 -0.363 -20.032 1.00 37.00 389 THR A O 1
ATOM 3135 N N . ILE A 1 390 ? -0.889 -2.188 -18.921 1.00 37.25 390 ILE A N 1
ATOM 3136 C CA . ILE A 1 390 ? 0.151 -2.651 -19.861 1.00 37.25 390 ILE A CA 1
ATOM 3137 C C . ILE A 1 390 ? -0.396 -2.834 -21.301 1.00 37.25 390 ILE A C 1
ATOM 3139 O O . ILE A 1 390 ? 0.367 -2.900 -22.264 1.00 37.25 390 ILE A O 1
ATOM 3143 N N . GLU A 1 391 ? -1.716 -2.853 -21.506 1.00 38.31 391 GLU A N 1
ATOM 3144 C CA . GLU A 1 391 ? -2.341 -2.884 -22.832 1.00 38.31 391 GLU A CA 1
ATOM 3145 C C . GLU A 1 391 ? -1.976 -1.706 -23.738 1.00 38.31 391 GLU A C 1
ATOM 3147 O O . GLU A 1 391 ? -1.878 -1.910 -24.951 1.00 38.31 391 GLU A O 1
ATOM 3152 N N . LYS A 1 392 ? -1.659 -0.516 -23.201 1.00 36.03 392 LYS A N 1
ATOM 3153 C CA . LYS A 1 392 ? -1.089 0.544 -24.052 1.00 36.03 392 LYS A CA 1
ATOM 3154 C C . LYS A 1 392 ? 0.259 0.120 -24.647 1.00 36.03 392 LYS A C 1
ATOM 3156 O O . LYS A 1 392 ? 0.497 0.391 -25.818 1.00 36.03 392 LYS A O 1
ATOM 3161 N N . MET A 1 393 ? 1.086 -0.650 -23.930 1.00 36.62 393 MET A N 1
ATOM 3162 C CA . MET A 1 393 ? 2.341 -1.195 -24.476 1.00 36.62 393 MET A CA 1
ATOM 3163 C C . MET A 1 393 ? 2.122 -2.306 -25.514 1.00 36.62 393 MET A C 1
ATOM 3165 O O . MET A 1 393 ? 2.961 -2.477 -26.400 1.00 36.62 393 MET A O 1
ATOM 3169 N N . ARG A 1 394 ? 1.000 -3.048 -25.471 1.00 33.94 394 ARG A N 1
ATOM 3170 C CA . ARG A 1 394 ? 0.679 -4.041 -26.519 1.00 33.94 394 ARG A CA 1
ATOM 3171 C C . ARG A 1 394 ? 0.442 -3.393 -27.887 1.00 33.94 394 ARG A C 1
ATOM 3173 O O . ARG A 1 394 ? 0.720 -4.046 -28.888 1.00 33.94 394 ARG A O 1
ATOM 3180 N N . ARG A 1 395 ? 0.011 -2.124 -27.947 1.00 37.44 395 ARG A N 1
ATOM 3181 C CA . ARG A 1 395 ? -0.109 -1.373 -29.213 1.00 37.44 395 ARG A CA 1
ATOM 3182 C C . ARG A 1 395 ? 1.237 -0.928 -29.802 1.00 37.44 395 ARG A C 1
ATOM 3184 O O . ARG A 1 395 ? 1.312 -0.741 -31.009 1.00 37.44 395 ARG A O 1
ATOM 3191 N N . PHE A 1 396 ? 2.299 -0.827 -29.000 1.00 38.16 396 PHE A N 1
ATOM 3192 C CA . PHE A 1 396 ? 3.629 -0.384 -29.459 1.00 38.16 396 PHE A CA 1
ATOM 3193 C C . PHE A 1 396 ? 4.588 -1.523 -29.831 1.00 38.16 396 PHE A C 1
ATOM 3195 O O . PHE A 1 396 ? 5.677 -1.296 -30.358 1.00 38.16 396 PHE A O 1
ATOM 3202 N N . LEU A 1 397 ? 4.193 -2.776 -29.614 1.00 37.00 397 LEU A N 1
ATOM 3203 C CA . LEU A 1 397 ? 4.925 -3.923 -30.134 1.00 37.00 397 LEU A CA 1
ATOM 3204 C C . LEU A 1 397 ? 4.439 -4.189 -31.567 1.00 37.00 397 LEU A C 1
ATOM 3206 O O . LEU A 1 397 ? 3.445 -4.892 -31.726 1.00 37.00 397 LEU A O 1
ATOM 3210 N N . CYS A 1 398 ? 5.131 -3.649 -32.595 1.00 35.81 398 CYS A N 1
ATOM 3211 C CA . CYS A 1 398 ? 4.954 -4.063 -34.009 1.00 35.81 398 CYS A CA 1
ATOM 3212 C C . CYS A 1 398 ? 4.949 -5.605 -33.990 1.00 35.81 398 CYS A C 1
ATOM 3214 O O . CYS A 1 398 ? 5.967 -6.241 -33.679 1.00 35.81 398 CYS A O 1
ATOM 3216 N N . LYS A 1 399 ? 3.765 -6.210 -34.190 1.00 34.94 399 LYS A N 1
ATOM 3217 C CA . LYS A 1 399 ? 3.615 -7.661 -34.301 1.00 34.94 399 LYS A CA 1
ATOM 3218 C C . LYS A 1 399 ? 4.460 -8.033 -35.511 1.00 34.94 399 LYS A C 1
ATOM 3220 O O . LYS A 1 399 ? 4.144 -7.655 -36.633 1.00 34.94 399 LYS A O 1
ATOM 3225 N N . ARG A 1 400 ? 5.599 -8.689 -35.273 1.00 37.81 400 ARG A N 1
ATOM 3226 C CA . ARG A 1 400 ? 6.411 -9.283 -36.339 1.00 37.81 400 ARG A CA 1
ATOM 3227 C C . ARG A 1 400 ? 5.465 -10.145 -37.169 1.00 37.81 400 ARG A C 1
ATOM 3229 O O . ARG A 1 400 ? 5.017 -11.140 -36.614 1.00 37.81 400 ARG A O 1
ATOM 3236 N N . LEU A 1 401 ? 5.164 -9.737 -38.409 1.00 30.86 401 LEU A N 1
ATOM 3237 C CA . LEU A 1 401 ? 4.961 -10.597 -39.590 1.00 30.86 401 LEU A CA 1
ATOM 3238 C C . LEU A 1 401 ? 4.397 -9.894 -40.845 1.00 30.86 401 LEU A C 1
ATOM 3240 O O . LEU A 1 401 ? 4.204 -10.586 -41.836 1.00 30.86 401 LEU A O 1
ATOM 3244 N N . GLU A 1 402 ? 4.226 -8.567 -40.900 1.00 28.47 402 GLU A N 1
ATOM 3245 C CA . GLU A 1 402 ? 3.809 -7.914 -42.160 1.00 28.47 402 GLU A CA 1
ATOM 3246 C C . GLU A 1 402 ? 4.957 -7.156 -42.869 1.00 28.47 402 GLU A C 1
ATOM 3248 O O . GLU A 1 402 ? 5.635 -6.320 -42.252 1.00 28.47 402 GLU A O 1
ATOM 3253 N N . PRO A 1 403 ? 5.224 -7.438 -44.163 1.00 28.08 403 PRO A N 1
ATOM 3254 C CA . PRO A 1 403 ? 6.108 -6.633 -45.001 1.00 28.08 403 PRO A CA 1
ATOM 3255 C C . PRO A 1 403 ? 5.473 -5.249 -45.199 1.00 28.08 403 PRO A C 1
ATOM 3257 O O . PRO A 1 403 ? 4.503 -5.115 -45.93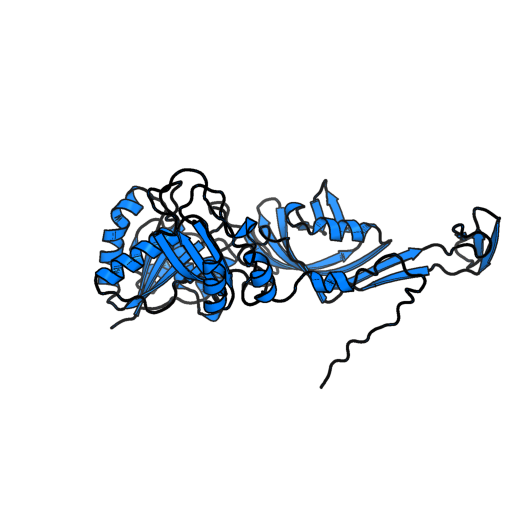2 1.00 28.08 403 PRO A O 1
ATOM 3260 N N . GLY A 1 404 ? 6.006 -4.223 -44.527 1.00 31.70 404 GLY A N 1
ATOM 3261 C CA . GLY A 1 404 ? 5.459 -2.862 -44.618 1.00 31.70 404 GLY A CA 1
ATOM 3262 C C . GLY A 1 404 ? 5.512 -1.994 -43.356 1.00 31.70 404 GLY A C 1
ATOM 3263 O O . GLY A 1 404 ? 4.937 -0.915 -43.388 1.00 31.70 404 GLY A O 1
ATOM 3264 N N . CYS A 1 405 ? 6.200 -2.393 -42.267 1.00 25.72 405 CYS A N 1
ATOM 3265 C CA . CYS A 1 405 ? 6.455 -1.535 -41.080 1.00 25.72 405 CYS A CA 1
ATOM 3266 C C . CYS A 1 405 ? 7.424 -0.377 -41.502 1.00 25.72 405 CYS A C 1
ATOM 3268 O O . CYS A 1 405 ? 8.609 -0.369 -41.169 1.00 25.72 405 CYS A O 1
ATOM 3270 N N . ALA A 1 406 ? 6.937 0.552 -42.337 1.00 27.28 406 ALA A N 1
ATOM 3271 C CA . ALA A 1 406 ? 7.475 1.882 -42.594 1.00 27.28 406 ALA A CA 1
ATOM 3272 C C . ALA A 1 406 ? 6.839 2.806 -41.549 1.00 27.28 406 ALA A C 1
ATOM 3274 O O . ALA A 1 406 ? 5.635 3.042 -41.562 1.00 27.28 406 ALA A O 1
ATOM 3275 N N . VAL A 1 407 ? 7.633 3.241 -40.576 1.00 27.47 407 VAL A N 1
ATOM 3276 C CA . VAL A 1 407 ? 7.151 4.041 -39.447 1.00 27.47 407 VAL A CA 1
ATOM 3277 C C . VAL A 1 407 ? 6.939 5.477 -39.928 1.00 27.47 407 VAL A C 1
ATOM 3279 O O . VAL A 1 407 ? 7.901 6.222 -40.099 1.00 27.47 407 VAL A O 1
ATOM 3282 N N . ALA A 1 408 ? 5.681 5.842 -40.174 1.00 22.83 408 ALA A N 1
ATOM 3283 C CA . ALA A 1 408 ? 5.235 7.228 -40.227 1.00 22.83 408 ALA A CA 1
ATOM 3284 C C . ALA A 1 408 ? 4.934 7.712 -38.798 1.00 22.83 408 ALA A C 1
ATOM 3286 O O . ALA A 1 408 ? 4.328 6.993 -38.002 1.00 22.83 408 ALA A O 1
ATOM 3287 N N . TYR A 1 409 ? 5.400 8.918 -38.479 1.00 26.23 409 TYR A N 1
ATOM 3288 C CA . TYR A 1 409 ? 5.205 9.594 -37.199 1.00 26.23 409 TYR A CA 1
ATOM 3289 C C . TYR A 1 409 ? 3.721 9.903 -36.961 1.00 26.23 409 TYR A C 1
ATOM 3291 O O . TYR A 1 409 ? 3.085 10.561 -37.780 1.00 26.23 409 TYR A O 1
ATOM 3299 N N . GLY A 1 410 ? 3.189 9.484 -35.813 1.00 24.77 410 GLY A N 1
ATOM 3300 C CA . GLY A 1 410 ? 1.959 10.042 -35.261 1.00 24.77 410 GLY A CA 1
ATOM 3301 C C . GLY A 1 410 ? 2.318 11.162 -34.295 1.00 24.77 410 GLY A C 1
ATOM 3302 O O . GLY A 1 410 ? 2.723 10.885 -33.169 1.00 24.77 410 GLY A O 1
ATOM 3303 N N . PHE A 1 411 ? 2.200 12.413 -34.736 1.00 26.77 411 PHE A N 1
ATOM 3304 C CA . PHE A 1 411 ? 2.234 13.568 -33.845 1.00 26.77 411 PHE A CA 1
ATOM 3305 C C . PHE A 1 411 ? 1.041 13.482 -32.887 1.00 26.77 411 PHE A C 1
ATOM 3307 O O . PHE A 1 411 ? -0.105 13.360 -33.321 1.00 26.77 411 PHE A O 1
ATOM 3314 N N . ALA A 1 412 ? 1.301 13.552 -31.582 1.00 28.58 412 ALA A N 1
ATOM 3315 C CA . ALA A 1 412 ? 0.257 13.862 -30.622 1.00 28.58 412 ALA A CA 1
ATOM 3316 C C . ALA A 1 412 ? -0.175 15.313 -30.871 1.00 28.58 412 ALA A C 1
ATOM 3318 O O . ALA A 1 412 ? 0.534 16.253 -30.519 1.00 28.58 412 ALA A O 1
ATOM 3319 N N . HIS A 1 413 ? -1.324 15.497 -31.520 1.00 29.75 413 HIS A N 1
ATOM 3320 C CA . HIS A 1 413 ? -2.022 16.771 -31.480 1.00 29.75 413 HIS A CA 1
ATOM 3321 C C . HIS A 1 413 ? -2.463 17.020 -30.035 1.00 29.75 413 HIS A C 1
ATOM 3323 O O . HIS A 1 413 ? -3.361 16.352 -29.523 1.00 29.75 413 HIS A O 1
ATOM 3329 N N . HIS A 1 414 ? -1.820 17.986 -29.382 1.00 33.78 414 HIS A N 1
ATOM 3330 C CA . HIS A 1 414 ? -2.442 18.728 -28.296 1.00 33.78 414 HIS A CA 1
ATOM 3331 C C . HIS A 1 414 ? -3.615 19.513 -28.894 1.00 33.78 414 HIS A C 1
ATOM 3333 O O . HIS A 1 414 ? -3.419 20.336 -29.788 1.00 33.78 414 HIS A O 1
ATOM 3339 N N . GLY A 1 415 ? -4.831 19.197 -28.454 1.00 36.75 415 GLY A N 1
ATOM 3340 C CA . GLY A 1 415 ? -6.032 19.961 -28.765 1.00 36.75 415 GLY A CA 1
ATOM 3341 C C . GLY A 1 415 ? -6.339 20.939 -27.635 1.00 36.75 415 GLY A C 1
ATOM 3342 O O . GLY A 1 415 ? -6.461 20.488 -26.499 1.00 36.75 415 GLY A O 1
ATOM 3343 N N . LEU A 1 416 ? -6.404 22.217 -28.032 1.00 29.72 416 LEU A N 1
ATOM 3344 C CA . LEU A 1 416 ? -7.161 23.377 -27.525 1.00 29.72 416 LEU A CA 1
ATOM 3345 C C . LEU A 1 416 ? -7.398 23.526 -26.017 1.00 29.72 416 LEU A C 1
ATOM 3347 O O . LEU A 1 416 ? -8.167 22.725 -25.442 1.00 29.72 416 LEU A O 1
#

Foldseek 3Di:
DFKKKKKKFQLDDAQPADQVGLVVVLQVQCVVVVKHWDDAKAWEAAQPLDPPDDARRTMIMTITDDDQVVSLVSSCVSCVVSCVVRQAMKMKMARAADALVLLLCGRFHDDDLVVCVVVCVVRVIDMDHDSNNVSNRNNSSNDDCLLQQKKKKWFFADSPDDDFQFWDFAPCLVVLQVVCFPQWPLQPSVRQADGGSHGTNGMTIGNHVVSSVVSVVRGPTHDGPDMGMHRYLFAPDDAAADPDDDAQGWHKYKDKFKLVQWDDDPQWTGRNQATEDCQLVCSVVSVVLNVFPIKIFTKMFTWGHHPRHTYTQWMWGQWIKGKHWAADADPPPRAGWADPDPPAQWTAGPPPRDIDRDGTDMDMDIPHGDIGHGDRPSHRRNHHHSDDDCVVVVVRPPPPDDDPPPDDDDDPDDDD

Organism: NCBI:txid940294

pLDDT: mean 85.87, std 16.58, range [22.83, 98.62]

Radius of gyration: 27.08 Å; Cα contacts (8 Å, |Δi|>4): 880; chains: 1; bounding box: 61×49×83 Å

Solvent-accessible surface area (backbone atoms only — not comparable to full-atom values): 22613 Å² total; per-residue (Å²): 127,49,55,18,28,43,16,35,10,51,48,59,35,94,71,76,29,33,36,69,55,52,52,53,53,48,52,56,52,40,38,77,72,73,30,48,69,74,59,66,35,33,44,29,62,46,33,86,41,51,84,91,51,64,98,74,48,49,12,32,19,35,42,26,46,40,56,44,69,60,54,41,53,54,51,48,62,71,39,46,68,53,44,72,76,32,79,49,16,13,42,35,25,21,78,43,75,49,66,49,65,54,21,61,46,37,39,26,32,82,73,62,47,77,66,50,56,58,56,31,64,79,64,63,43,48,70,54,71,25,54,71,15,37,54,39,8,50,24,28,35,5,56,53,72,84,56,29,72,24,35,37,38,41,27,24,45,43,91,86,66,72,82,80,85,55,77,37,69,41,89,60,39,66,62,50,50,63,68,38,50,56,38,26,45,86,48,52,76,88,59,20,39,66,83,72,66,56,47,58,47,34,42,41,33,20,66,34,70,68,58,36,54,58,56,55,71,34,52,70,37,66,74,58,70,46,72,48,59,23,28,15,23,52,30,63,48,74,61,57,76,47,96,73,82,56,77,28,24,39,30,20,43,80,46,78,42,43,60,90,33,58,40,80,54,89,70,26,31,31,51,66,88,31,38,33,50,44,76,28,60,52,30,65,58,57,60,60,52,70,78,34,81,38,40,45,32,38,31,43,32,32,34,37,25,44,95,90,45,37,33,53,61,36,40,28,27,59,40,26,45,37,34,31,78,39,63,38,60,31,92,89,76,63,40,56,30,43,75,75,50,95,93,48,59,40,23,34,21,77,78,81,60,56,70,46,78,56,68,64,45,77,45,78,47,81,45,50,72,39,75,48,69,30,43,87,90,51,45,57,64,41,50,50,70,76,73,79,65,71,64,67,57,60,73,71,52,79,73,90,84,67,95,73,89,70,86,74,86,80,77,81,76,84,78,133

Secondary structure (DSSP, 8-state):
--EEEEEEE---BTTTB-HHHHHHHHHHHHHHTT--B-SPPEEEE--TT-TTSPTT-EEEEEEEES-HHHHHHHHHHHHHHHHHH-TT-EEEEEESPPPHHHHHHHHHSPPPTTTHHHHHHHHT-EEEE-HHHHHHHHHHHT--TTT--EEEEEEE--TT--SS----B-TTHHHHHHHHTTTEES--HHHHS--SSSSEEEEEEES-HHHHHHHHTTB-SSPPSEEEEEEE-TTTB-PPB-SS--TT-EEEEEEEEEGGGEEEETTEEEETTEEE-GGGS-HHHHHHHTTSSEEEEEEEEEEEEETTEEEEEEEEEEEEEEEEEEPPBPTTT-PBEEES-TT--EEEETTT--EEE-PPEEEEEE-TTEEE-PPTTTS-TTB--S---THHHHHHS--TT-TT------------

Sequence (416 aa):
MKMTVVSLDSFDLPRAGCTTHVASLLMIHLHKKGFEVQDFPRLVRLNPSVPWKTRGNASIAFEVNGEPQEVFEESKHFLRDFMQRVRRGAIAVSEGWLSRDFYLKAVERVVDPRDVKLIVQEKGVLWEGSERALVGALASMSTTLSDVPNFEMLAYRDPDASGRRKCYFHPLFEMLHDHLYPLVHESSGPIICPRGDDPVLYGIRGRNTAAIVSLAKLIVGERPSMAVIFRTNQHSYDPRELEEMYTYDFGKKRVKITEEEIVEIGEDVKLNDYMLFKETGLTKLLRRFMRYNRILLDMEINVINKPNVKSISKMKITRGILVNERAPRCPRCGAPMVSMGRRTLTRRCKRCGYRAMALRKLEIVDMSEVELFPVEGRKLHLEGPYRGTIEKMRRFLCKRLEPGCAVAYGFAHHGL

InterPro domains:
  IPR013696 TiaS, FLD domain [PF08489] (132-236)
  IPR053870 TiaS-like, TCKD domain [PF22641] (5-64)

Nearest PDB structures (foldseek):
  5xob-assembly1_Z  TM=8.250E-01  e=1.136E-29  Archaeoglobus fulgidus DSM 4304
  4rvz-assembly1_Z  TM=8.471E-01  e=4.917E-29  Archaeoglobus fulgidus DSM 4304
  3amt-assembly1_A  TM=7.868E-01  e=7.283E-28  Archaeoglobus fulgidus
  3amu-assembly1_A  TM=7.535E-01  e=1.872E-24  Archaeoglobus fulgidus
  3au7-assembly1_A  TM=8.025E-01  e=7.375E-22  Archaeoglobus fulgidus

Mean predicted align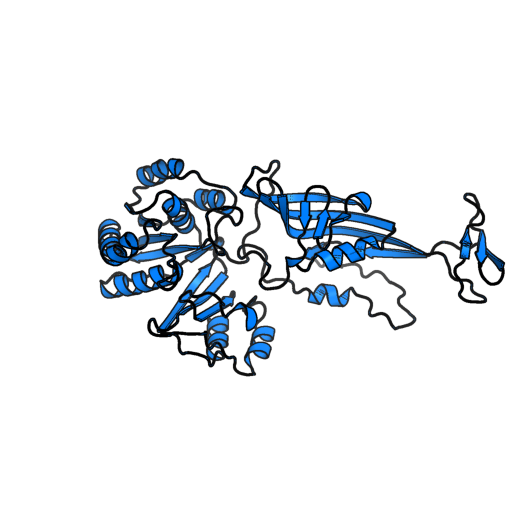ed error: 8.88 Å